Protein AF-A0AAV4FPV5-F1 (afdb_monomer_lite)

Sequence (755 aa):
MESVYEGMRQGSVKGRANIGTVCDRTGTSVSVVQDLGGFQSVHAIAHELAHSLGALHDGAAGADTCRESDRYLMSAVAQQVLDGETHVIRRNPWYMSACSADAISRKISEVENSRDNCLNSTSPALSEFSSTTAEGAGRTYDAQEQCRMLYGPQASLCLGASFSSLDNICTTMYCSTTDYSCTQHYAAEGTSCGDKKWCRMGQCIFSEDAPATGVCPYGDTALLRGDGTSCAEYIAEYPSACYNAEIREICCSSCAARYTGSDVCPYGDRRVGCTPAVCEQVYPNGTLLAQLCCGTCDYLADRECRDMSNVDGLTCSERVRANGNQECYNSTVAFHCCRSCSRDRLNITVILHADTRHNHASDESKIQTHLLRQACKRKSEEEISERPRKIIIREAGKLKTDKVSLSGVQSSRRAIWTQRRKAHPKLPSNREEALIAASQMTTRDNALIEENYERQIAGIFYTMAIQLTKDVEDFFGDGTFKSCPKEFHQIYTVITHANGSYVPLAFFFVARHERKKTYEAMFQHFRRVFERLNGGNLENKTIHLDFEKAAHEAVKHVLPTFALRGCLFHLKQSWWRKIQELGLSAEYKDSESAVGRFLKSTFGLPFLDFLEVCDCFAFDVICEAPEDDAVSRYIEYLTRMYITSTSSFPPHLWASSDVNQKRTTNGRESFHKHLNSLFYTANPSVFELNDRLQEIMSESKFKLQSTANLRSSKAKDVKKREWLLSIQGSFNAGTMTRLQYIQSICHTLLPSTFL

Radius of gyration: 37.22 Å; chains: 1; bounding box: 72×64×129 Å

Structure (mmCIF, N/CA/C/O backbone):
data_AF-A0AAV4FPV5-F1
#
_entry.id   AF-A0AAV4FPV5-F1
#
loop_
_atom_site.group_PDB
_atom_site.id
_atom_site.type_symbol
_atom_site.label_atom_id
_atom_site.label_alt_id
_atom_site.label_comp_id
_atom_site.label_asym_id
_atom_site.label_entity_id
_atom_site.label_seq_id
_atom_site.pdbx_PDB_ins_code
_atom_site.Cartn_x
_atom_site.Cartn_y
_atom_site.Cartn_z
_atom_site.occupancy
_atom_site.B_iso_or_equiv
_atom_site.auth_seq_id
_atom_site.auth_comp_id
_atom_site.auth_asym_id
_atom_site.auth_atom_id
_atom_site.pdbx_PDB_model_num
ATOM 1 N N . MET A 1 1 ? -35.980 9.645 -3.157 1.00 49.47 1 MET A N 1
ATOM 2 C CA . MET A 1 1 ? -36.164 8.916 -4.429 1.00 49.47 1 MET A CA 1
ATOM 3 C C . MET A 1 1 ? -34.880 8.126 -4.635 1.00 49.47 1 MET A C 1
ATOM 5 O O . MET A 1 1 ? -33.813 8.719 -4.512 1.00 49.47 1 MET A O 1
ATOM 9 N N . GLU A 1 2 ? -34.976 6.809 -4.785 1.00 41.94 2 GLU A N 1
ATOM 10 C CA . GLU A 1 2 ? -33.824 5.898 -4.890 1.00 41.94 2 GLU A CA 1
ATOM 11 C C . GLU A 1 2 ? -33.534 5.609 -6.369 1.00 41.94 2 GLU A C 1
ATOM 13 O O . GLU A 1 2 ? -34.482 5.449 -7.137 1.00 41.94 2 GLU A O 1
ATOM 18 N N . SER A 1 3 ? -32.256 5.551 -6.759 1.00 55.50 3 SER A N 1
ATOM 19 C CA . SER A 1 3 ? -31.822 5.213 -8.125 1.00 55.50 3 SER A CA 1
ATOM 20 C C . SER A 1 3 ? -30.984 3.937 -8.138 1.00 55.50 3 SER A C 1
ATOM 22 O O . SER A 1 3 ? -30.326 3.618 -7.146 1.00 55.50 3 SER A O 1
ATOM 24 N N . VAL A 1 4 ? -31.036 3.200 -9.248 1.00 51.19 4 VAL A N 1
ATOM 25 C CA . VAL A 1 4 ? -30.432 1.874 -9.421 1.00 51.19 4 VAL A CA 1
ATOM 26 C C . VAL A 1 4 ? -29.657 1.842 -10.736 1.00 51.19 4 VAL A C 1
ATOM 28 O O . VAL A 1 4 ? -30.247 2.075 -11.787 1.00 51.19 4 VAL A O 1
ATOM 31 N N . TYR A 1 5 ? -28.369 1.502 -10.682 1.00 50.91 5 TYR A N 1
ATOM 32 C CA . TYR A 1 5 ? -27.510 1.367 -11.861 1.00 50.91 5 TYR A CA 1
ATOM 33 C C . TYR A 1 5 ? -27.410 -0.096 -12.316 1.00 50.91 5 TYR A C 1
ATOM 35 O O . TYR A 1 5 ? -27.026 -0.964 -11.523 1.00 50.91 5 TYR A O 1
ATOM 43 N N . GLU A 1 6 ? -27.724 -0.399 -13.581 1.00 51.59 6 GLU A N 1
ATOM 44 C CA . GLU A 1 6 ? -27.828 -1.774 -14.099 1.00 51.59 6 GLU A CA 1
ATOM 45 C C . GLU A 1 6 ? -26.647 -2.190 -15.001 1.00 51.59 6 GLU A C 1
ATOM 47 O O . GLU A 1 6 ? -26.220 -1.471 -15.905 1.00 51.59 6 GLU A O 1
ATOM 52 N N . GLY A 1 7 ? -26.115 -3.402 -14.772 1.00 48.78 7 GLY A N 1
ATOM 53 C CA . GLY A 1 7 ? -24.986 -3.979 -15.511 1.00 48.78 7 GLY A CA 1
ATOM 54 C C . GLY A 1 7 ? -25.341 -5.169 -16.411 1.00 48.78 7 GLY A C 1
ATOM 55 O O . GLY A 1 7 ? -26.183 -6.010 -16.089 1.00 48.78 7 GLY A O 1
ATOM 56 N N . MET A 1 8 ? -24.624 -5.285 -17.533 1.00 47.94 8 MET A N 1
ATOM 57 C CA . MET A 1 8 ? -25.088 -6.038 -18.707 1.00 47.94 8 MET A CA 1
ATOM 58 C C . MET A 1 8 ? -24.869 -7.559 -18.705 1.00 47.94 8 MET A C 1
ATOM 60 O O . MET A 1 8 ? -25.439 -8.235 -19.554 1.00 47.94 8 MET A O 1
ATOM 64 N N . ARG A 1 9 ? -24.114 -8.157 -17.768 1.00 39.31 9 ARG A N 1
ATOM 65 C CA . ARG A 1 9 ? -23.966 -9.630 -17.777 1.00 39.31 9 ARG A CA 1
ATOM 66 C C . ARG A 1 9 ? -25.176 -10.395 -17.226 1.00 39.31 9 ARG A C 1
ATOM 68 O O . ARG A 1 9 ? -25.172 -11.614 -17.355 1.00 39.31 9 ARG A O 1
ATOM 75 N N . GLN A 1 10 ? -26.193 -9.723 -16.660 1.00 38.91 10 GLN A N 1
ATOM 76 C CA . GLN A 1 10 ? -27.419 -10.393 -16.180 1.00 38.91 10 GLN A CA 1
ATOM 77 C C . GLN A 1 10 ? -28.601 -9.477 -15.773 1.00 38.91 10 GLN A C 1
ATOM 79 O O . GLN A 1 10 ? -29.431 -9.906 -14.978 1.00 38.91 10 GLN A O 1
ATOM 84 N N . GLY A 1 11 ? -28.691 -8.218 -16.232 1.00 47.12 11 GLY A N 1
ATOM 85 C CA . GLY A 1 11 ? -29.684 -7.277 -15.666 1.00 47.12 11 GLY A CA 1
ATOM 86 C C . GLY A 1 11 ? -29.464 -7.059 -14.161 1.00 47.12 11 GLY A C 1
ATOM 87 O O . GLY A 1 11 ? -30.400 -6.897 -13.385 1.00 47.12 11 GLY A O 1
ATOM 88 N N . SER A 1 12 ? -28.204 -7.164 -13.728 1.00 54.72 12 SER A N 1
ATOM 89 C CA . SER A 1 12 ? -27.823 -7.143 -12.319 1.00 54.72 12 SER A CA 1
ATOM 90 C C . SER A 1 12 ? -27.424 -5.729 -11.923 1.00 54.72 12 SER A C 1
ATOM 92 O O . SER A 1 12 ? -26.517 -5.163 -12.540 1.00 54.72 12 SER A O 1
ATOM 94 N N . VAL A 1 13 ? -28.036 -5.204 -10.867 1.00 63.66 13 VAL A N 1
ATOM 95 C CA . VAL A 1 13 ? -27.683 -3.920 -10.253 1.00 63.66 13 VAL A CA 1
ATOM 96 C C . VAL A 1 13 ? -26.207 -3.904 -9.836 1.00 63.66 13 VAL A C 1
ATOM 98 O O . VAL A 1 13 ? -25.759 -4.796 -9.116 1.00 63.66 13 VAL A O 1
ATOM 101 N N . LYS A 1 14 ? -25.446 -2.905 -10.294 1.00 75.75 14 LYS A N 1
ATOM 102 C CA . LYS A 1 14 ? -24.014 -2.714 -9.993 1.00 75.75 14 LYS A CA 1
ATOM 103 C C . LYS A 1 14 ? -23.756 -1.620 -8.969 1.00 75.75 14 LYS A C 1
ATOM 105 O O . LYS A 1 14 ? -22.697 -1.629 -8.342 1.00 75.75 14 LYS A O 1
ATOM 110 N N . GLY A 1 15 ? -24.719 -0.732 -8.766 1.00 84.75 15 GLY A N 1
ATOM 111 C CA . GLY A 1 15 ? -24.663 0.298 -7.746 1.00 84.75 15 GLY A CA 1
ATOM 112 C C . GLY A 1 15 ? -26.050 0.818 -7.383 1.00 84.75 15 GLY A C 1
ATOM 113 O O . GLY A 1 15 ? -27.028 0.589 -8.101 1.00 84.75 15 GLY A O 1
ATOM 114 N N . ARG A 1 16 ? -26.143 1.439 -6.208 1.00 88.06 16 ARG A N 1
ATOM 115 C CA . ARG A 1 16 ? -27.355 2.093 -5.721 1.00 88.06 16 ARG A CA 1
ATOM 116 C C . ARG A 1 16 ? -27.001 3.301 -4.868 1.00 88.06 16 ARG A C 1
ATOM 118 O O . ARG A 1 16 ? -26.175 3.192 -3.955 1.00 88.06 16 ARG A O 1
ATOM 125 N N . ALA A 1 17 ? -27.715 4.396 -5.090 1.00 90.75 17 ALA A N 1
ATOM 126 C CA . ALA A 1 17 ? -27.595 5.619 -4.316 1.00 90.75 17 ALA A CA 1
ATOM 127 C C . ALA A 1 17 ? -28.944 6.320 -4.152 1.00 90.75 17 ALA A C 1
ATOM 129 O O . ALA A 1 17 ? -29.862 6.207 -4.972 1.00 90.75 17 ALA A O 1
ATOM 130 N N . ASN A 1 18 ? -29.046 7.097 -3.078 1.00 89.75 18 ASN A N 1
ATOM 131 C CA . ASN A 1 18 ? -30.111 8.077 -2.935 1.00 89.75 18 ASN A CA 1
ATOM 132 C C . ASN A 1 18 ? -29.768 9.342 -3.721 1.00 89.75 18 ASN A C 1
ATOM 134 O O . ASN A 1 18 ? -28.626 9.804 -3.711 1.00 89.75 18 ASN A O 1
ATOM 138 N N . ILE A 1 19 ? -30.768 9.922 -4.387 1.00 93.12 19 ILE A N 1
ATOM 139 C CA . ILE A 1 19 ? -30.549 11.109 -5.214 1.00 93.12 19 ILE A CA 1
ATOM 140 C C . ILE A 1 19 ? -30.556 12.375 -4.350 1.00 93.12 19 ILE A C 1
ATOM 142 O O . ILE A 1 19 ? -31.530 12.653 -3.650 1.00 93.12 19 ILE A O 1
ATOM 146 N N . GLY A 1 20 ? -29.497 13.181 -4.455 1.00 92.44 20 GLY A N 1
ATOM 147 C CA . GLY A 1 20 ? -29.428 14.529 -3.883 1.00 92.44 20 GLY A CA 1
ATOM 148 C C . GLY A 1 20 ? -29.279 14.577 -2.360 1.00 92.44 20 GLY A C 1
ATOM 149 O O . GLY A 1 20 ? -29.649 15.582 -1.747 1.00 92.44 20 GLY A O 1
ATOM 150 N N . THR A 1 21 ? -28.749 13.518 -1.748 1.00 92.69 21 THR A N 1
ATOM 151 C CA . THR A 1 21 ? -28.639 13.354 -0.291 1.00 92.69 21 THR A CA 1
ATOM 152 C C . THR A 1 21 ? -27.223 13.550 0.257 1.00 92.69 21 THR A C 1
ATOM 154 O O . THR A 1 21 ? -27.002 13.271 1.427 1.00 92.69 21 THR A O 1
ATOM 157 N N . VAL A 1 22 ? -26.263 14.083 -0.517 1.00 91.69 22 VAL A N 1
ATOM 158 C CA . VAL A 1 22 ? -24.832 14.188 -0.130 1.00 91.69 22 VAL A CA 1
ATOM 159 C C . VAL A 1 22 ? -24.553 14.747 1.283 1.00 91.69 22 VAL A C 1
ATOM 161 O O . VAL A 1 22 ? -23.637 14.272 1.950 1.00 91.69 22 VAL A O 1
ATOM 164 N N . CYS A 1 23 ? -25.344 15.707 1.778 1.00 91.00 23 CYS A N 1
ATOM 165 C CA . CYS A 1 23 ? -25.221 16.255 3.143 1.00 91.00 23 CYS A CA 1
ATOM 166 C C . CYS A 1 23 ? -26.407 15.928 4.058 1.00 91.00 23 CYS A C 1
ATOM 168 O O . CYS A 1 23 ? -26.543 16.518 5.131 1.00 91.00 23 CYS A O 1
ATOM 170 N N . ASP A 1 24 ? -27.275 15.010 3.644 1.00 87.12 24 ASP A N 1
ATOM 171 C CA . ASP A 1 24 ? -28.384 14.555 4.465 1.00 87.12 24 ASP A CA 1
ATOM 172 C C . ASP A 1 24 ? -27.856 13.748 5.664 1.00 87.12 24 ASP A C 1
ATOM 174 O O . ASP A 1 24 ? -27.082 12.798 5.523 1.00 87.12 24 ASP A O 1
ATOM 178 N N . ARG A 1 25 ? -28.274 14.149 6.867 1.00 83.88 25 ARG A N 1
ATOM 179 C CA . ARG A 1 25 ? -27.858 13.547 8.142 1.00 83.88 25 ARG A CA 1
ATOM 180 C C . ARG A 1 25 ? -28.808 12.456 8.635 1.00 83.88 25 ARG A C 1
ATOM 182 O O . ARG A 1 25 ? -28.538 11.852 9.666 1.00 83.88 25 ARG A O 1
ATOM 189 N N . THR A 1 26 ? -29.893 12.181 7.912 1.00 84.81 26 THR A N 1
ATOM 190 C CA . THR A 1 26 ? -30.889 11.149 8.257 1.00 84.81 26 THR A CA 1
ATOM 191 C C . THR A 1 26 ? -30.447 9.724 7.900 1.00 84.81 26 THR A C 1
ATOM 193 O O . THR A 1 26 ? -31.200 8.777 8.103 1.00 84.81 26 THR A O 1
ATOM 196 N N . GLY A 1 27 ? -29.216 9.555 7.400 1.00 81.69 27 GLY A N 1
ATOM 197 C CA . GLY A 1 27 ? -28.647 8.257 7.021 1.00 81.69 27 GLY A CA 1
ATOM 198 C C . GLY A 1 27 ? -28.801 7.908 5.538 1.00 81.69 27 GLY A C 1
ATOM 199 O O . GLY A 1 27 ? -28.445 6.808 5.132 1.00 81.69 27 GLY A O 1
ATOM 200 N N . THR A 1 28 ? -29.297 8.834 4.716 1.00 86.75 28 THR A N 1
ATOM 201 C CA . THR A 1 28 ? -29.509 8.636 3.272 1.00 86.75 28 THR A CA 1
ATOM 202 C C . THR A 1 28 ? -28.316 9.068 2.410 1.00 86.75 28 THR A C 1
ATOM 204 O O . THR A 1 28 ? -28.309 8.771 1.215 1.00 86.75 28 THR A O 1
ATOM 207 N N . SER A 1 29 ? -27.297 9.730 2.979 1.00 91.50 29 SER A N 1
ATOM 208 C CA . SER A 1 29 ? -26.017 10.035 2.309 1.00 91.50 29 SER A CA 1
ATOM 209 C C . SER A 1 29 ? -25.134 8.782 2.214 1.00 91.50 29 SER A C 1
ATOM 211 O O . SER A 1 29 ? -24.108 8.651 2.885 1.00 91.50 29 SER A O 1
ATOM 213 N N . VAL A 1 30 ? -25.602 7.795 1.451 1.00 90.31 30 VAL A N 1
ATOM 214 C CA . VAL A 1 30 ? -24.972 6.481 1.294 1.00 90.31 30 VAL A CA 1
ATOM 215 C C . VAL A 1 30 ? -25.116 6.022 -0.153 1.00 90.31 30 VAL A C 1
ATOM 217 O O . VAL A 1 30 ? -26.204 6.091 -0.730 1.00 90.31 30 VAL A O 1
ATOM 220 N N . SER A 1 31 ? -24.020 5.485 -0.682 1.00 90.31 31 SER A N 1
ATOM 221 C CA . SER A 1 31 ? -23.959 4.796 -1.968 1.00 90.31 31 SER A CA 1
ATOM 222 C C . SER A 1 31 ? -23.328 3.420 -1.778 1.00 90.31 31 SER A C 1
ATOM 224 O O . SER A 1 31 ? -22.371 3.272 -1.015 1.00 90.31 31 SER A O 1
ATOM 226 N N . VAL A 1 32 ? -23.849 2.411 -2.472 1.00 90.25 32 VAL A N 1
ATOM 227 C CA . VAL A 1 32 ? -23.344 1.032 -2.448 1.00 90.25 32 VAL A CA 1
ATOM 228 C C . VAL A 1 32 ? -22.976 0.630 -3.866 1.00 90.25 32 VAL A C 1
ATOM 230 O O . VAL A 1 32 ? -23.776 0.816 -4.774 1.00 90.25 32 VAL A O 1
ATOM 233 N N . VAL A 1 33 ? -21.784 0.066 -4.058 1.00 88.50 33 VAL A N 1
ATOM 234 C CA . VAL A 1 33 ? -21.286 -0.380 -5.367 1.00 88.50 33 VAL A CA 1
ATOM 235 C C . VAL A 1 33 ? -20.754 -1.802 -5.251 1.00 88.50 33 VAL A C 1
ATOM 237 O O . VAL A 1 33 ? -20.055 -2.131 -4.294 1.00 88.50 33 VAL A O 1
ATOM 240 N N . GLN A 1 34 ? -21.076 -2.647 -6.230 1.00 86.38 34 GLN A N 1
ATOM 241 C CA . GLN A 1 34 ? -20.497 -3.980 -6.356 1.00 86.38 34 GLN A CA 1
ATOM 242 C C . GLN A 1 34 ? -19.030 -3.871 -6.796 1.00 86.38 34 GLN A C 1
ATOM 244 O O . GLN A 1 34 ? -18.723 -3.260 -7.823 1.00 86.38 34 GLN A O 1
ATOM 249 N N . ASP A 1 35 ? -18.124 -4.506 -6.054 1.00 85.31 35 ASP A N 1
ATOM 250 C CA . ASP A 1 35 ? -16.745 -4.684 -6.506 1.00 85.31 35 ASP A CA 1
ATOM 251 C C . ASP A 1 35 ? -16.695 -5.723 -7.638 1.00 85.31 35 ASP A C 1
ATOM 253 O O . ASP A 1 35 ? -17.131 -6.865 -7.479 1.00 85.31 35 ASP A O 1
ATOM 257 N N . LEU A 1 36 ? -16.214 -5.296 -8.802 1.00 79.25 36 LEU A N 1
ATOM 258 C CA . LEU A 1 36 ? -16.071 -6.104 -10.011 1.00 79.25 36 LEU A CA 1
ATOM 259 C C . LEU A 1 36 ? -14.627 -6.587 -10.216 1.00 79.25 36 LEU A C 1
ATOM 261 O O . LEU A 1 36 ? -14.350 -7.251 -11.214 1.00 79.25 36 LEU A O 1
ATOM 265 N N . GLY A 1 37 ? -13.726 -6.280 -9.277 1.00 81.12 37 GLY A N 1
ATOM 266 C CA . GLY A 1 37 ? -12.311 -6.614 -9.357 1.00 81.12 37 GLY A CA 1
ATOM 267 C C . GLY A 1 37 ? -11.518 -5.664 -10.259 1.00 81.12 37 GLY A C 1
ATOM 268 O O . GLY A 1 37 ? -12.055 -4.932 -11.100 1.00 81.12 37 GLY A O 1
ATOM 269 N N . GLY A 1 38 ? -10.196 -5.660 -10.071 1.00 84.56 38 GLY A N 1
ATOM 270 C CA . GLY A 1 38 ? -9.304 -4.742 -10.779 1.00 84.56 38 GLY A CA 1
ATOM 271 C C . GLY A 1 38 ? -9.687 -3.278 -10.531 1.00 84.56 38 GLY A C 1
ATOM 272 O O . GLY A 1 38 ? -9.730 -2.818 -9.394 1.00 84.56 38 GLY A O 1
ATOM 273 N N . PHE A 1 39 ? -9.985 -2.557 -11.614 1.00 88.06 39 PHE A N 1
ATOM 274 C CA . PHE A 1 39 ? -10.411 -1.150 -11.592 1.00 88.06 39 PHE A CA 1
ATOM 275 C C . PHE A 1 39 ? -11.793 -0.930 -12.222 1.00 88.06 39 PHE A C 1
ATOM 277 O O . PHE A 1 39 ? -12.159 0.200 -12.545 1.00 88.06 39 PHE A O 1
ATOM 284 N N . GLN A 1 40 ? -12.579 -1.995 -12.406 1.00 86.00 40 GLN A N 1
ATOM 285 C CA . GLN A 1 40 ? -13.815 -1.922 -13.194 1.00 86.00 40 GLN A CA 1
ATOM 286 C C . GLN A 1 40 ? -14.964 -1.212 -12.457 1.00 86.00 40 GLN A C 1
ATOM 288 O O . GLN A 1 40 ? -15.843 -0.645 -13.100 1.00 86.00 40 GLN A O 1
ATOM 293 N N . SER A 1 41 ? -14.938 -1.150 -11.121 1.00 86.44 41 SER A N 1
ATOM 294 C CA . SER A 1 41 ? -15.979 -0.470 -10.329 1.00 86.44 41 SER A CA 1
ATOM 295 C C . SER A 1 41 ? -15.837 1.056 -10.266 1.00 86.44 41 SER A C 1
ATOM 297 O O . SER A 1 41 ? -16.731 1.718 -9.747 1.00 86.44 41 SER A O 1
ATOM 299 N N . VAL A 1 42 ? -14.757 1.647 -10.797 1.00 86.19 42 VAL A N 1
ATOM 300 C CA . VAL A 1 42 ? -14.494 3.100 -10.693 1.00 86.19 42 VAL A CA 1
ATOM 301 C C . VAL A 1 42 ? -15.603 3.939 -11.336 1.00 86.19 42 VAL A C 1
ATOM 303 O O . VAL A 1 42 ? -16.035 4.930 -10.748 1.00 86.19 42 VAL A O 1
ATOM 306 N N . HIS A 1 43 ? -16.105 3.526 -12.502 1.00 85.19 43 HIS A N 1
ATOM 307 C CA . HIS A 1 43 ? -17.200 4.228 -13.177 1.00 85.19 43 HIS A CA 1
ATOM 308 C C . HIS A 1 43 ? -18.507 4.131 -12.381 1.00 85.19 43 HIS A C 1
ATOM 310 O O . HIS A 1 43 ? -19.182 5.140 -12.209 1.00 85.19 43 HIS A O 1
ATOM 316 N N . ALA A 1 44 ? -18.815 2.961 -11.810 1.00 87.25 44 ALA A N 1
ATOM 317 C CA . ALA A 1 44 ? -19.986 2.788 -10.951 1.00 87.25 44 ALA A CA 1
ATOM 318 C C . ALA A 1 44 ? -19.889 3.651 -9.679 1.00 87.25 44 ALA A C 1
ATOM 320 O O . ALA A 1 44 ? -20.854 4.303 -9.305 1.00 87.25 44 ALA A O 1
ATOM 321 N N . ILE A 1 45 ? -18.710 3.754 -9.053 1.00 90.12 45 ILE A N 1
ATOM 322 C CA . ILE A 1 45 ? -18.490 4.654 -7.905 1.00 90.12 45 ILE A CA 1
ATOM 323 C C . ILE A 1 45 ? -18.761 6.113 -8.283 1.00 90.12 45 ILE A C 1
ATOM 325 O O . ILE A 1 45 ? -19.448 6.820 -7.546 1.00 90.12 45 ILE A O 1
ATOM 329 N N . ALA A 1 46 ? -18.236 6.571 -9.422 1.00 92.06 46 ALA A N 1
ATOM 330 C CA . ALA A 1 46 ? -18.452 7.938 -9.883 1.00 92.06 46 ALA A CA 1
ATOM 331 C C . ALA A 1 46 ? -19.931 8.208 -10.221 1.00 92.06 46 ALA A C 1
ATOM 333 O O . ALA A 1 46 ? -20.448 9.272 -9.879 1.00 92.06 46 ALA A O 1
ATOM 334 N N . HIS A 1 47 ? -20.610 7.231 -10.826 1.00 92.00 47 HIS A N 1
ATOM 335 C CA . HIS A 1 47 ? -22.037 7.268 -11.139 1.00 92.00 47 HIS A CA 1
ATOM 336 C C . HIS A 1 47 ? -22.898 7.400 -9.870 1.00 92.00 47 HIS A C 1
ATOM 338 O O . HIS A 1 47 ? -23.678 8.343 -9.729 1.00 92.00 47 HIS A O 1
ATOM 344 N N . GLU A 1 48 ? -22.695 6.527 -8.879 1.00 93.88 48 GLU A N 1
ATOM 345 C CA . GLU A 1 48 ? -23.465 6.571 -7.630 1.00 93.88 48 GLU A CA 1
ATOM 346 C C . GLU A 1 48 ? -23.184 7.828 -6.793 1.00 93.88 48 GLU A C 1
ATOM 348 O O . GLU A 1 48 ? -24.058 8.337 -6.084 1.00 93.88 48 GLU A O 1
ATOM 353 N N . LEU A 1 49 ? -21.961 8.360 -6.865 1.00 94.81 49 LEU A N 1
ATOM 354 C CA . LEU A 1 49 ? -21.625 9.627 -6.219 1.00 94.81 49 LEU A CA 1
ATOM 355 C C . LEU A 1 49 ? -22.340 10.807 -6.891 1.00 94.81 49 LEU A C 1
ATOM 357 O O . LEU A 1 49 ? -22.819 11.712 -6.207 1.00 94.81 49 LEU A O 1
ATOM 361 N N . ALA A 1 50 ? -22.449 10.799 -8.219 1.00 95.44 50 ALA A N 1
ATOM 362 C CA . ALA A 1 50 ? -23.185 11.817 -8.957 1.00 95.44 50 ALA A CA 1
ATOM 363 C C . ALA A 1 50 ? -24.685 11.795 -8.626 1.00 95.44 50 ALA A C 1
ATOM 365 O O . ALA A 1 50 ? -25.279 12.863 -8.462 1.00 95.44 50 ALA A O 1
ATOM 366 N N . HIS A 1 51 ? -25.277 10.617 -8.403 1.00 94.62 51 HIS A N 1
ATOM 367 C CA . HIS A 1 51 ? -26.621 10.515 -7.828 1.00 94.62 51 HIS A CA 1
ATOM 368 C C . HIS A 1 51 ? -26.716 11.177 -6.451 1.00 94.62 51 HIS A C 1
ATOM 370 O O . HIS A 1 51 ? -27.592 12.019 -6.251 1.00 94.62 51 HIS A O 1
ATOM 376 N N . SER A 1 52 ? -25.791 10.905 -5.521 1.00 94.62 52 SER A N 1
ATOM 377 C CA . SER A 1 52 ? -25.771 11.596 -4.214 1.00 94.62 52 SER A CA 1
ATOM 378 C C . SER A 1 52 ? -25.684 13.121 -4.350 1.00 94.62 52 SER A C 1
ATOM 380 O O . SER A 1 52 ? -26.269 13.856 -3.550 1.00 94.62 52 SER A O 1
ATOM 382 N N . LEU A 1 53 ? -25.007 13.599 -5.396 1.00 95.38 53 LEU A N 1
ATOM 383 C CA . LEU A 1 53 ? -24.895 15.009 -5.770 1.00 95.38 53 LEU A CA 1
ATOM 384 C C . LEU A 1 53 ? -26.086 15.540 -6.590 1.00 95.38 53 LEU A C 1
ATOM 386 O O . LEU A 1 53 ? -26.078 16.700 -6.978 1.00 95.38 53 LEU A O 1
ATOM 390 N N . GLY A 1 54 ? -27.132 14.744 -6.811 1.00 94.62 54 GLY A N 1
ATOM 391 C CA . GLY A 1 54 ? -28.402 15.185 -7.394 1.00 94.62 54 GLY A CA 1
ATOM 392 C C . GLY A 1 54 ? -28.570 14.930 -8.892 1.00 94.62 54 GLY A C 1
ATOM 393 O O . GLY A 1 54 ? -29.602 15.318 -9.437 1.00 94.62 54 GLY A O 1
ATOM 394 N N . ALA A 1 55 ? -27.612 14.283 -9.561 1.00 96.25 55 ALA A N 1
ATOM 395 C CA . ALA A 1 55 ? -27.771 13.898 -10.961 1.00 96.25 55 ALA A CA 1
ATOM 396 C C . ALA A 1 55 ? -28.830 12.793 -11.125 1.00 96.25 55 ALA A C 1
ATOM 398 O O . ALA A 1 55 ? -28.967 11.904 -10.280 1.00 96.25 55 ALA A O 1
ATOM 399 N N . LEU A 1 56 ? -29.562 12.847 -12.236 1.00 93.06 56 LEU A N 1
ATOM 400 C CA . LEU A 1 56 ? -30.468 11.793 -12.697 1.00 93.06 56 LEU A CA 1
ATOM 401 C C . LEU A 1 56 ? -29.797 11.011 -13.825 1.00 93.06 56 LEU A C 1
ATOM 403 O O . LEU A 1 56 ? -28.790 11.465 -14.367 1.00 93.06 56 LEU A O 1
ATOM 407 N N . HIS A 1 57 ? -30.368 9.864 -14.195 1.00 93.62 57 HIS A N 1
ATOM 408 C CA . HIS A 1 57 ? -29.936 9.212 -15.423 1.00 93.62 57 HIS A CA 1
ATOM 409 C C . HIS A 1 57 ? -30.207 10.106 -16.637 1.00 93.62 57 HIS A C 1
ATOM 411 O O . HIS A 1 57 ? -31.266 10.735 -16.727 1.00 93.62 57 HIS A O 1
ATOM 417 N N . ASP A 1 58 ? -29.275 10.125 -17.586 1.00 92.62 58 ASP A N 1
ATOM 418 C CA . ASP A 1 58 ? -29.497 10.770 -18.879 1.00 92.62 58 ASP A CA 1
ATOM 419 C C . ASP A 1 58 ? -30.677 10.088 -19.589 1.00 92.62 58 ASP A C 1
ATOM 421 O O . ASP A 1 58 ? -30.746 8.863 -19.660 1.00 92.62 58 ASP A O 1
ATOM 425 N N . GLY A 1 59 ? -31.636 10.872 -20.084 1.00 89.75 59 GLY A N 1
ATOM 426 C CA . GLY A 1 59 ? -32.868 10.362 -20.693 1.00 89.75 59 GLY A CA 1
ATOM 427 C C . GLY A 1 59 ? -34.020 10.120 -19.710 1.00 89.75 59 GLY A C 1
ATOM 428 O O . GLY A 1 59 ? -35.144 9.876 -20.152 1.00 89.75 59 GLY A O 1
ATOM 429 N N . ALA A 1 60 ? -33.793 10.223 -18.395 1.00 90.56 60 ALA A N 1
ATOM 430 C CA . ALA A 1 60 ? -34.863 10.164 -17.400 1.00 90.56 60 ALA A CA 1
ATOM 431 C C . ALA A 1 60 ? -35.677 11.470 -17.348 1.00 90.56 60 ALA A C 1
ATOM 433 O O . ALA A 1 60 ? -35.225 12.533 -17.773 1.00 90.56 60 ALA A O 1
ATOM 434 N N . ALA A 1 61 ? -36.881 11.414 -16.770 1.00 88.69 61 ALA A N 1
ATOM 435 C CA . ALA A 1 61 ? -37.716 12.599 -16.578 1.00 88.69 61 ALA A CA 1
ATOM 436 C C . ALA A 1 61 ? -36.986 13.659 -15.726 1.00 88.69 61 ALA A C 1
ATOM 438 O O . ALA A 1 61 ? -36.648 13.402 -14.571 1.00 88.69 61 ALA A O 1
ATOM 439 N N . GLY A 1 62 ? -36.752 14.848 -16.295 1.00 85.75 62 GLY A N 1
ATOM 440 C CA . GLY A 1 62 ? -35.948 15.915 -15.678 1.00 85.75 62 GLY A CA 1
ATOM 441 C C . GLY A 1 62 ? -34.495 15.992 -16.171 1.00 85.75 62 GLY A C 1
ATOM 442 O O . GLY A 1 62 ? -33.778 16.908 -15.770 1.00 85.75 62 GLY A O 1
ATOM 443 N N . ALA A 1 63 ? -34.077 15.068 -17.041 1.00 92.62 63 ALA A N 1
ATOM 444 C CA . ALA A 1 63 ? -32.797 15.048 -17.756 1.00 92.62 63 ALA A CA 1
ATOM 445 C C . ALA A 1 63 ? -32.951 14.523 -19.207 1.00 92.62 63 ALA A C 1
ATOM 447 O O . ALA A 1 63 ? -31.995 14.051 -19.819 1.00 92.62 63 ALA A O 1
ATOM 448 N N . ASP A 1 64 ? -34.157 14.610 -19.773 1.00 90.88 64 ASP A N 1
ATOM 449 C CA . ASP A 1 64 ? -34.552 14.054 -21.074 1.00 90.88 64 ASP A CA 1
ATOM 450 C C . ASP A 1 64 ? -33.937 14.785 -22.280 1.00 90.88 64 ASP A C 1
ATOM 452 O O . ASP A 1 64 ? -33.891 14.250 -23.389 1.00 90.88 64 ASP A O 1
ATOM 456 N N . THR A 1 65 ? -33.400 15.989 -22.067 1.00 95.06 65 THR A N 1
ATOM 457 C CA . THR A 1 65 ? -32.644 16.735 -23.082 1.00 95.06 65 THR A CA 1
ATOM 458 C C . THR A 1 65 ? -31.265 16.133 -23.362 1.00 95.06 65 THR A C 1
ATOM 460 O O . THR A 1 65 ? -30.715 16.368 -24.441 1.00 95.06 65 THR A O 1
ATOM 463 N N . CYS A 1 66 ? -30.719 15.336 -22.438 1.00 94.56 66 CYS A N 1
ATOM 464 C CA . CYS A 1 66 ? -29.499 14.559 -22.633 1.00 94.56 66 CYS A CA 1
ATOM 465 C C . CYS A 1 66 ? -29.875 13.118 -22.968 1.00 94.56 66 CYS A C 1
ATOM 467 O O . CYS A 1 66 ? -30.572 12.462 -22.201 1.00 94.56 66 CYS A O 1
ATOM 469 N N . ARG A 1 67 ? -29.444 12.614 -24.128 1.00 90.88 67 ARG A N 1
ATOM 470 C CA . ARG A 1 67 ? -29.850 11.281 -24.589 1.00 90.88 67 ARG A CA 1
ATOM 471 C C . ARG A 1 67 ? -29.029 10.205 -23.891 1.00 90.88 67 ARG A C 1
ATOM 473 O O . ARG A 1 67 ? -27.803 10.257 -23.918 1.00 90.88 67 ARG A O 1
ATOM 480 N N . GLU A 1 68 ? -29.692 9.162 -23.400 1.00 86.88 68 GLU A N 1
ATOM 481 C CA . GLU A 1 68 ? -29.019 7.967 -22.869 1.00 86.88 68 GLU A CA 1
ATOM 482 C C . GLU A 1 68 ? -28.048 7.348 -23.898 1.00 86.88 68 GLU A C 1
ATOM 484 O O . GLU A 1 68 ? -26.943 6.920 -23.563 1.00 86.88 68 GLU A O 1
ATOM 489 N N . SER A 1 69 ? -28.410 7.390 -25.188 1.00 85.88 69 SER A N 1
ATOM 490 C CA . SER A 1 69 ? -27.588 6.880 -26.294 1.00 85.88 69 SER A CA 1
ATOM 491 C C . SER A 1 69 ? -26.254 7.604 -26.482 1.00 85.88 69 SER A C 1
ATOM 493 O O . SER A 1 69 ? -25.382 7.072 -27.165 1.00 85.88 69 SER A O 1
ATOM 495 N N . ASP A 1 70 ? -26.090 8.800 -25.911 1.00 87.81 70 ASP A N 1
ATOM 496 C CA . ASP A 1 70 ? -24.828 9.537 -25.974 1.00 87.81 70 ASP A CA 1
ATOM 497 C C . ASP A 1 70 ? -23.797 8.971 -24.991 1.00 87.81 70 ASP A C 1
ATOM 499 O O . ASP A 1 70 ? -22.617 9.295 -25.104 1.00 87.81 70 ASP A O 1
ATOM 503 N N . ARG A 1 71 ? -24.202 8.074 -24.078 1.00 86.69 71 ARG A N 1
ATOM 504 C CA . ARG A 1 71 ? -23.287 7.281 -23.246 1.00 86.69 71 ARG A CA 1
ATOM 505 C C . ARG A 1 71 ? -22.350 8.156 -22.402 1.00 86.69 71 ARG A C 1
ATOM 507 O O . ARG A 1 71 ? -21.154 7.887 -22.295 1.00 86.69 71 ARG A O 1
ATOM 514 N N . TYR A 1 72 ? -22.883 9.198 -21.774 1.00 91.12 72 TYR A N 1
ATOM 515 C CA . TYR A 1 72 ? -22.177 9.882 -20.688 1.00 91.12 72 TYR A CA 1
ATOM 516 C C . TYR A 1 72 ? -22.218 9.048 -19.402 1.00 91.12 72 TYR A C 1
ATOM 518 O O . TYR A 1 72 ? -22.935 8.048 -19.326 1.00 91.12 72 TYR A O 1
ATOM 526 N N . LEU A 1 73 ? -21.430 9.438 -18.397 1.00 91.56 73 LEU A N 1
ATOM 527 C CA . LEU A 1 73 ? -21.274 8.686 -17.146 1.00 91.56 73 LEU A CA 1
ATOM 528 C C . LEU A 1 73 ? -22.611 8.343 -16.458 1.00 91.56 73 LEU A C 1
ATOM 530 O O . LEU A 1 73 ? -22.704 7.290 -15.835 1.00 91.56 73 LEU A O 1
ATOM 534 N N . MET A 1 74 ? -23.640 9.189 -16.597 1.00 92.12 74 MET A N 1
ATOM 535 C CA . MET A 1 74 ? -24.970 8.995 -15.998 1.00 92.12 74 MET A CA 1
ATOM 536 C C . MET A 1 74 ? -25.971 8.242 -16.890 1.00 92.12 74 MET A C 1
ATOM 538 O O . MET A 1 74 ? -27.166 8.250 -16.617 1.00 92.12 74 MET A O 1
ATOM 542 N N . SER A 1 75 ? -25.519 7.544 -17.930 1.00 89.56 75 SER A N 1
ATOM 543 C CA . SER A 1 75 ? -26.340 6.550 -18.638 1.00 89.56 75 SER A CA 1
ATOM 544 C C . SER A 1 75 ? -26.783 5.428 -17.684 1.00 89.56 75 SER A C 1
ATOM 546 O O . SER A 1 75 ? -25.958 4.930 -16.916 1.00 89.56 75 SER A O 1
ATOM 548 N N . ALA A 1 76 ? -28.048 4.989 -17.746 1.00 81.06 76 ALA A N 1
ATOM 549 C CA . ALA A 1 76 ? -28.576 3.965 -16.830 1.00 81.06 76 ALA A CA 1
ATOM 550 C C . ALA A 1 76 ? -27.984 2.565 -17.086 1.00 81.06 76 ALA A C 1
ATOM 552 O O . ALA A 1 76 ? -27.945 1.720 -16.189 1.00 81.06 76 ALA A O 1
ATOM 553 N N . VAL A 1 77 ? -27.497 2.328 -18.308 1.00 73.94 77 VAL A N 1
ATOM 554 C CA . VAL A 1 77 ? -26.842 1.079 -18.711 1.00 73.94 77 VAL A CA 1
ATOM 555 C C . VAL A 1 77 ? -25.326 1.183 -18.563 1.00 73.94 77 VAL A C 1
ATOM 557 O O . VAL A 1 77 ? -24.693 2.081 -19.131 1.00 73.94 77 VAL A O 1
ATOM 560 N N . ALA A 1 78 ? -24.731 0.218 -17.852 1.00 63.81 78 ALA A N 1
ATOM 561 C CA . ALA A 1 78 ? -23.285 0.119 -17.708 1.00 63.81 78 ALA A CA 1
ATOM 562 C C . ALA A 1 78 ? -22.568 -0.142 -19.037 1.00 63.81 78 ALA A C 1
ATOM 564 O O . ALA A 1 78 ? -22.924 -1.040 -19.801 1.00 63.81 78 ALA A O 1
ATOM 565 N N . GLN A 1 79 ? -21.524 0.640 -19.296 1.00 61.38 79 GLN A N 1
ATOM 566 C CA . GLN A 1 79 ? -20.889 0.702 -20.605 1.00 61.38 79 GLN A CA 1
ATOM 567 C C . GLN A 1 79 ? -19.864 -0.420 -20.788 1.00 61.38 79 GLN A C 1
ATOM 569 O O . GLN A 1 79 ? -18.945 -0.569 -19.986 1.00 61.38 79 GLN A O 1
ATOM 574 N N . GLN A 1 80 ? -19.962 -1.141 -21.901 1.00 59.69 80 GLN A N 1
ATOM 575 C CA . GLN A 1 80 ? -18.806 -1.592 -22.673 1.00 59.69 80 GLN A CA 1
ATOM 576 C C . GLN A 1 80 ? -18.897 -0.869 -24.018 1.00 59.69 80 GLN A C 1
ATOM 578 O O . GLN A 1 80 ? -19.945 -0.870 -24.667 1.00 59.69 80 GLN A O 1
ATOM 583 N N . VAL A 1 81 ? -17.826 -0.178 -24.398 1.00 65.19 81 VAL A N 1
ATOM 584 C CA . VAL A 1 81 ? -17.742 0.548 -25.667 1.00 65.19 81 VAL A CA 1
ATOM 585 C C . VAL A 1 81 ? -17.831 -0.458 -26.815 1.00 65.19 81 VAL A C 1
ATOM 587 O O . VAL A 1 81 ? -16.939 -1.287 -26.955 1.00 65.19 81 VAL A O 1
ATOM 590 N N . LEU A 1 82 ? -18.896 -0.412 -27.614 1.00 60.97 82 LEU A N 1
ATOM 591 C CA . LEU A 1 82 ? -19.088 -1.377 -28.700 1.00 60.97 82 LEU A CA 1
ATOM 592 C C . LEU A 1 82 ? -18.168 -1.051 -29.883 1.00 60.97 82 LEU A C 1
ATOM 594 O O . LEU A 1 82 ? -17.909 0.118 -30.197 1.00 60.97 82 LEU A O 1
ATOM 598 N N . ASP A 1 83 ? -17.729 -2.092 -30.585 1.00 56.81 83 ASP A N 1
ATOM 599 C CA . ASP A 1 83 ? -17.038 -1.936 -31.859 1.00 56.81 83 ASP A CA 1
ATOM 600 C C . ASP A 1 83 ? -17.964 -1.249 -32.877 1.00 56.81 83 ASP A C 1
ATOM 602 O O . ASP A 1 83 ? -19.076 -1.701 -33.147 1.00 56.81 83 ASP A O 1
ATOM 606 N N . GLY A 1 84 ? -17.506 -0.117 -33.421 1.00 63.75 84 GLY A N 1
ATOM 607 C CA . GLY A 1 84 ? -18.247 0.697 -34.395 1.00 63.75 84 GLY A CA 1
ATOM 608 C C . GLY A 1 84 ? -18.644 2.099 -33.918 1.00 63.75 84 GLY A C 1
ATOM 609 O O . GLY A 1 84 ? -19.069 2.913 -34.736 1.00 63.75 84 GLY A O 1
ATOM 610 N N . GLU A 1 85 ? -18.465 2.432 -32.636 1.00 72.50 85 GLU A N 1
ATOM 611 C CA . GLU A 1 85 ? -18.753 3.782 -32.132 1.00 72.50 85 GLU A CA 1
ATOM 612 C C . GLU A 1 85 ? -17.676 4.811 -32.504 1.00 72.50 85 GLU A C 1
ATOM 614 O O . GLU A 1 85 ? -16.487 4.504 -32.624 1.00 72.50 85 GLU A O 1
ATOM 619 N N . THR A 1 86 ? -18.077 6.076 -32.665 1.00 78.69 86 THR A N 1
ATOM 620 C CA . THR A 1 86 ? -17.127 7.159 -32.959 1.00 78.69 86 THR A CA 1
ATOM 621 C C . THR A 1 86 ? -16.197 7.409 -31.769 1.00 78.69 86 THR A C 1
ATOM 623 O O . THR A 1 86 ? -16.612 7.300 -30.618 1.00 78.69 86 THR A O 1
ATOM 626 N N . HIS A 1 87 ? -14.945 7.819 -32.019 1.00 72.69 87 HIS A N 1
ATOM 627 C CA . HIS A 1 87 ? -13.970 8.114 -30.951 1.00 72.69 87 HIS A CA 1
ATOM 628 C C . HIS A 1 87 ? -14.466 9.106 -29.889 1.00 72.69 87 HIS A C 1
ATOM 630 O O . HIS A 1 87 ? -13.968 9.072 -28.767 1.00 72.69 87 HIS A O 1
ATOM 636 N N . VAL A 1 88 ? -15.412 9.981 -30.236 1.00 76.69 88 VAL A N 1
ATOM 637 C CA . VAL A 1 88 ? -16.023 10.928 -29.299 1.00 76.69 88 VAL A CA 1
ATOM 638 C C . VAL A 1 88 ? -16.952 10.191 -28.334 1.00 76.69 88 VAL A C 1
ATOM 640 O O . VAL A 1 88 ? -16.745 10.275 -27.129 1.00 76.69 88 VAL A O 1
ATOM 643 N N . ILE A 1 89 ? -17.886 9.386 -28.853 1.00 81.56 89 ILE A N 1
ATOM 644 C CA . ILE A 1 89 ? -18.836 8.606 -28.039 1.00 81.56 89 ILE A CA 1
ATOM 645 C C . ILE A 1 89 ? -18.092 7.639 -27.112 1.00 81.56 89 ILE A C 1
ATOM 647 O O . ILE A 1 89 ? -18.405 7.556 -25.929 1.00 81.56 89 ILE A O 1
ATOM 651 N N . ARG A 1 90 ? -17.021 6.999 -27.603 1.00 80.94 90 ARG A N 1
ATOM 652 C CA . ARG A 1 90 ? -16.184 6.090 -26.798 1.00 80.94 90 ARG A CA 1
ATOM 653 C C . ARG A 1 90 ? -15.575 6.734 -25.552 1.00 80.94 90 ARG A C 1
ATOM 655 O O . ARG A 1 90 ? -15.167 6.010 -24.657 1.00 80.94 90 ARG A O 1
ATOM 662 N N . ARG A 1 91 ? -15.460 8.066 -25.507 1.00 86.25 91 ARG A N 1
ATOM 663 C CA . ARG A 1 91 ? -14.854 8.823 -24.399 1.00 86.25 91 ARG A CA 1
ATOM 664 C C . ARG A 1 91 ? -15.880 9.448 -23.460 1.00 86.25 91 ARG A C 1
ATOM 666 O O . ARG A 1 91 ? -15.511 9.815 -22.350 1.00 86.25 91 ARG A O 1
ATOM 673 N N . ASN A 1 92 ? -17.149 9.518 -23.858 1.00 88.94 92 ASN A N 1
ATOM 674 C CA . ASN A 1 92 ? -18.238 10.015 -23.019 1.00 88.94 92 ASN A CA 1
ATOM 675 C C . ASN A 1 92 ? -18.375 9.316 -21.644 1.00 88.94 92 ASN A C 1
ATOM 677 O O . ASN A 1 92 ? -18.713 10.032 -20.701 1.00 88.94 92 ASN A O 1
ATOM 681 N N . PRO A 1 93 ? -18.001 8.027 -21.451 1.00 88.06 93 PRO A N 1
ATOM 682 C CA . PRO A 1 93 ? -17.936 7.403 -20.121 1.00 88.06 93 PRO A CA 1
ATOM 683 C C . PRO A 1 93 ? -17.140 8.186 -19.059 1.00 88.06 93 PRO A C 1
ATOM 685 O O . PRO A 1 93 ? -17.418 8.080 -17.867 1.00 88.06 93 PRO A O 1
ATOM 688 N N . TRP A 1 94 ? -16.155 8.993 -19.475 1.00 89.00 94 TRP A N 1
ATOM 689 C CA . TRP A 1 94 ? -15.306 9.796 -18.585 1.00 89.00 94 TRP A CA 1
ATOM 690 C C . TRP A 1 94 ? -15.835 11.216 -18.330 1.00 89.00 94 TRP A C 1
ATOM 692 O O . TRP A 1 94 ? -15.176 11.996 -17.637 1.00 89.00 94 TRP A O 1
ATOM 702 N N . TYR A 1 95 ? -16.990 11.579 -18.891 1.00 91.56 95 TYR A N 1
ATOM 703 C CA . TYR A 1 95 ? -17.556 12.924 -18.803 1.00 91.56 95 TYR A CA 1
ATOM 704 C C . TYR A 1 95 ? -18.998 12.901 -18.289 1.00 91.56 95 TYR A C 1
ATOM 706 O O . TYR A 1 95 ? -19.760 11.963 -18.520 1.00 91.56 95 TYR A O 1
ATOM 714 N N . MET A 1 96 ? -19.381 13.987 -17.619 1.00 93.25 96 MET A N 1
ATOM 715 C CA . MET A 1 96 ? -20.779 14.272 -17.298 1.00 93.25 96 MET A CA 1
ATOM 716 C C . MET A 1 96 ? -21.467 14.902 -18.508 1.00 93.25 96 MET A C 1
ATOM 718 O O . MET A 1 96 ? -20.868 15.728 -19.202 1.00 93.25 96 MET A O 1
ATOM 722 N N . SER A 1 97 ? -22.735 14.557 -18.725 1.00 95.50 97 SER A N 1
ATOM 723 C CA . SER A 1 97 ? -23.598 15.302 -19.639 1.00 95.50 97 SER A CA 1
ATOM 724 C C . SER A 1 97 ? -23.860 16.717 -19.101 1.00 95.50 97 SER A C 1
ATOM 726 O O . SER A 1 97 ? -23.662 16.994 -17.912 1.00 95.50 97 SER A O 1
ATOM 728 N N . ALA A 1 98 ? -24.356 17.614 -19.958 1.00 96.94 98 ALA A N 1
ATOM 729 C CA . ALA A 1 98 ? -24.779 18.948 -19.523 1.00 96.94 98 ALA A CA 1
ATOM 730 C C . ALA A 1 98 ? -25.867 18.871 -18.433 1.00 96.94 98 ALA A C 1
ATOM 732 O O . ALA A 1 98 ? -25.776 19.562 -17.425 1.00 96.94 98 ALA A O 1
ATOM 733 N N . CYS A 1 99 ? -26.828 17.953 -18.573 1.00 96.69 99 CYS A N 1
ATOM 734 C CA . CYS A 1 99 ? -27.912 17.753 -17.611 1.00 96.69 99 CYS A CA 1
ATOM 735 C C . CYS A 1 99 ? -27.391 17.312 -16.239 1.00 96.69 99 CYS A C 1
ATOM 737 O O . CYS A 1 99 ? -27.819 17.835 -15.208 1.00 96.69 99 CYS A O 1
ATOM 739 N N . SER A 1 100 ? -26.436 16.379 -16.226 1.00 96.50 100 SER A N 1
ATOM 740 C CA . SER A 1 100 ? -25.796 15.903 -14.998 1.00 96.50 100 SER A CA 1
ATOM 741 C C . SER A 1 100 ? -24.994 17.012 -14.317 1.00 96.50 100 SER A C 1
ATOM 743 O O . SER A 1 100 ? -25.124 17.215 -13.110 1.00 96.50 100 SER A O 1
ATOM 745 N N . ALA A 1 101 ? -24.202 17.764 -15.088 1.00 97.06 101 ALA A N 1
ATOM 746 C CA . ALA A 1 101 ? -23.426 18.888 -14.574 1.00 97.06 101 ALA A CA 1
ATOM 747 C C . ALA A 1 101 ? -24.332 19.973 -13.968 1.00 97.06 101 ALA A C 1
ATOM 749 O O . ALA A 1 101 ? -24.105 20.390 -12.834 1.00 97.06 101 ALA A O 1
ATOM 750 N N . ASP A 1 102 ? -25.403 20.356 -14.667 1.00 96.75 102 ASP A N 1
ATOM 751 C CA . ASP A 1 102 ? -26.358 21.364 -14.200 1.00 96.75 102 ASP A CA 1
ATOM 752 C C . ASP A 1 102 ? -27.100 20.917 -12.931 1.00 96.75 102 ASP A C 1
ATOM 754 O O . ASP A 1 102 ? -27.323 21.714 -12.015 1.00 96.75 102 ASP A O 1
ATOM 758 N N . ALA A 1 103 ? -27.484 19.639 -12.842 1.00 96.19 103 ALA A N 1
ATOM 759 C CA . ALA A 1 103 ? -28.117 19.080 -11.650 1.00 96.19 103 ALA A CA 1
ATOM 760 C C . ALA A 1 103 ? -27.177 19.110 -10.434 1.00 96.19 103 ALA A C 1
ATOM 762 O O . ALA A 1 103 ? -27.577 19.580 -9.364 1.00 96.19 103 ALA A O 1
ATOM 763 N N . ILE A 1 104 ? -25.919 18.695 -10.616 1.00 96.44 104 ILE A N 1
ATOM 764 C CA . ILE A 1 104 ? -24.893 18.740 -9.569 1.00 96.44 104 ILE A CA 1
ATOM 765 C C . ILE A 1 104 ? -24.626 20.185 -9.141 1.00 96.44 104 ILE A C 1
ATOM 767 O O . ILE A 1 104 ? -24.617 20.477 -7.947 1.00 96.44 104 ILE A O 1
ATOM 771 N N . SER A 1 105 ? -24.461 21.113 -10.087 1.00 95.81 105 SER A N 1
ATOM 772 C CA . SER A 1 105 ? -24.233 22.527 -9.780 1.00 95.81 105 SER A CA 1
ATOM 773 C C . SER A 1 105 ? -25.372 23.128 -8.962 1.00 95.81 105 SER A C 1
ATOM 775 O O . SER A 1 105 ? -25.107 23.774 -7.948 1.00 95.81 105 SER A O 1
ATOM 777 N N . ARG A 1 106 ? -26.635 22.859 -9.325 1.00 94.94 106 ARG A N 1
ATOM 778 C CA . ARG A 1 106 ? -27.791 23.293 -8.524 1.00 94.94 106 ARG A CA 1
ATOM 779 C C . ARG A 1 106 ? -27.742 22.724 -7.111 1.00 94.94 106 ARG A C 1
ATOM 781 O O . ARG A 1 106 ? -27.927 23.474 -6.155 1.00 94.94 106 ARG A O 1
ATOM 788 N N . LYS A 1 107 ? -27.441 21.429 -6.965 1.00 94.06 107 LYS A N 1
ATOM 789 C CA . LYS A 1 107 ? -27.359 20.795 -5.646 1.00 94.06 107 LYS A CA 1
ATOM 790 C C . LYS A 1 107 ? -26.245 21.385 -4.786 1.00 94.06 107 LYS A C 1
ATOM 792 O O . LYS A 1 107 ? -26.458 21.613 -3.598 1.00 94.06 107 LYS A O 1
ATOM 797 N N . ILE A 1 108 ? -25.078 21.661 -5.365 1.00 93.00 108 ILE A N 1
ATOM 798 C CA . ILE A 1 108 ? -23.982 22.322 -4.651 1.00 93.00 108 ILE A CA 1
ATOM 799 C C . ILE A 1 108 ? -24.406 23.722 -4.202 1.00 93.00 108 ILE A C 1
ATOM 801 O O . ILE A 1 108 ? -24.225 24.042 -3.032 1.00 93.00 108 ILE A O 1
ATOM 805 N N . SER A 1 109 ? -25.058 24.514 -5.059 1.00 93.19 109 SER A N 1
ATOM 806 C CA . SER A 1 109 ? -25.576 25.832 -4.666 1.00 93.19 109 SER A CA 1
ATOM 807 C C . SER A 1 109 ? -26.627 25.755 -3.548 1.00 93.19 109 SER A C 1
ATOM 809 O O . SER A 1 109 ? -26.639 26.604 -2.658 1.00 93.19 109 SER A O 1
ATOM 811 N N . GLU A 1 110 ? -27.497 24.740 -3.540 1.00 91.81 110 GLU A N 1
ATOM 812 C CA . GLU A 1 110 ? -28.416 24.493 -2.416 1.00 91.81 110 GLU A CA 1
ATOM 813 C C . GLU A 1 110 ? -27.655 24.191 -1.117 1.00 91.81 110 GLU A C 1
ATOM 815 O O . GLU A 1 110 ? -27.981 24.733 -0.059 1.00 91.81 110 GLU A O 1
ATOM 820 N N . VAL A 1 111 ? -26.630 23.335 -1.191 1.00 90.25 111 VAL A N 1
ATOM 821 C CA . VAL A 1 111 ? -25.805 22.943 -0.040 1.00 90.25 111 VAL A CA 1
ATOM 822 C C . VAL A 1 111 ? -24.988 24.124 0.485 1.00 90.25 111 VAL A C 1
ATOM 824 O O . VAL A 1 111 ? -24.913 24.304 1.697 1.00 90.25 111 VAL A O 1
ATOM 827 N N . GLU A 1 112 ? -24.425 24.960 -0.388 1.00 89.06 112 GLU A N 1
ATOM 828 C CA . GLU A 1 112 ? -23.659 26.156 -0.016 1.00 89.06 112 GLU A CA 1
ATOM 829 C C . GLU A 1 112 ? -24.482 27.156 0.796 1.00 89.06 112 GLU A C 1
ATOM 831 O O . GLU A 1 112 ? -23.977 27.731 1.760 1.00 89.06 112 GLU A O 1
ATOM 836 N N . ASN A 1 113 ? -25.759 27.312 0.444 1.00 85.44 113 ASN A N 1
ATOM 837 C CA . ASN A 1 113 ? -26.688 28.203 1.133 1.00 85.44 113 ASN A CA 1
ATOM 838 C C . ASN A 1 113 ? -27.338 27.566 2.377 1.00 85.44 113 ASN A C 1
ATOM 840 O O . ASN A 1 113 ? -28.076 28.236 3.103 1.00 85.44 113 ASN A O 1
ATOM 844 N N . SER A 1 114 ? -27.072 26.284 2.647 1.00 83.56 114 SER A N 1
ATOM 845 C CA . SER A 1 114 ? -27.607 25.566 3.801 1.00 83.56 114 SER A CA 1
ATOM 846 C C . SER A 1 114 ? -26.705 25.695 5.031 1.00 83.56 114 SER A C 1
ATOM 848 O O . SER A 1 114 ? -25.478 25.615 4.955 1.00 83.56 114 SER A O 1
ATOM 850 N N . ARG A 1 115 ? -27.322 25.805 6.216 1.00 75.62 115 ARG A N 1
ATOM 851 C CA . ARG A 1 115 ? -26.607 25.744 7.506 1.00 75.62 115 ARG A CA 1
ATOM 852 C C . ARG A 1 115 ? -25.985 24.370 7.781 1.00 75.62 115 ARG A C 1
ATOM 854 O O . ARG A 1 115 ? -25.109 24.270 8.634 1.00 75.62 115 ARG A O 1
ATOM 861 N N . ASP A 1 116 ? -26.410 23.340 7.049 1.00 75.44 116 ASP A N 1
ATOM 862 C CA . ASP A 1 116 ? -25.923 21.964 7.171 1.00 75.44 116 ASP A CA 1
ATOM 863 C C . ASP A 1 116 ? -24.857 21.595 6.128 1.00 75.44 116 ASP A C 1
ATOM 865 O O . ASP A 1 116 ? -24.589 20.411 5.921 1.00 75.44 116 ASP A O 1
ATOM 869 N N . ASN A 1 117 ? -24.221 22.586 5.490 1.00 86.44 117 ASN A N 1
ATOM 870 C CA . ASN A 1 117 ? -23.151 22.358 4.522 1.00 86.44 117 ASN A CA 1
ATOM 871 C C . ASN A 1 117 ? -22.030 21.478 5.106 1.00 86.44 117 ASN A C 1
ATOM 873 O O . ASN A 1 117 ? -21.220 21.918 5.925 1.00 86.44 117 ASN A O 1
ATOM 877 N N . CYS A 1 118 ? -21.977 20.231 4.641 1.00 87.38 118 CYS A N 1
ATOM 878 C CA . CYS A 1 118 ? -20.994 19.236 5.045 1.00 87.38 118 CYS A CA 1
ATOM 879 C C . CYS A 1 118 ? -19.734 19.224 4.159 1.00 87.38 118 CYS A C 1
ATOM 881 O O . CYS A 1 118 ? -18.777 18.521 4.470 1.00 87.38 118 CYS A O 1
ATOM 883 N N . LEU A 1 119 ? -19.720 20.001 3.069 1.00 86.94 119 LEU A N 1
ATOM 884 C CA . LEU A 1 119 ? -18.653 20.028 2.062 1.00 86.94 119 LEU A CA 1
ATOM 885 C C . LEU A 1 119 ? -17.649 21.176 2.276 1.00 86.94 119 LEU A C 1
ATOM 887 O O . LEU A 1 119 ? -16.579 21.174 1.675 1.00 86.94 119 LEU A O 1
ATOM 891 N N . ASN A 1 120 ? -17.961 22.140 3.149 1.00 78.38 120 ASN A N 1
ATOM 892 C CA . ASN A 1 120 ? -17.143 23.342 3.367 1.00 78.38 120 ASN A CA 1
ATOM 893 C C . ASN A 1 120 ? -15.884 23.120 4.227 1.00 78.38 120 ASN A C 1
ATOM 895 O O . ASN A 1 120 ? -15.008 23.984 4.279 1.00 78.38 120 ASN A O 1
ATOM 899 N N . SER A 1 121 ? -15.777 21.990 4.931 1.00 72.69 121 SER A N 1
ATOM 900 C CA . SER A 1 121 ? -14.597 21.665 5.737 1.00 72.69 121 SER A CA 1
ATOM 901 C C . SER A 1 121 ? -13.674 20.711 4.989 1.00 72.69 121 SER A C 1
ATOM 903 O O . SER A 1 121 ? -14.019 19.552 4.759 1.00 72.69 121 SER A O 1
ATOM 905 N N . THR A 1 122 ? -12.463 21.156 4.670 1.00 65.44 122 THR A N 1
ATOM 906 C CA . THR A 1 122 ? -11.410 20.265 4.183 1.00 65.44 122 THR A CA 1
ATOM 907 C C . THR A 1 122 ? -10.841 19.457 5.346 1.00 65.44 122 THR A C 1
ATOM 909 O O . THR A 1 122 ? -10.273 19.997 6.296 1.00 65.44 122 THR A O 1
ATOM 912 N N . SER A 1 123 ? -10.992 18.132 5.287 1.00 61.88 123 SER A N 1
ATOM 913 C CA . SER A 1 123 ? -10.317 17.247 6.235 1.00 61.88 123 SER A CA 1
ATOM 914 C C . SER A 1 123 ? -8.804 17.265 5.973 1.00 61.88 123 SER A C 1
ATOM 916 O O . SER A 1 123 ? -8.392 17.046 4.831 1.00 61.88 123 SER A O 1
ATOM 918 N N . PRO A 1 124 ? -7.949 17.438 6.997 1.00 57.41 124 PRO A N 1
ATOM 919 C CA . PRO A 1 124 ? -6.498 17.325 6.840 1.00 57.41 124 PRO A CA 1
ATOM 920 C C . PRO A 1 124 ? -6.033 15.924 6.392 1.00 57.41 124 PRO A C 1
ATOM 922 O O . PRO A 1 124 ? -4.884 15.774 5.990 1.00 57.41 124 PRO A O 1
ATOM 925 N N . ALA A 1 125 ? -6.910 14.910 6.397 1.00 56.53 125 ALA A N 1
ATOM 926 C CA . ALA A 1 125 ? -6.624 13.584 5.844 1.00 56.53 125 ALA A CA 1
ATOM 927 C C . ALA A 1 125 ? -6.566 13.558 4.298 1.00 56.53 125 ALA A C 1
ATOM 929 O O . ALA A 1 125 ? -5.924 12.682 3.724 1.00 56.53 125 ALA A O 1
ATOM 930 N N . LEU A 1 126 ? -7.173 14.530 3.599 1.00 50.44 126 LEU A N 1
ATOM 931 C CA . LEU A 1 126 ? -7.219 14.564 2.126 1.00 50.44 126 LEU A CA 1
ATOM 932 C C . LEU A 1 126 ? -5.838 14.737 1.473 1.00 50.44 126 LEU A C 1
ATOM 934 O O . LEU A 1 126 ? -5.619 14.231 0.372 1.00 50.44 126 LEU A O 1
ATOM 938 N N . SER A 1 127 ? -4.875 15.385 2.142 1.00 53.66 127 SER A N 1
ATOM 939 C CA . SER A 1 127 ? -3.513 15.521 1.601 1.00 53.66 127 SER A CA 1
ATOM 940 C C . SER A 1 127 ? -2.747 14.195 1.560 1.00 53.66 127 SER A C 1
ATOM 942 O O . SER A 1 127 ? -1.828 14.054 0.758 1.00 53.66 127 SER A O 1
ATOM 944 N N . GLU A 1 128 ? -3.120 13.230 2.409 1.00 50.69 128 GLU A N 1
ATOM 945 C CA . GLU A 1 128 ? -2.491 11.903 2.479 1.00 50.69 128 GLU A CA 1
ATOM 946 C C . GLU A 1 128 ? -3.016 10.973 1.362 1.00 50.69 128 GLU A C 1
ATOM 948 O O . GLU A 1 128 ? -2.263 10.149 0.849 1.00 50.69 128 GLU A O 1
ATOM 953 N N . PHE A 1 129 ? -4.262 11.179 0.906 1.00 49.22 129 PHE A N 1
ATOM 954 C CA . PHE A 1 129 ? -4.884 10.451 -0.215 1.00 49.22 129 PHE A CA 1
ATOM 955 C C . PHE A 1 129 ? -4.638 11.092 -1.594 1.00 49.22 129 PHE A C 1
ATOM 957 O O . PHE A 1 129 ? -4.624 10.398 -2.613 1.00 49.22 129 PHE A O 1
ATOM 964 N N . SER A 1 130 ? -4.428 12.413 -1.657 1.00 47.59 130 SER A N 1
ATOM 965 C CA . SER A 1 130 ? -4.245 13.149 -2.921 1.00 47.59 130 SER A CA 1
ATOM 966 C C . SER A 1 130 ? -2.934 12.805 -3.642 1.00 47.59 130 SER A C 1
ATOM 968 O O . SER A 1 130 ? -2.888 12.833 -4.871 1.00 47.59 130 SER A O 1
ATOM 970 N N . SER A 1 131 ? -1.877 12.430 -2.912 1.00 48.41 131 SER A N 1
ATOM 971 C CA . SER A 1 131 ? -0.593 12.037 -3.513 1.00 48.41 131 SER A CA 1
ATOM 972 C C . SER A 1 131 ? -0.621 10.642 -4.146 1.00 48.41 131 SER A C 1
ATOM 974 O O . SER A 1 131 ? 0.120 10.399 -5.092 1.00 48.41 131 SER A O 1
ATOM 976 N N . THR A 1 132 ? -1.488 9.743 -3.667 1.00 47.25 132 THR A N 1
ATOM 977 C CA . THR A 1 132 ? -1.632 8.362 -4.168 1.00 47.25 132 THR A CA 1
ATOM 978 C C . THR A 1 132 ? -2.629 8.247 -5.324 1.00 47.25 132 THR A C 1
ATOM 980 O O . THR A 1 132 ? -2.489 7.366 -6.164 1.00 47.25 132 THR A O 1
ATOM 983 N N . THR A 1 133 ? -3.618 9.142 -5.404 1.00 51.91 133 THR A N 1
ATOM 984 C CA . THR A 1 133 ? -4.663 9.134 -6.448 1.00 51.91 133 THR A CA 1
ATOM 985 C C . THR A 1 133 ? -4.297 9.931 -7.705 1.00 51.91 133 THR A C 1
ATOM 987 O O . THR A 1 133 ? -4.824 9.643 -8.778 1.00 51.91 133 THR A O 1
ATOM 990 N N . ALA A 1 134 ? -3.371 10.896 -7.619 1.00 54.12 134 ALA A N 1
ATOM 991 C CA . ALA A 1 134 ? -3.033 11.797 -8.731 1.00 54.12 134 ALA A CA 1
ATOM 992 C C . ALA A 1 134 ? -2.298 11.130 -9.911 1.00 54.12 134 ALA A C 1
ATOM 994 O O . ALA A 1 134 ? -2.233 11.700 -11.003 1.00 54.12 134 ALA A O 1
ATOM 995 N N . GLU A 1 135 ? -1.723 9.946 -9.704 1.00 64.75 135 GLU A N 1
ATOM 996 C CA . GLU A 1 135 ? -0.917 9.269 -10.720 1.00 64.75 135 GLU A CA 1
ATOM 997 C C . GLU A 1 135 ? -1.734 8.305 -11.598 1.00 64.75 135 GLU A C 1
ATOM 999 O O . GLU A 1 135 ? -1.335 8.043 -12.726 1.00 64.75 135 GLU A O 1
ATOM 1004 N N . GLY A 1 136 ? -2.929 7.880 -11.177 1.00 76.06 136 GLY A N 1
ATOM 1005 C CA . GLY A 1 136 ? -3.742 6.904 -11.912 1.00 76.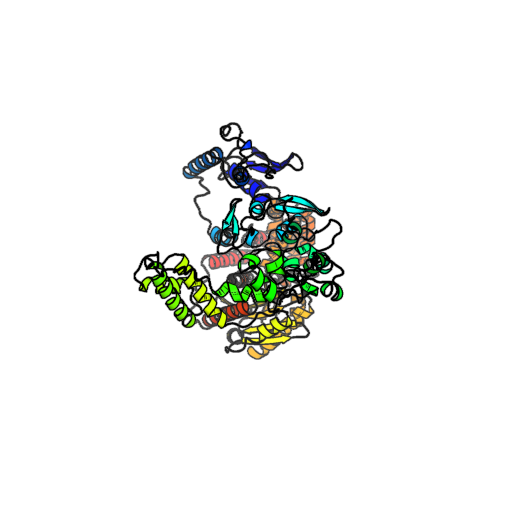06 136 GLY A CA 1
ATOM 1006 C C . GLY A 1 136 ? -3.214 5.470 -11.758 1.00 76.06 136 GLY A C 1
ATOM 1007 O O . GLY A 1 136 ? -2.019 5.203 -11.899 1.00 76.06 136 GLY A O 1
ATOM 1008 N N . ALA A 1 137 ? -4.108 4.526 -11.452 1.00 86.62 137 ALA A N 1
ATOM 1009 C CA . ALA A 1 137 ? -3.730 3.166 -11.062 1.00 86.62 137 ALA A CA 1
ATOM 1010 C C . ALA A 1 137 ? -2.993 2.374 -12.159 1.00 86.62 137 ALA A C 1
ATOM 1012 O O . ALA A 1 137 ? -2.159 1.524 -11.854 1.00 86.62 137 ALA A O 1
ATOM 1013 N N . GLY A 1 138 ? -3.218 2.702 -13.430 1.00 87.94 138 GLY A N 1
ATOM 1014 C CA . GLY A 1 138 ? -2.545 2.079 -14.566 1.00 87.94 138 GLY A CA 1
ATOM 1015 C C . GLY A 1 138 ? -1.043 2.378 -14.662 1.00 87.94 138 GLY A C 1
ATOM 1016 O O . GLY A 1 138 ? -0.338 1.720 -15.422 1.00 87.94 138 GLY A O 1
ATOM 1017 N N . ARG A 1 139 ? -0.521 3.338 -13.877 1.00 86.75 139 ARG A N 1
ATOM 1018 C CA . ARG A 1 139 ? 0.934 3.544 -13.728 1.00 86.75 139 ARG A CA 1
ATOM 1019 C C . ARG A 1 139 ? 1.584 2.553 -12.770 1.00 86.75 139 ARG A C 1
ATOM 1021 O O . ARG A 1 139 ? 2.795 2.363 -12.821 1.00 86.75 139 ARG A O 1
ATOM 1028 N N . THR A 1 140 ? 0.794 1.973 -11.870 1.00 85.75 140 THR A N 1
ATOM 1029 C CA . THR A 1 140 ? 1.238 0.960 -10.907 1.00 85.75 140 THR A CA 1
ATOM 1030 C C . THR A 1 140 ? 0.982 -0.445 -11.436 1.00 85.75 140 THR A C 1
ATOM 1032 O O . THR A 1 140 ? 1.837 -1.314 -11.288 1.00 85.75 140 THR A O 1
ATOM 1035 N N . TYR A 1 141 ? -0.171 -0.650 -12.069 1.00 87.94 141 TYR A N 1
ATOM 1036 C CA . TYR A 1 141 ? -0.608 -1.933 -12.604 1.00 87.94 141 TYR A CA 1
ATOM 1037 C C . TYR A 1 141 ? -0.714 -1.809 -14.118 1.00 87.94 141 TYR A C 1
ATOM 1039 O O . TYR A 1 141 ? -1.611 -1.135 -14.622 1.00 87.94 141 TYR A O 1
ATOM 1047 N N . ASP A 1 142 ? 0.213 -2.421 -14.852 1.00 88.38 142 ASP A N 1
ATOM 1048 C CA . ASP A 1 142 ? 0.158 -2.411 -16.312 1.00 88.38 142 ASP A CA 1
ATOM 1049 C C . ASP A 1 142 ? -1.063 -3.187 -16.843 1.00 88.38 142 ASP A C 1
ATOM 1051 O O . ASP A 1 142 ? -1.808 -3.822 -16.094 1.00 88.38 142 ASP A O 1
ATOM 1055 N N . ALA A 1 143 ? -1.296 -3.118 -18.152 1.00 88.81 143 ALA A N 1
ATOM 1056 C CA . ALA A 1 143 ? -2.450 -3.759 -18.771 1.00 88.81 143 ALA A CA 1
ATOM 1057 C C . ALA A 1 143 ? -2.467 -5.293 -18.588 1.00 88.81 143 ALA A C 1
ATOM 1059 O O . ALA A 1 143 ? -3.544 -5.878 -18.486 1.00 88.81 143 ALA A O 1
ATOM 1060 N N . GLN A 1 144 ? -1.303 -5.952 -18.493 1.00 87.38 144 GLN A N 1
ATOM 1061 C CA . GLN A 1 144 ? -1.263 -7.389 -18.214 1.00 87.38 144 GLN A CA 1
ATOM 1062 C C . GLN A 1 144 ? -1.675 -7.681 -16.771 1.00 87.38 144 GLN A C 1
ATOM 1064 O O . GLN A 1 144 ? -2.479 -8.579 -16.525 1.00 87.38 144 GLN A O 1
ATOM 1069 N N . GLU A 1 145 ? -1.152 -6.915 -15.816 1.00 89.81 145 GLU A N 1
ATOM 1070 C CA . GLU A 1 145 ? -1.470 -7.070 -14.402 1.00 89.81 145 GLU A CA 1
ATOM 1071 C C . GLU A 1 145 ? -2.945 -6.774 -14.125 1.00 89.81 145 GLU A C 1
ATOM 1073 O O . GLU A 1 145 ? -3.588 -7.499 -13.372 1.00 89.81 145 GLU A O 1
ATOM 1078 N N . GLN A 1 146 ? -3.528 -5.788 -14.809 1.00 92.50 146 GLN A N 1
ATOM 1079 C CA . GLN A 1 146 ? -4.965 -5.521 -14.735 1.00 92.50 146 GLN A CA 1
ATOM 1080 C C . GLN A 1 146 ? -5.803 -6.731 -15.176 1.00 92.50 146 GLN A C 1
ATOM 1082 O O . GLN A 1 146 ? -6.803 -7.043 -14.529 1.00 92.50 146 GLN A O 1
ATOM 1087 N N . CYS A 1 147 ? -5.382 -7.465 -16.211 1.00 89.94 147 CYS A N 1
ATOM 1088 C CA . CYS A 1 147 ? -6.034 -8.720 -16.592 1.00 89.94 147 CYS A CA 1
ATOM 1089 C C . CYS A 1 147 ? -5.856 -9.818 -15.532 1.00 89.94 147 CYS A C 1
ATOM 1091 O O . CYS A 1 147 ? -6.812 -10.538 -15.231 1.00 89.94 147 CYS A O 1
ATOM 1093 N N . ARG A 1 148 ? -4.677 -9.913 -14.899 1.00 89.94 148 ARG A N 1
ATOM 1094 C CA . ARG A 1 148 ? -4.431 -10.864 -13.799 1.00 89.94 148 ARG A CA 1
ATOM 1095 C C . ARG A 1 148 ? -5.255 -10.563 -12.552 1.00 89.94 148 ARG A C 1
ATOM 1097 O O . ARG A 1 148 ? -5.710 -11.491 -11.889 1.00 89.94 148 ARG A O 1
ATOM 1104 N N . MET A 1 149 ? -5.500 -9.289 -12.255 1.00 90.12 149 MET A N 1
ATOM 1105 C CA . MET A 1 149 ? -6.384 -8.877 -11.161 1.00 90.12 149 MET A CA 1
ATOM 1106 C C . MET A 1 149 ? -7.842 -9.295 -11.402 1.00 90.12 149 MET A C 1
ATOM 1108 O O . MET A 1 149 ? -8.565 -9.536 -10.439 1.00 90.12 149 MET A O 1
ATOM 1112 N N . LEU A 1 150 ? -8.274 -9.381 -12.665 1.00 88.81 150 LEU A N 1
ATOM 1113 C CA . LEU A 1 150 ? -9.647 -9.741 -13.036 1.00 88.81 150 LEU A CA 1
ATOM 1114 C C . LEU A 1 150 ? -9.882 -11.253 -13.080 1.00 88.81 150 LEU A C 1
ATOM 1116 O O . LEU A 1 150 ? -10.924 -11.725 -12.632 1.00 88.81 150 LEU A O 1
ATOM 1120 N N . TYR A 1 151 ? -8.928 -12.011 -13.627 1.00 88.31 151 TYR A N 1
ATOM 1121 C CA . TYR A 1 151 ? -9.127 -13.429 -13.955 1.00 88.31 151 TYR A CA 1
ATOM 1122 C C . TYR A 1 151 ? -8.065 -14.371 -13.370 1.00 88.31 151 TYR A C 1
ATOM 1124 O O . TYR A 1 151 ? -8.118 -15.581 -13.592 1.00 88.31 151 TYR A O 1
ATOM 1132 N N . GLY A 1 152 ? -7.128 -13.847 -12.580 1.00 85.06 152 GLY A N 1
ATOM 1133 C CA . GLY A 1 152 ? -6.074 -14.615 -11.925 1.00 85.06 152 GLY A CA 1
ATOM 1134 C C . GLY A 1 152 ? -4.761 -14.677 -12.719 1.00 85.06 152 GLY A C 1
ATOM 1135 O O . GLY A 1 152 ? -4.654 -14.154 -13.824 1.00 85.06 152 GLY A O 1
ATOM 1136 N N . PRO A 1 153 ? -3.725 -15.337 -12.176 1.00 85.00 153 PRO A N 1
ATOM 1137 C CA . PRO A 1 153 ? -2.342 -15.219 -12.653 1.00 85.00 153 PRO A CA 1
ATOM 1138 C C . PRO A 1 153 ? -2.088 -15.740 -14.077 1.00 85.00 153 PRO A C 1
ATOM 1140 O O . PRO A 1 153 ? -1.076 -15.383 -14.671 1.00 85.00 153 PRO A O 1
ATOM 1143 N N . GLN A 1 154 ? -2.978 -16.580 -14.614 1.00 79.94 154 GLN A N 1
ATOM 1144 C CA . GLN A 1 154 ? -2.884 -17.116 -15.980 1.00 79.94 154 GLN A CA 1
ATOM 1145 C C . GLN A 1 154 ? -3.474 -16.170 -17.037 1.00 79.94 154 GLN A C 1
ATOM 1147 O O . GLN A 1 154 ? -3.278 -16.379 -18.232 1.00 79.94 154 GLN A O 1
ATOM 1152 N N . ALA A 1 155 ? -4.199 -15.135 -16.609 1.00 86.19 155 ALA A N 1
ATOM 1153 C CA . ALA A 1 155 ? -4.782 -14.156 -17.507 1.00 86.19 155 ALA A CA 1
ATOM 1154 C C . ALA A 1 155 ? -3.735 -13.169 -18.029 1.00 86.19 155 ALA A C 1
ATOM 1156 O O . ALA A 1 155 ? -2.728 -12.866 -17.385 1.00 86.19 155 ALA A O 1
ATOM 1157 N N . SER A 1 156 ? -3.990 -12.655 -19.221 1.00 85.19 156 SER A N 1
ATOM 1158 C CA . SER A 1 156 ? -3.082 -11.791 -19.969 1.00 85.19 156 SER A CA 1
ATOM 1159 C C . SER A 1 156 ? -3.859 -10.836 -20.870 1.00 85.19 156 SER A C 1
ATOM 1161 O O . SER A 1 156 ? -5.051 -11.018 -21.123 1.00 85.19 156 SER A O 1
ATOM 1163 N N . LEU A 1 157 ? -3.175 -9.800 -21.347 1.00 87.44 157 LEU A N 1
ATOM 1164 C CA . LEU A 1 157 ? -3.717 -8.873 -22.332 1.00 87.44 157 LEU A CA 1
ATOM 1165 C C . LEU A 1 157 ? -3.815 -9.563 -23.701 1.00 87.44 157 LEU A C 1
ATOM 1167 O O . LEU A 1 157 ? -2.825 -10.102 -24.195 1.00 87.44 157 LEU A O 1
ATOM 1171 N N . CYS A 1 158 ? -4.987 -9.507 -24.329 1.00 82.62 158 CYS A N 1
ATOM 1172 C CA . CYS A 1 158 ? -5.168 -9.935 -25.712 1.00 82.62 158 CYS A CA 1
ATOM 1173 C C . CYS A 1 158 ? -4.652 -8.848 -26.669 1.00 82.62 158 CYS A C 1
ATOM 1175 O O . CYS A 1 158 ? -5.089 -7.698 -26.598 1.00 82.62 158 CYS A O 1
ATOM 1177 N N . LEU A 1 159 ? -3.730 -9.218 -27.563 1.00 77.88 159 LEU A N 1
ATOM 1178 C CA . LEU A 1 159 ? -3.059 -8.316 -28.508 1.00 77.88 159 LEU A CA 1
ATOM 1179 C C . LEU A 1 159 ? -3.413 -8.647 -29.965 1.00 77.88 159 LEU A C 1
ATOM 1181 O O . LEU A 1 159 ? -3.674 -9.802 -30.298 1.00 77.88 159 LEU A O 1
ATOM 1185 N N . GLY A 1 160 ? -3.367 -7.633 -30.836 1.00 68.94 160 GLY A N 1
ATOM 1186 C CA . GLY A 1 160 ? -3.504 -7.761 -32.291 1.00 68.94 160 GLY A CA 1
ATOM 1187 C C . GLY A 1 160 ? -4.690 -6.991 -32.881 1.00 68.94 160 GLY A C 1
ATOM 1188 O O . GLY A 1 160 ? -5.585 -6.534 -32.166 1.00 68.94 160 GLY A O 1
ATOM 1189 N N . ALA A 1 161 ? -4.718 -6.893 -34.215 1.00 59.16 161 ALA A N 1
ATOM 1190 C CA . ALA A 1 161 ? -5.697 -6.102 -34.972 1.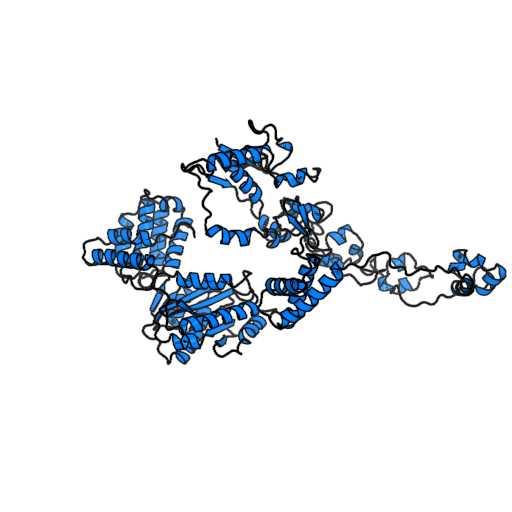00 59.16 161 ALA A CA 1
ATOM 1191 C C . ALA A 1 161 ? -7.171 -6.488 -34.727 1.00 59.16 161 ALA A C 1
ATOM 1193 O O . ALA A 1 161 ? -8.056 -5.662 -34.930 1.00 59.16 161 ALA A O 1
ATOM 1194 N N . SER A 1 162 ? -7.435 -7.721 -34.277 1.00 58.69 162 SER A N 1
ATOM 1195 C CA . SER A 1 162 ? -8.785 -8.207 -33.941 1.00 58.69 162 SER A CA 1
ATOM 1196 C C . SER A 1 162 ? -9.287 -7.765 -32.561 1.00 58.69 162 SER A C 1
ATOM 1198 O O . SER A 1 162 ? -10.466 -7.945 -32.280 1.00 58.69 162 SER A O 1
ATOM 1200 N N . PHE A 1 163 ? -8.423 -7.218 -31.695 1.00 61.72 163 PHE A N 1
ATOM 1201 C CA . PHE A 1 163 ? -8.771 -6.900 -30.305 1.00 61.72 163 PHE A CA 1
ATOM 1202 C C . PHE A 1 163 ? -8.522 -5.432 -29.953 1.00 61.72 163 PHE A C 1
ATOM 1204 O O . PHE A 1 163 ? -9.404 -4.793 -29.399 1.00 61.72 163 PHE A O 1
ATOM 1211 N N . SER A 1 164 ? -7.377 -4.835 -30.289 1.00 57.09 164 SER A N 1
ATOM 1212 C CA . SER A 1 164 ? -7.219 -3.372 -30.220 1.00 57.09 164 SER A CA 1
ATOM 1213 C C . SER A 1 164 ? -5.909 -2.903 -30.847 1.00 57.09 164 SER A C 1
ATOM 1215 O O . SER A 1 164 ? -4.896 -3.597 -30.821 1.00 57.09 164 SER A O 1
ATOM 1217 N N . SER A 1 165 ? -5.918 -1.675 -31.373 1.00 67.56 165 SER A N 1
ATOM 1218 C CA . SER A 1 165 ? -4.691 -0.915 -31.604 1.00 67.56 165 SER A CA 1
ATOM 1219 C C . SER A 1 165 ? -4.221 -0.265 -30.298 1.00 67.56 165 SER A C 1
ATOM 1221 O O . SER A 1 165 ? -5.020 0.023 -29.405 1.00 67.56 165 SER A O 1
ATOM 1223 N N . LEU A 1 166 ? -2.922 0.020 -30.205 1.00 70.75 166 LEU A N 1
ATOM 1224 C CA . LEU A 1 166 ? -2.272 0.596 -29.021 1.00 70.75 166 LEU A CA 1
ATOM 1225 C C . LEU A 1 166 ? -2.985 1.815 -28.416 1.00 70.75 166 LEU A C 1
ATOM 1227 O O . LEU A 1 166 ? -3.161 1.888 -27.201 1.00 70.75 166 LEU A O 1
ATOM 1231 N N . ASP A 1 167 ? -3.458 2.732 -29.262 1.00 69.94 167 ASP A N 1
ATOM 1232 C CA . ASP A 1 167 ? -4.136 3.950 -28.815 1.00 69.94 167 ASP A CA 1
ATOM 1233 C C . ASP A 1 167 ? -5.562 3.680 -28.269 1.00 69.94 167 ASP A C 1
ATOM 1235 O O . ASP A 1 167 ? -6.074 4.476 -27.477 1.00 69.94 167 ASP A O 1
ATOM 1239 N N . ASN A 1 168 ? -6.206 2.568 -28.655 1.00 80.31 168 ASN A N 1
ATOM 1240 C CA . ASN A 1 168 ? -7.581 2.225 -28.261 1.00 80.31 168 ASN A CA 1
ATOM 1241 C C . ASN A 1 168 ? -7.675 1.555 -26.887 1.00 80.31 168 ASN A C 1
ATOM 1243 O O . ASN A 1 168 ? -8.767 1.499 -26.318 1.00 80.31 168 ASN A O 1
ATOM 1247 N N . ILE A 1 169 ? -6.554 1.105 -26.314 1.00 86.50 169 ILE A N 1
ATOM 1248 C CA . ILE A 1 169 ? -6.543 0.431 -25.008 1.00 86.50 169 ILE A CA 1
ATOM 1249 C C . ILE A 1 169 ? -7.198 1.276 -23.903 1.00 86.50 169 ILE A C 1
ATOM 1251 O O . ILE A 1 169 ? -7.798 0.740 -22.977 1.00 86.50 169 ILE A O 1
ATOM 1255 N N . CYS A 1 170 ? -7.142 2.606 -24.032 1.00 87.94 170 CYS A N 1
ATOM 1256 C CA . CYS A 1 170 ? -7.711 3.545 -23.069 1.00 87.94 170 CYS A CA 1
ATOM 1257 C C . CYS A 1 170 ? -9.236 3.518 -23.006 1.00 87.94 170 CYS A C 1
ATOM 1259 O O . CYS A 1 170 ? -9.797 3.938 -22.001 1.00 87.94 170 CYS A O 1
ATOM 1261 N N . THR A 1 171 ? -9.894 3.037 -24.060 1.00 84.38 171 THR A N 1
ATOM 1262 C CA . THR A 1 171 ? -11.351 2.859 -24.109 1.00 84.38 171 THR A CA 1
ATOM 1263 C C . THR A 1 171 ? -11.766 1.395 -24.114 1.00 84.38 171 THR A C 1
ATOM 1265 O O . THR A 1 171 ? -12.868 1.073 -23.681 1.00 84.38 171 THR A O 1
ATOM 1268 N N . THR A 1 172 ? -10.899 0.513 -24.615 1.00 83.50 172 THR A N 1
ATOM 1269 C CA . THR A 1 172 ? -11.196 -0.901 -24.863 1.00 83.50 172 THR A CA 1
ATOM 1270 C C . THR A 1 172 ? -9.939 -1.748 -24.656 1.00 83.50 172 THR A C 1
ATOM 1272 O O . THR A 1 172 ? -9.087 -1.838 -25.540 1.00 83.50 172 THR A O 1
ATOM 1275 N N . MET A 1 173 ? -9.825 -2.378 -23.489 1.00 87.69 173 MET A N 1
ATOM 1276 C CA . MET A 1 173 ? -8.783 -3.351 -23.154 1.00 87.69 173 MET A CA 1
ATOM 1277 C C . MET A 1 173 ? -9.391 -4.756 -23.166 1.00 87.69 173 MET A C 1
ATOM 1279 O O . MET A 1 173 ? -10.477 -4.948 -22.635 1.00 87.69 173 MET A O 1
ATOM 1283 N N . TYR A 1 174 ? -8.713 -5.747 -23.743 1.00 87.88 174 TYR A N 1
ATOM 1284 C CA . TYR A 1 174 ? -9.219 -7.122 -23.799 1.00 87.88 174 TYR A CA 1
ATOM 1285 C C . TYR A 1 174 ? -8.352 -8.046 -22.956 1.00 87.88 174 TYR A C 1
ATOM 1287 O O . TYR A 1 174 ? -7.143 -8.107 -23.152 1.00 87.88 174 TYR A O 1
ATOM 1295 N N . CYS A 1 175 ? -8.969 -8.780 -22.039 1.00 88.44 175 CYS A N 1
ATOM 1296 C CA . CYS A 1 175 ? -8.280 -9.707 -21.150 1.00 88.44 175 CYS A CA 1
ATOM 1297 C C . CYS A 1 175 ? -8.679 -11.143 -21.454 1.00 88.44 175 CYS A C 1
ATOM 1299 O O . CYS A 1 175 ? -9.868 -11.427 -21.629 1.00 88.44 175 CYS A O 1
ATOM 1301 N N . SER A 1 176 ? -7.698 -12.043 -21.472 1.00 86.38 176 SER A N 1
ATOM 1302 C CA . SER A 1 176 ? -7.956 -13.471 -21.592 1.00 86.38 176 SER A CA 1
ATOM 1303 C C . SER A 1 176 ? -8.610 -14.014 -20.323 1.00 86.38 176 SER A C 1
ATOM 1305 O O . SER A 1 176 ? -8.231 -13.675 -19.198 1.00 86.38 176 SER A O 1
ATOM 1307 N N . THR A 1 177 ? -9.626 -14.843 -20.512 1.00 82.00 177 THR A N 1
ATOM 1308 C CA . THR A 1 177 ? -10.310 -15.588 -19.457 1.00 82.00 177 THR A CA 1
ATOM 1309 C C . THR A 1 177 ? -9.727 -16.995 -19.337 1.00 82.00 177 THR A C 1
ATOM 1311 O O . THR A 1 177 ? -8.872 -17.412 -20.116 1.00 82.00 177 THR A O 1
ATOM 1314 N N . THR A 1 178 ? -10.172 -17.752 -18.336 1.00 74.06 178 THR A N 1
ATOM 1315 C CA . THR A 1 178 ? -9.665 -19.104 -18.042 1.00 74.06 178 THR A CA 1
ATOM 1316 C C . THR A 1 178 ? -9.936 -20.137 -19.141 1.00 74.06 178 THR A C 1
ATOM 1318 O O . THR A 1 178 ? -9.283 -21.174 -19.168 1.00 74.06 178 THR A O 1
ATOM 1321 N N . ASP A 1 179 ? -10.876 -19.862 -20.044 1.00 74.62 179 ASP A N 1
ATOM 1322 C CA . ASP A 1 179 ? -11.187 -20.634 -21.255 1.00 74.62 179 ASP A CA 1
ATOM 1323 C C . ASP A 1 179 ? -10.464 -20.102 -22.509 1.00 74.62 179 ASP A C 1
ATOM 1325 O O . ASP A 1 179 ? -10.790 -20.499 -23.626 1.00 74.62 179 ASP A O 1
ATOM 1329 N N . TYR A 1 180 ? -9.496 -19.196 -22.329 1.00 70.00 180 TYR A N 1
ATOM 1330 C CA . TYR A 1 180 ? -8.730 -18.540 -23.390 1.00 70.00 180 TYR A CA 1
ATOM 1331 C C . TYR A 1 180 ? -9.555 -17.634 -24.321 1.00 70.00 180 TYR A C 1
ATOM 1333 O O . TYR A 1 180 ? -9.047 -17.199 -25.356 1.00 70.00 180 TYR A O 1
ATOM 1341 N N . SER A 1 181 ? -10.799 -17.294 -23.958 1.00 79.62 181 SER A N 1
ATOM 1342 C CA . SER A 1 181 ? -11.571 -16.259 -24.656 1.00 79.62 181 SER A CA 1
ATOM 1343 C C . SER A 1 181 ? -11.104 -14.853 -24.250 1.00 79.62 181 SER A C 1
ATOM 1345 O O . SER A 1 181 ? -10.552 -14.666 -23.170 1.00 79.62 181 SER A O 1
ATOM 1347 N N . CYS A 1 182 ? -11.317 -13.841 -25.094 1.00 82.81 182 CYS A N 1
ATOM 1348 C CA . CYS A 1 182 ? -10.976 -12.452 -24.773 1.00 82.81 182 CYS A CA 1
ATOM 1349 C C . CYS A 1 182 ? -12.237 -11.671 -24.389 1.00 82.81 182 CYS A C 1
ATOM 1351 O O . CYS A 1 182 ? -13.160 -11.541 -25.191 1.00 82.81 182 CYS A O 1
ATOM 1353 N N . THR A 1 183 ? -12.273 -11.123 -23.172 1.00 84.75 183 THR A N 1
ATOM 1354 C CA . THR A 1 183 ? -13.378 -10.285 -22.677 1.00 84.75 183 THR A CA 1
ATOM 1355 C C . THR A 1 183 ? -12.942 -8.824 -22.552 1.00 84.75 183 THR A C 1
ATOM 1357 O O . THR A 1 183 ? -11.840 -8.540 -22.085 1.00 84.75 183 THR A O 1
ATOM 1360 N N . GLN A 1 184 ? -13.817 -7.898 -22.950 1.00 85.06 184 GLN A N 1
ATOM 1361 C CA . GLN A 1 184 ? -13.573 -6.455 -22.927 1.00 85.06 184 GLN A CA 1
ATOM 1362 C C . GLN A 1 184 ? -13.686 -5.843 -21.517 1.00 85.06 184 GLN A C 1
ATOM 1364 O O . GLN A 1 184 ? -14.605 -6.161 -20.764 1.00 85.06 184 GLN A O 1
ATOM 1369 N N . HIS A 1 185 ? -12.795 -4.903 -21.204 1.00 87.00 185 HIS A N 1
ATOM 1370 C CA . HIS A 1 185 ? -12.676 -4.160 -19.946 1.00 87.00 185 HIS A CA 1
ATOM 1371 C C . HIS A 1 185 ? -12.154 -2.739 -20.181 1.00 87.00 185 HIS A C 1
ATOM 1373 O O . HIS A 1 185 ? -11.633 -2.418 -21.252 1.00 87.00 185 HIS A O 1
ATOM 1379 N N . TYR A 1 186 ? -12.245 -1.889 -19.158 1.00 85.94 186 TYR A N 1
ATOM 1380 C CA . TYR A 1 186 ? -11.573 -0.590 -19.147 1.00 85.94 186 TYR A CA 1
ATOM 1381 C C . TYR A 1 186 ? -10.141 -0.716 -18.649 1.00 85.94 186 TYR A C 1
ATOM 1383 O O . TYR A 1 186 ? -9.900 -1.315 -17.600 1.00 85.94 186 TYR A O 1
ATOM 1391 N N . ALA A 1 187 ? -9.202 -0.095 -19.359 1.00 88.69 187 ALA A N 1
ATOM 1392 C CA . ALA A 1 187 ? -7.886 0.165 -18.800 1.00 88.69 187 ALA A CA 1
ATOM 1393 C C . ALA A 1 187 ? -7.990 1.244 -17.715 1.00 88.69 187 ALA A C 1
ATOM 1395 O O . ALA A 1 187 ? -8.705 2.238 -17.863 1.00 88.69 187 ALA A O 1
ATOM 1396 N N . ALA A 1 188 ? -7.247 1.076 -16.628 1.00 90.88 188 ALA A N 1
ATOM 1397 C CA . ALA A 1 188 ? -7.171 2.077 -15.578 1.00 90.88 188 ALA A CA 1
ATOM 1398 C C . ALA A 1 188 ? -6.536 3.389 -16.077 1.00 90.88 188 ALA A C 1
ATOM 1400 O O . ALA A 1 188 ? -5.656 3.391 -16.946 1.00 90.88 188 ALA A O 1
ATOM 1401 N N . GLU A 1 189 ? -6.918 4.516 -15.472 1.00 89.56 189 GLU A N 1
ATOM 1402 C CA . GLU A 1 189 ? -6.226 5.799 -15.657 1.00 89.56 189 GLU A CA 1
ATOM 1403 C C . GLU A 1 189 ? -4.721 5.634 -15.440 1.00 89.56 189 GLU A C 1
ATOM 1405 O O . GLU A 1 189 ? -4.299 5.032 -14.457 1.00 89.56 189 GLU A O 1
ATOM 1410 N N . GLY A 1 190 ? -3.901 6.169 -16.339 1.00 89.75 190 GLY A N 1
ATOM 1411 C CA . GLY A 1 190 ? -2.450 6.034 -16.277 1.00 89.75 190 GLY A CA 1
ATOM 1412 C C . GLY A 1 190 ? -1.886 4.767 -16.925 1.00 89.75 190 GLY A C 1
ATOM 1413 O O . GLY A 1 190 ? -0.668 4.617 -16.941 1.00 89.75 190 GLY A O 1
ATOM 1414 N N . THR A 1 191 ? -2.719 3.881 -17.486 1.00 90.81 191 THR A N 1
ATOM 1415 C CA . THR A 1 191 ? -2.232 2.708 -18.236 1.00 90.81 191 THR A CA 1
ATOM 1416 C C . THR A 1 191 ? -1.420 3.181 -19.433 1.00 90.81 191 THR A C 1
ATOM 1418 O O . THR A 1 191 ? -1.842 4.083 -20.158 1.00 90.81 191 THR A O 1
ATOM 1421 N N . SER A 1 192 ? -0.230 2.622 -19.638 1.00 89.25 192 SER A N 1
ATOM 1422 C CA . SER A 1 192 ? 0.558 2.912 -20.837 1.00 89.25 192 SER A CA 1
ATOM 1423 C C . SER A 1 192 ? -0.220 2.521 -22.082 1.00 89.25 192 SER A C 1
ATOM 1425 O O . SER A 1 192 ? -0.771 1.436 -22.115 1.00 89.25 192 SER A O 1
ATOM 1427 N N . CYS A 1 193 ? -0.265 3.410 -23.073 1.00 87.81 193 CYS A N 1
ATOM 1428 C CA . CYS A 1 193 ? -0.978 3.201 -24.342 1.00 87.81 193 CYS A CA 1
ATOM 1429 C C . CYS A 1 193 ? -0.089 3.431 -25.573 1.00 87.81 193 CYS A C 1
ATOM 1431 O O . CYS A 1 193 ? -0.530 3.351 -26.713 1.00 87.81 193 CYS A O 1
ATOM 1433 N N . GLY A 1 194 ? 1.189 3.735 -25.350 1.00 83.00 194 GLY A N 1
ATOM 1434 C CA . GLY A 1 194 ? 2.176 3.974 -26.393 1.00 83.00 194 GLY A CA 1
ATOM 1435 C C . GLY A 1 194 ? 3.451 4.583 -25.822 1.00 83.00 194 GLY A C 1
ATOM 1436 O O . GLY A 1 194 ? 3.536 4.850 -24.619 1.00 83.00 194 GLY A O 1
ATOM 1437 N N . ASP A 1 195 ? 4.446 4.804 -26.682 1.00 84.00 195 ASP A N 1
ATOM 1438 C CA . ASP A 1 195 ? 5.733 5.371 -26.271 1.00 84.00 195 ASP A CA 1
ATOM 1439 C C . ASP A 1 195 ? 5.548 6.770 -25.689 1.00 84.00 195 ASP A C 1
ATOM 1441 O O . ASP A 1 195 ? 5.040 7.672 -26.360 1.00 84.00 195 ASP A O 1
ATOM 1445 N N . LYS A 1 196 ? 5.923 6.939 -24.415 1.00 87.50 196 LYS A N 1
ATOM 1446 C CA . LYS A 1 196 ? 5.670 8.175 -23.672 1.00 87.50 196 LYS A CA 1
ATOM 1447 C C . LYS A 1 196 ? 4.195 8.594 -23.692 1.00 87.50 196 LYS A C 1
ATOM 1449 O O . LYS A 1 196 ? 3.907 9.787 -23.685 1.00 87.50 196 LYS A O 1
ATOM 1454 N N . LYS A 1 197 ? 3.245 7.651 -23.686 1.00 89.19 197 LYS A N 1
ATOM 1455 C CA . LYS A 1 197 ? 1.809 7.954 -23.589 1.00 89.19 197 LYS A CA 1
ATOM 1456 C C . LYS A 1 197 ? 1.112 7.168 -22.476 1.00 89.19 197 LYS A C 1
ATOM 1458 O O . LYS A 1 197 ? 1.416 5.999 -22.239 1.00 89.19 197 LYS A O 1
ATOM 1463 N N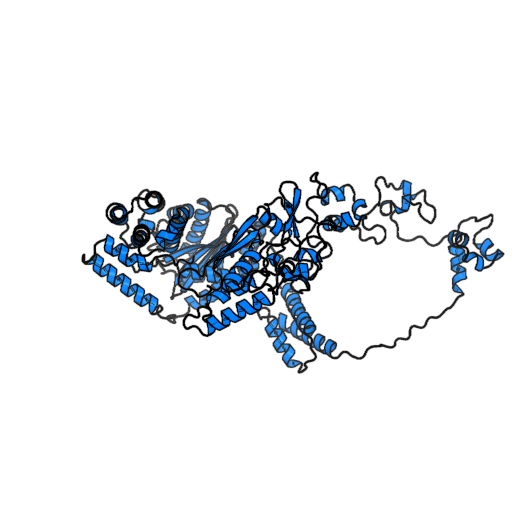 . TRP A 1 198 ? 0.135 7.808 -21.841 1.00 90.06 198 TRP A N 1
ATOM 1464 C CA . TRP A 1 198 ? -0.765 7.203 -20.857 1.00 90.06 198 TRP A CA 1
ATOM 1465 C C . TRP A 1 198 ? -2.226 7.425 -21.227 1.00 90.06 198 TRP A C 1
ATOM 1467 O O . TRP A 1 198 ? -2.574 8.438 -21.836 1.00 90.06 198 TRP A O 1
ATOM 1477 N N . CYS A 1 199 ? -3.079 6.510 -20.780 1.00 90.06 199 CYS A N 1
ATOM 1478 C CA . CYS A 1 199 ? -4.518 6.681 -20.792 1.00 90.06 199 CYS A CA 1
ATOM 1479 C C . CYS A 1 199 ? -4.938 7.747 -19.790 1.00 90.06 199 CYS A C 1
ATOM 1481 O O . CYS A 1 199 ? -4.627 7.641 -18.603 1.00 90.06 199 CYS A O 1
ATOM 1483 N N . ARG A 1 200 ? -5.632 8.773 -20.277 1.00 89.31 200 ARG A N 1
ATOM 1484 C CA . ARG A 1 200 ? -6.245 9.807 -19.456 1.00 89.31 200 ARG A CA 1
ATOM 1485 C C . ARG A 1 200 ? -7.579 10.245 -20.041 1.00 89.31 200 ARG A C 1
ATOM 1487 O O . ARG A 1 200 ? -7.633 10.707 -21.177 1.00 89.31 200 ARG A O 1
ATOM 1494 N N . MET A 1 201 ? -8.642 10.092 -19.265 1.00 86.62 201 MET A N 1
ATOM 1495 C CA . MET A 1 201 ? -10.041 10.290 -19.648 1.00 86.62 201 MET A CA 1
ATOM 1496 C C . MET A 1 201 ? -10.413 9.550 -20.943 1.00 86.62 201 MET A C 1
ATOM 1498 O O . MET A 1 201 ? -10.942 10.138 -21.888 1.00 86.62 201 MET A O 1
ATOM 1502 N N . GLY A 1 202 ? -10.023 8.275 -21.036 1.00 85.44 202 GLY A N 1
ATOM 1503 C CA . GLY A 1 202 ? -10.231 7.454 -22.235 1.00 85.44 202 GLY A CA 1
ATOM 1504 C C . GLY A 1 202 ? -9.383 7.873 -23.447 1.00 85.44 202 GLY A C 1
ATOM 1505 O O . GLY A 1 202 ? -9.618 7.423 -24.567 1.00 85.44 202 GLY A O 1
ATOM 1506 N N . GLN A 1 203 ? -8.396 8.757 -23.275 1.00 88.50 203 GLN A N 1
ATOM 1507 C CA . GLN A 1 203 ? -7.532 9.231 -24.358 1.00 88.50 203 GLN A CA 1
ATOM 1508 C C . GLN A 1 203 ? -6.093 8.762 -24.171 1.00 88.50 203 GLN A C 1
ATOM 1510 O O . GLN A 1 203 ? -5.551 8.862 -23.075 1.00 88.50 203 GLN A O 1
ATOM 1515 N N . CYS A 1 204 ? -5.436 8.343 -25.252 1.00 89.12 204 CYS A N 1
ATOM 1516 C CA . CYS A 1 204 ? -4.005 8.069 -25.226 1.00 89.12 204 CYS A CA 1
ATOM 1517 C C . CYS A 1 204 ? -3.198 9.364 -25.422 1.00 89.12 204 CYS A C 1
ATOM 1519 O O . CYS A 1 204 ? -3.059 9.859 -26.543 1.00 89.12 204 CYS A O 1
ATOM 1521 N N . ILE A 1 205 ? -2.697 9.947 -24.328 1.00 89.62 205 ILE A N 1
ATOM 1522 C CA . ILE A 1 205 ? -2.079 11.282 -24.313 1.00 89.62 205 ILE A CA 1
ATOM 1523 C C . ILE A 1 205 ? -0.584 11.177 -24.012 1.00 89.62 205 ILE A C 1
ATOM 1525 O O . ILE A 1 205 ? -0.165 10.446 -23.114 1.00 89.62 205 ILE A O 1
ATOM 1529 N N . PHE A 1 206 ? 0.224 11.951 -24.745 1.00 88.38 206 PHE A N 1
ATOM 1530 C CA . PHE A 1 206 ? 1.657 12.064 -24.489 1.00 88.38 206 PHE A CA 1
ATOM 1531 C C . PHE A 1 206 ? 1.941 12.631 -23.092 1.00 88.38 206 PHE A C 1
ATOM 1533 O O . PHE A 1 206 ? 1.398 13.657 -22.685 1.00 88.38 206 PHE A O 1
ATOM 1540 N N . SER A 1 207 ? 2.850 11.977 -22.382 1.00 81.94 207 SER A N 1
ATOM 1541 C CA . SER A 1 207 ? 3.347 12.353 -21.069 1.00 81.94 207 SER A CA 1
ATOM 1542 C C . SER A 1 207 ? 4.838 12.036 -20.999 1.00 81.94 207 SER A C 1
ATOM 1544 O O . SER A 1 207 ? 5.248 10.891 -21.178 1.00 81.94 207 SER A O 1
ATOM 1546 N N . GLU A 1 208 ? 5.676 13.029 -20.692 1.00 74.94 208 GLU A N 1
ATOM 1547 C CA . GLU A 1 208 ? 7.119 12.787 -20.520 1.00 74.94 208 GLU A CA 1
ATOM 1548 C C . GLU A 1 208 ? 7.415 11.777 -19.398 1.00 74.94 208 GLU A C 1
ATOM 1550 O O . GLU A 1 208 ? 8.428 11.067 -19.458 1.00 74.94 208 GLU A O 1
ATOM 1555 N N . ASP A 1 209 ? 6.530 11.713 -18.401 1.00 76.50 209 ASP A N 1
ATOM 1556 C CA . ASP A 1 209 ? 6.634 10.831 -17.241 1.00 76.50 209 ASP A CA 1
ATOM 1557 C C . ASP A 1 209 ? 6.164 9.396 -17.554 1.00 76.50 209 ASP A C 1
ATOM 1559 O O . ASP A 1 209 ? 6.463 8.482 -16.787 1.00 76.50 209 ASP A O 1
ATOM 1563 N N . ALA A 1 210 ? 5.494 9.168 -18.694 1.00 79.12 210 ALA A N 1
ATOM 1564 C CA . ALA A 1 210 ? 5.161 7.823 -19.154 1.00 79.12 210 ALA A CA 1
ATOM 1565 C C . ALA A 1 210 ? 6.421 7.022 -19.508 1.00 79.12 210 ALA A C 1
ATOM 1567 O O . ALA A 1 210 ? 7.440 7.604 -19.906 1.00 79.12 210 ALA A O 1
ATOM 1568 N N . PRO A 1 211 ? 6.410 5.688 -19.346 1.00 78.81 211 PRO A N 1
ATOM 1569 C CA . PRO A 1 211 ? 7.540 4.862 -19.742 1.00 78.81 211 PRO A CA 1
ATOM 1570 C C . PRO A 1 211 ? 7.801 4.997 -21.248 1.00 78.81 211 PRO A C 1
ATOM 1572 O O . PRO A 1 211 ? 6.882 5.190 -22.046 1.00 78.81 211 PRO A O 1
ATOM 1575 N N . ALA A 1 212 ? 9.080 4.946 -21.626 1.00 78.94 212 ALA A N 1
ATOM 1576 C CA . ALA A 1 212 ? 9.442 4.726 -23.020 1.00 78.94 212 ALA A CA 1
ATOM 1577 C C . ALA A 1 212 ? 9.260 3.234 -23.274 1.00 78.94 212 ALA A C 1
ATOM 1579 O O . ALA A 1 212 ? 9.959 2.419 -22.674 1.00 78.94 212 ALA A O 1
ATOM 1580 N N . THR A 1 213 ? 8.263 2.890 -24.067 1.00 67.62 213 THR A N 1
ATOM 1581 C CA . THR A 1 213 ? 7.809 1.509 -24.228 1.00 67.62 213 THR A CA 1
ATOM 1582 C C . THR A 1 213 ? 8.259 0.908 -25.560 1.00 67.62 213 THR A C 1
ATOM 1584 O O . THR A 1 213 ? 8.183 -0.304 -25.752 1.00 67.62 213 THR A O 1
ATOM 1587 N N . GLY A 1 214 ? 8.819 1.733 -26.454 1.00 71.06 214 GLY A N 1
ATOM 1588 C CA . GLY A 1 214 ? 9.343 1.288 -27.741 1.00 71.06 214 GLY A CA 1
ATOM 1589 C C . GLY A 1 214 ? 8.262 0.658 -28.623 1.00 71.06 214 GLY A C 1
ATOM 1590 O O . GLY A 1 214 ? 7.094 1.032 -28.562 1.00 71.06 214 GLY A O 1
ATOM 1591 N N . VAL A 1 215 ? 8.660 -0.303 -29.459 1.00 67.81 215 VAL A N 1
ATOM 1592 C CA . VAL A 1 215 ? 7.755 -0.991 -30.403 1.00 67.81 215 VAL A CA 1
ATOM 1593 C C . VAL A 1 215 ? 6.966 -2.123 -29.723 1.00 67.81 215 VAL A C 1
ATOM 1595 O O . VAL A 1 215 ? 6.014 -2.628 -30.304 1.00 67.81 215 VAL A O 1
ATOM 1598 N N . CYS A 1 216 ? 7.331 -2.512 -28.492 1.00 76.44 216 CYS A N 1
ATOM 1599 C CA . CYS A 1 216 ? 6.745 -3.658 -27.789 1.00 76.44 216 CYS A CA 1
ATOM 1600 C C . CYS A 1 216 ? 6.248 -3.317 -26.372 1.00 76.44 216 CYS A C 1
ATOM 1602 O O . CYS A 1 216 ? 6.767 -3.825 -25.377 1.00 76.44 216 CYS A O 1
ATOM 1604 N N . PRO A 1 217 ? 5.249 -2.430 -26.260 1.00 75.00 217 PRO A N 1
ATOM 1605 C CA . PRO A 1 217 ? 4.854 -1.814 -24.996 1.00 75.00 217 PRO A CA 1
ATOM 1606 C C . PRO A 1 217 ? 4.241 -2.749 -23.961 1.00 75.00 217 PRO A C 1
ATOM 1608 O O . PRO A 1 217 ? 4.294 -2.438 -22.774 1.00 75.00 217 PRO A O 1
ATOM 1611 N N . TYR A 1 218 ? 3.688 -3.879 -24.395 1.00 81.06 218 TYR A N 1
ATOM 1612 C CA . TYR A 1 218 ? 3.095 -4.876 -23.506 1.00 81.06 218 TYR A CA 1
ATOM 1613 C C . TYR A 1 218 ? 3.811 -6.219 -23.570 1.00 81.06 218 TYR A C 1
ATOM 1615 O O . TYR A 1 218 ? 3.285 -7.191 -23.046 1.00 81.06 218 TYR A O 1
ATOM 1623 N N . GLY A 1 219 ? 4.989 -6.292 -24.197 1.00 80.31 219 GLY A N 1
ATOM 1624 C CA . GLY A 1 219 ? 5.661 -7.564 -24.438 1.00 80.31 219 GLY A CA 1
ATOM 1625 C C . GLY A 1 219 ? 4.922 -8.454 -25.443 1.00 80.31 219 GLY A C 1
ATOM 1626 O O . GLY A 1 219 ? 4.024 -8.009 -26.156 1.00 80.31 219 GLY A O 1
ATOM 1627 N N . ASP A 1 220 ? 5.345 -9.713 -25.504 1.00 83.56 220 ASP A N 1
ATOM 1628 C CA . ASP A 1 220 ? 4.741 -10.724 -26.368 1.00 83.56 220 ASP A CA 1
ATOM 1629 C C . ASP A 1 220 ? 3.365 -11.170 -25.853 1.00 83.56 220 ASP A C 1
ATOM 1631 O O . ASP A 1 220 ? 3.119 -11.206 -24.643 1.00 83.56 220 ASP A O 1
ATOM 1635 N N . THR A 1 221 ? 2.484 -11.574 -26.770 1.00 78.25 221 THR A N 1
ATOM 1636 C CA . THR A 1 221 ? 1.241 -12.261 -26.419 1.00 78.25 221 THR A CA 1
ATOM 1637 C C . THR A 1 221 ? 1.554 -13.579 -25.718 1.00 78.25 221 THR A C 1
ATOM 1639 O O . THR A 1 221 ? 2.457 -14.323 -26.109 1.00 78.25 221 THR A O 1
ATOM 1642 N N . ALA A 1 222 ? 0.773 -13.894 -24.687 1.00 68.12 222 ALA A N 1
ATOM 1643 C CA . ALA A 1 222 ? 0.882 -15.164 -23.980 1.00 68.12 222 ALA A CA 1
ATOM 1644 C C . ALA A 1 222 ? 0.276 -16.339 -24.774 1.00 68.12 222 ALA A C 1
ATOM 1646 O O . ALA A 1 222 ? 0.536 -17.490 -24.440 1.00 68.12 222 ALA A O 1
ATOM 1647 N N . LEU A 1 223 ? -0.536 -16.064 -25.805 1.00 63.53 223 LEU A N 1
ATOM 1648 C CA . LEU A 1 223 ? -1.311 -17.063 -26.549 1.00 63.53 223 LEU A CA 1
ATOM 1649 C C . LEU A 1 223 ? -1.172 -16.808 -28.055 1.00 63.53 223 LEU A C 1
ATOM 1651 O O . LEU A 1 223 ? -1.975 -16.090 -28.648 1.00 63.53 223 LEU A O 1
ATOM 1655 N N . LEU A 1 224 ? -0.130 -17.359 -28.682 1.00 64.12 224 LEU A N 1
ATOM 1656 C CA . LEU A 1 224 ? 0.074 -17.200 -30.127 1.00 64.12 224 LEU A CA 1
ATOM 1657 C C . LEU A 1 224 ? -0.939 -18.009 -30.944 1.00 64.12 224 LEU A C 1
ATOM 1659 O O . LEU A 1 224 ? -1.434 -17.585 -31.987 1.00 64.12 224 LEU A O 1
ATOM 1663 N N . ARG A 1 225 ? -1.205 -19.217 -30.461 1.00 59.38 225 ARG A N 1
ATOM 1664 C CA . ARG A 1 225 ? -2.168 -20.178 -30.978 1.00 59.38 225 ARG A CA 1
ATOM 1665 C C . ARG A 1 225 ? -2.841 -20.762 -29.744 1.00 59.38 225 ARG A C 1
ATOM 1667 O O . ARG A 1 225 ? -2.181 -20.944 -28.724 1.00 59.38 225 ARG A O 1
ATOM 1674 N N . GLY A 1 226 ? -4.137 -21.051 -29.797 1.00 54.72 226 GLY A N 1
ATOM 1675 C CA . GLY A 1 226 ? -4.886 -21.653 -28.679 1.00 54.72 226 GLY A CA 1
ATOM 1676 C C . GLY A 1 226 ? -4.408 -23.055 -28.249 1.00 54.72 226 GLY A C 1
ATOM 1677 O O . GLY A 1 226 ? -5.173 -23.788 -27.637 1.00 54.72 226 GLY A O 1
ATOM 1678 N N . ASP A 1 227 ? -3.178 -23.439 -28.605 1.00 59.59 227 ASP A N 1
ATOM 1679 C CA . ASP A 1 227 ? -2.449 -24.649 -28.234 1.00 59.59 227 ASP A CA 1
ATOM 1680 C C . ASP A 1 227 ? -1.414 -24.417 -27.110 1.00 59.59 227 ASP A C 1
ATOM 1682 O O . ASP A 1 227 ? -0.821 -25.379 -26.629 1.00 59.59 227 ASP A O 1
ATOM 1686 N N . GLY A 1 228 ? -1.215 -23.166 -26.667 1.00 63.19 228 GLY A N 1
ATOM 1687 C CA . GLY A 1 228 ? -0.324 -22.818 -25.553 1.00 63.19 228 GLY A CA 1
ATOM 1688 C C . GLY A 1 228 ? 1.139 -22.561 -25.930 1.00 63.19 228 GLY A C 1
ATOM 1689 O O . GLY A 1 228 ? 1.954 -22.347 -25.034 1.00 63.19 228 GLY A O 1
ATOM 1690 N N . THR A 1 229 ? 1.486 -22.543 -27.221 1.00 75.00 229 THR A N 1
ATOM 1691 C CA . THR A 1 229 ? 2.851 -22.235 -27.684 1.00 75.00 229 THR A CA 1
ATOM 1692 C C . THR A 1 229 ? 3.194 -20.757 -27.461 1.00 75.00 229 THR A C 1
ATOM 1694 O O . THR A 1 229 ? 2.457 -19.866 -27.901 1.00 75.00 229 THR A O 1
ATOM 1697 N N . SER A 1 230 ? 4.335 -20.473 -26.823 1.00 83.44 230 SER A N 1
ATOM 1698 C CA . SER A 1 230 ? 4.792 -19.097 -26.585 1.00 83.44 230 SER A CA 1
ATOM 1699 C C . SER A 1 230 ? 5.429 -18.458 -27.829 1.00 83.44 230 SER A C 1
ATOM 1701 O O . SER A 1 230 ? 5.970 -19.140 -28.703 1.00 83.44 230 SER A O 1
ATOM 1703 N N . CYS A 1 231 ? 5.439 -17.120 -27.895 1.00 86.50 231 CYS A N 1
ATOM 1704 C CA . CYS A 1 231 ? 6.167 -16.383 -28.937 1.00 86.50 231 CYS A CA 1
ATOM 1705 C C . CYS A 1 231 ? 7.653 -16.766 -28.999 1.00 86.50 231 CYS A C 1
ATOM 1707 O O . CYS A 1 231 ? 8.200 -16.916 -30.091 1.00 86.50 231 CYS A O 1
ATOM 1709 N N . ALA A 1 232 ? 8.301 -16.964 -27.848 1.00 88.06 232 ALA A N 1
ATOM 1710 C CA . ALA A 1 232 ? 9.720 -17.299 -27.792 1.00 88.06 232 ALA A CA 1
ATOM 1711 C C . ALA A 1 232 ? 10.009 -18.670 -28.419 1.00 88.06 232 ALA A C 1
ATOM 1713 O O . ALA A 1 232 ? 10.953 -18.796 -29.198 1.00 88.06 232 ALA A O 1
ATOM 1714 N N . GLU A 1 233 ? 9.182 -19.677 -28.125 1.00 87.06 233 GLU A N 1
ATOM 1715 C CA . GLU A 1 233 ? 9.299 -21.024 -28.699 1.00 87.06 233 GLU A CA 1
ATOM 1716 C C . GLU A 1 233 ? 9.032 -21.006 -30.206 1.00 87.06 233 GLU A C 1
ATOM 1718 O O . GLU A 1 233 ? 9.846 -21.493 -30.992 1.00 87.06 233 GLU A O 1
ATOM 1723 N N . TYR A 1 234 ? 7.943 -20.360 -30.626 1.00 86.56 234 TYR A N 1
ATOM 1724 C CA . TYR A 1 234 ? 7.552 -20.319 -32.031 1.00 86.56 234 TYR A CA 1
ATOM 1725 C C . TYR A 1 234 ? 8.561 -19.567 -32.908 1.00 86.56 234 TYR A C 1
ATOM 1727 O O . TYR A 1 234 ? 8.936 -20.041 -33.979 1.00 86.56 234 TYR A O 1
ATOM 1735 N N . ILE A 1 235 ? 9.046 -18.408 -32.454 1.00 89.62 235 ILE A N 1
ATOM 1736 C CA . ILE A 1 235 ? 10.061 -17.631 -33.179 1.00 89.62 235 ILE A CA 1
ATOM 1737 C C . ILE A 1 235 ? 11.432 -18.316 -33.123 1.00 89.62 235 ILE A C 1
ATOM 1739 O O . ILE A 1 235 ? 12.255 -18.125 -34.025 1.00 89.62 235 ILE A O 1
ATOM 1743 N N . ALA A 1 236 ? 11.691 -19.143 -32.104 1.00 86.62 236 ALA A N 1
ATOM 1744 C CA . ALA A 1 236 ? 12.914 -19.925 -32.062 1.00 86.62 236 ALA A CA 1
ATOM 1745 C C . ALA A 1 236 ? 12.979 -20.972 -33.171 1.00 86.62 236 ALA A C 1
ATOM 1747 O O . ALA A 1 236 ? 14.036 -21.102 -33.795 1.00 86.62 236 ALA A O 1
ATOM 1748 N N . GLU A 1 237 ? 11.859 -21.645 -33.424 1.00 84.31 237 GLU A N 1
ATOM 1749 C CA . GLU A 1 237 ? 11.701 -22.659 -34.466 1.00 84.31 237 GLU A CA 1
ATOM 1750 C C . GLU A 1 237 ? 11.508 -22.039 -35.864 1.00 84.31 237 GLU A C 1
ATOM 1752 O O . GLU A 1 237 ? 12.094 -22.508 -36.841 1.00 84.31 237 GLU A O 1
ATOM 1757 N N . TYR A 1 238 ? 10.770 -20.925 -35.960 1.00 84.69 238 TYR A N 1
ATOM 1758 C CA . TYR A 1 238 ? 10.424 -20.253 -37.217 1.00 84.69 238 TYR A CA 1
ATOM 1759 C C . TYR A 1 238 ? 10.804 -18.757 -37.218 1.00 84.69 238 TYR A C 1
ATOM 1761 O O . TYR A 1 238 ? 9.918 -17.898 -37.249 1.00 84.69 238 TYR A O 1
ATOM 1769 N N . PRO A 1 239 ? 12.104 -18.394 -37.291 1.00 84.69 239 PRO A N 1
ATOM 1770 C CA . PRO A 1 239 ? 12.530 -16.984 -37.322 1.00 84.69 239 PRO A CA 1
ATOM 1771 C C . PRO A 1 239 ? 11.907 -16.167 -38.468 1.00 84.69 239 PRO A C 1
ATOM 1773 O O . PRO A 1 239 ? 11.599 -14.984 -38.319 1.00 84.69 239 PRO A O 1
ATOM 1776 N N . SER A 1 240 ? 11.661 -16.822 -39.609 1.00 83.25 240 SER A N 1
ATOM 1777 C CA . SER A 1 240 ? 11.014 -16.226 -40.785 1.00 83.25 240 SER A CA 1
ATOM 1778 C C . SER A 1 240 ? 9.605 -15.681 -40.502 1.00 83.25 240 SER A C 1
ATOM 1780 O O . SER A 1 240 ? 9.141 -14.782 -41.206 1.00 83.25 240 SER A O 1
ATOM 1782 N N . ALA A 1 241 ? 8.938 -16.149 -39.441 1.00 84.62 241 ALA A N 1
ATOM 1783 C CA . ALA A 1 241 ? 7.629 -15.644 -39.044 1.00 84.62 241 ALA A CA 1
ATOM 1784 C C . ALA A 1 241 ? 7.669 -14.150 -38.671 1.00 84.62 241 ALA A C 1
ATOM 1786 O O . ALA A 1 241 ? 6.685 -13.447 -38.891 1.00 84.62 241 ALA A O 1
ATOM 1787 N N . CYS A 1 242 ? 8.820 -13.631 -38.226 1.00 87.69 242 CYS A N 1
ATOM 1788 C CA . CYS A 1 242 ? 9.007 -12.209 -37.928 1.00 87.69 242 CYS A CA 1
ATOM 1789 C C . CYS A 1 242 ? 8.917 -11.290 -39.156 1.00 87.69 242 CYS A C 1
ATOM 1791 O O . CYS A 1 242 ? 8.793 -10.073 -38.997 1.00 87.69 242 CYS A O 1
ATOM 1793 N N . TYR A 1 243 ? 8.934 -11.831 -40.381 1.00 82.19 243 TYR A N 1
ATOM 1794 C CA . TYR A 1 243 ? 8.641 -11.053 -41.587 1.00 82.19 243 TYR A CA 1
ATOM 1795 C C . TYR A 1 243 ? 7.142 -10.738 -41.740 1.00 82.19 243 TYR A C 1
ATOM 1797 O O . TYR A 1 243 ? 6.808 -9.717 -42.345 1.00 82.19 243 TYR A O 1
ATOM 1805 N N . ASN A 1 244 ? 6.242 -11.531 -41.143 1.00 82.69 244 ASN A N 1
ATOM 1806 C CA . ASN A 1 244 ? 4.809 -11.237 -41.102 1.00 82.69 244 ASN A CA 1
ATOM 1807 C C . ASN A 1 244 ? 4.528 -10.115 -40.081 1.00 82.69 244 ASN A C 1
ATOM 1809 O O . ASN A 1 244 ? 4.982 -10.172 -38.940 1.00 82.69 244 ASN A O 1
ATOM 1813 N N . ALA A 1 245 ? 3.805 -9.075 -40.505 1.00 80.19 245 ALA A N 1
ATOM 1814 C CA . ALA A 1 245 ? 3.533 -7.905 -39.673 1.00 80.19 245 ALA A CA 1
ATOM 1815 C C . ALA A 1 245 ? 2.639 -8.211 -38.461 1.00 80.19 245 ALA A C 1
ATOM 1817 O O . ALA A 1 245 ? 2.927 -7.702 -37.384 1.00 80.19 245 ALA A O 1
ATOM 1818 N N . GLU A 1 246 ? 1.631 -9.073 -38.612 1.00 76.56 246 GLU A N 1
ATOM 1819 C CA . GLU A 1 246 ? 0.712 -9.460 -37.533 1.00 76.56 246 GLU A CA 1
ATOM 1820 C C . GLU A 1 246 ? 1.446 -10.269 -36.458 1.00 76.56 246 GLU A C 1
ATOM 1822 O O . GLU A 1 246 ? 1.339 -9.970 -35.272 1.00 76.56 246 GLU A O 1
ATOM 1827 N N . ILE A 1 247 ? 2.280 -11.236 -36.868 1.00 79.69 247 ILE A N 1
ATOM 1828 C CA . ILE A 1 247 ? 3.119 -12.007 -35.934 1.00 79.69 247 ILE A CA 1
ATOM 1829 C C . ILE A 1 247 ? 4.131 -11.101 -35.233 1.00 79.69 247 ILE A C 1
ATOM 1831 O O . ILE A 1 247 ? 4.356 -11.234 -34.035 1.00 79.69 247 ILE A O 1
ATOM 1835 N N . ARG A 1 248 ? 4.738 -10.158 -35.957 1.00 84.25 248 ARG A N 1
ATOM 1836 C CA . ARG A 1 248 ? 5.695 -9.210 -35.377 1.00 84.25 248 ARG A CA 1
ATOM 1837 C C . ARG A 1 248 ? 5.039 -8.231 -34.400 1.00 84.25 248 ARG A C 1
ATOM 1839 O O . ARG A 1 248 ? 5.724 -7.762 -33.500 1.00 84.25 248 ARG A O 1
ATOM 1846 N N . GLU A 1 249 ? 3.754 -7.928 -34.560 1.00 79.12 249 GLU A N 1
ATOM 1847 C CA . GLU A 1 249 ? 2.992 -7.093 -33.627 1.00 79.12 249 GLU A CA 1
ATOM 1848 C C . GLU A 1 249 ? 2.701 -7.837 -32.317 1.00 79.12 249 GLU A C 1
ATOM 1850 O O . GLU A 1 249 ? 2.922 -7.285 -31.243 1.00 79.12 249 GLU A O 1
ATOM 1855 N N . ILE A 1 250 ? 2.285 -9.105 -32.394 1.00 81.31 250 ILE A N 1
ATOM 1856 C CA . ILE A 1 250 ? 1.964 -9.906 -31.202 1.00 81.31 250 ILE A CA 1
ATOM 1857 C C . ILE A 1 250 ? 3.193 -10.577 -30.557 1.00 81.31 250 ILE A C 1
ATOM 1859 O O . ILE A 1 250 ? 3.129 -10.913 -29.382 1.00 81.31 250 ILE A O 1
ATOM 1863 N N . CYS A 1 251 ? 4.312 -10.744 -31.274 1.00 85.81 251 CYS A N 1
ATOM 1864 C CA . CYS A 1 251 ? 5.593 -11.286 -30.776 1.00 85.81 251 CYS A CA 1
ATOM 1865 C C . CYS A 1 251 ? 6.750 -10.290 -30.893 1.00 85.81 251 CYS A C 1
ATOM 1867 O O . CYS A 1 251 ? 7.871 -10.635 -31.294 1.00 85.81 251 CYS A O 1
ATOM 1869 N N . CYS A 1 252 ? 6.476 -9.024 -30.609 1.00 85.19 252 CYS A N 1
ATOM 1870 C CA . CYS A 1 252 ? 7.412 -7.938 -30.839 1.00 85.19 252 CYS A CA 1
ATOM 1871 C C . CYS A 1 252 ? 8.739 -8.069 -30.064 1.00 85.19 252 CYS A C 1
ATOM 1873 O O . CYS A 1 252 ? 9.781 -7.689 -30.602 1.00 85.19 252 CYS A O 1
ATOM 1875 N N . SER A 1 253 ? 8.753 -8.649 -28.857 1.00 88.62 253 SER A N 1
ATOM 1876 C CA . SER A 1 253 ? 9.974 -8.874 -28.068 1.00 88.62 253 SER A CA 1
ATOM 1877 C C . SER A 1 253 ? 10.772 -10.055 -28.612 1.00 88.62 253 SER A C 1
ATOM 1879 O O . SER A 1 253 ? 11.980 -9.926 -28.829 1.00 88.62 253 SER A O 1
ATOM 1881 N N . SER A 1 254 ? 10.109 -11.178 -28.906 1.00 90.69 254 SER A N 1
ATOM 1882 C CA . SER A 1 254 ? 10.761 -12.353 -29.504 1.00 90.69 254 SER A CA 1
ATOM 1883 C C . SER A 1 254 ? 11.364 -12.049 -30.876 1.00 90.69 254 SER A C 1
ATOM 1885 O O . SER A 1 254 ? 12.493 -12.451 -31.163 1.00 90.69 254 SER A O 1
ATOM 1887 N N . CYS A 1 255 ? 10.665 -11.280 -31.714 1.00 89.44 255 CYS A N 1
ATOM 1888 C CA . CYS A 1 255 ? 11.192 -10.864 -33.010 1.00 89.44 255 CYS A CA 1
ATOM 1889 C C . CYS A 1 255 ? 12.335 -9.852 -32.891 1.00 89.44 255 CYS A C 1
ATOM 1891 O O . CYS A 1 255 ? 13.318 -9.965 -33.624 1.00 89.44 255 CYS A O 1
ATOM 1893 N N . ALA A 1 256 ? 12.265 -8.902 -31.953 1.00 89.12 256 ALA A N 1
ATOM 1894 C CA . ALA A 1 256 ? 13.371 -7.979 -31.699 1.00 89.12 256 ALA A CA 1
ATOM 1895 C C . ALA A 1 256 ? 14.641 -8.711 -31.230 1.00 89.12 256 ALA A C 1
ATOM 1897 O O . ALA A 1 256 ? 15.736 -8.372 -31.672 1.00 89.12 256 ALA A O 1
ATOM 1898 N N . ALA A 1 257 ? 14.507 -9.756 -30.406 1.00 88.75 257 ALA A N 1
ATOM 1899 C CA . ALA A 1 257 ? 15.633 -10.578 -29.953 1.00 88.75 257 ALA A CA 1
ATOM 1900 C C . ALA A 1 257 ? 16.314 -11.372 -31.085 1.00 88.75 257 ALA A C 1
ATOM 1902 O O . ALA A 1 257 ? 17.471 -11.766 -30.950 1.00 88.75 257 ALA A O 1
ATOM 1903 N N . ARG A 1 258 ? 15.615 -11.603 -32.205 1.00 85.81 258 ARG A N 1
ATOM 1904 C CA . ARG A 1 258 ? 16.156 -12.243 -33.417 1.00 85.81 258 ARG A CA 1
ATOM 1905 C C . ARG A 1 258 ? 16.637 -11.249 -34.472 1.00 85.81 258 ARG A C 1
ATOM 1907 O O . ARG A 1 258 ? 17.052 -11.679 -35.547 1.00 85.81 258 ARG A O 1
ATOM 1914 N N . TYR A 1 259 ? 16.592 -9.948 -34.185 1.00 86.12 259 TYR A N 1
ATOM 1915 C CA . TYR A 1 259 ? 17.045 -8.936 -35.126 1.00 86.12 259 TYR A CA 1
ATOM 1916 C C . TYR A 1 259 ? 18.565 -9.007 -35.318 1.00 86.12 259 TYR A C 1
ATOM 1918 O O . TYR A 1 259 ? 19.330 -8.865 -34.367 1.00 86.12 259 TYR A O 1
ATOM 1926 N N . THR A 1 260 ? 19.010 -9.210 -36.554 1.00 81.50 260 THR A N 1
ATOM 1927 C CA . THR A 1 260 ? 20.425 -9.418 -36.903 1.00 81.50 260 THR A CA 1
ATOM 1928 C C . THR A 1 260 ? 21.197 -8.113 -37.105 1.00 81.50 260 THR A C 1
ATOM 1930 O O . THR A 1 260 ? 22.415 -8.142 -37.253 1.00 81.50 260 THR A O 1
ATOM 1933 N N . GLY A 1 261 ? 20.514 -6.963 -37.146 1.00 77.12 261 GLY A N 1
ATOM 1934 C CA . GLY A 1 261 ? 21.129 -5.683 -37.514 1.00 77.12 261 GLY A CA 1
ATOM 1935 C C . GLY A 1 261 ? 21.270 -5.461 -39.023 1.00 77.12 261 GLY A C 1
ATOM 1936 O O . GLY A 1 261 ? 21.706 -4.388 -39.427 1.00 77.12 261 GLY A O 1
ATOM 1937 N N . SER A 1 262 ? 20.900 -6.442 -39.853 1.00 76.12 262 SER A N 1
ATOM 1938 C CA . SER A 1 262 ? 20.971 -6.341 -41.313 1.00 76.12 262 SER A CA 1
ATOM 1939 C C . SER A 1 262 ? 19.724 -5.672 -41.892 1.00 76.12 262 SER A C 1
ATOM 1941 O O . SER A 1 262 ? 18.612 -6.159 -41.693 1.00 76.12 262 SER A O 1
ATOM 1943 N N . ASP A 1 263 ? 19.910 -4.625 -42.699 1.00 69.81 263 ASP A N 1
ATOM 1944 C CA . ASP A 1 263 ? 18.815 -3.977 -43.440 1.00 69.81 263 ASP A CA 1
ATOM 1945 C C . ASP A 1 263 ? 18.201 -4.900 -44.511 1.00 69.81 263 ASP A C 1
ATOM 1947 O O . ASP A 1 263 ? 17.045 -4.737 -44.902 1.00 69.81 263 ASP A O 1
ATOM 1951 N N . VAL A 1 264 ? 18.958 -5.898 -44.982 1.00 68.12 264 VAL A N 1
ATOM 1952 C CA . VAL A 1 264 ? 18.519 -6.823 -46.041 1.00 68.12 264 VAL A CA 1
ATOM 1953 C C . VAL A 1 264 ? 17.996 -8.143 -45.475 1.00 68.12 264 VAL A C 1
ATOM 1955 O O . VAL A 1 264 ? 17.024 -8.707 -45.994 1.00 68.12 264 VAL A O 1
ATOM 1958 N N . CYS A 1 265 ? 18.593 -8.618 -44.382 1.00 78.62 265 CYS A N 1
ATOM 1959 C CA . CYS A 1 265 ? 18.274 -9.898 -43.759 1.00 78.62 265 CYS A CA 1
ATOM 1960 C C . CYS A 1 265 ? 17.987 -9.769 -42.248 1.00 78.62 265 CYS A C 1
ATOM 1962 O O . CYS A 1 265 ? 18.655 -10.416 -41.435 1.00 78.62 265 CYS A O 1
ATOM 1964 N N . PRO A 1 266 ? 17.000 -8.941 -41.847 1.00 82.06 266 PRO A N 1
ATOM 1965 C CA . PRO A 1 266 ? 16.827 -8.512 -40.459 1.00 82.06 266 PRO A CA 1
ATOM 1966 C C . PRO A 1 266 ? 16.520 -9.635 -39.470 1.00 82.06 266 PRO A C 1
ATOM 1968 O O . PRO A 1 266 ? 16.797 -9.463 -38.294 1.00 82.06 266 PRO A O 1
ATOM 1971 N N . TYR A 1 267 ? 15.982 -10.776 -39.911 1.00 87.75 267 TYR A N 1
ATOM 1972 C CA . TYR A 1 267 ? 15.642 -11.906 -39.032 1.00 87.75 267 TYR A CA 1
ATOM 1973 C C . TYR A 1 267 ? 16.282 -13.226 -39.491 1.00 87.75 267 TYR A C 1
ATOM 1975 O O . TYR A 1 267 ? 15.834 -14.305 -39.105 1.00 87.75 267 TYR A O 1
ATOM 1983 N N . GLY A 1 268 ? 17.324 -13.144 -40.326 1.00 84.06 268 GLY A N 1
ATOM 1984 C CA . GLY A 1 268 ? 17.942 -14.304 -40.965 1.00 84.06 268 GLY A CA 1
ATOM 1985 C C . GLY A 1 268 ? 17.143 -14.817 -42.166 1.00 84.06 268 GLY A C 1
ATOM 1986 O O . GLY A 1 268 ? 16.362 -14.086 -42.776 1.00 84.06 268 GLY A O 1
ATOM 1987 N N . ASP A 1 269 ? 17.366 -16.077 -42.533 1.00 85.25 269 ASP A N 1
ATOM 1988 C CA . ASP A 1 269 ? 16.760 -16.664 -43.728 1.00 85.25 269 ASP A CA 1
ATOM 1989 C C . ASP A 1 269 ? 15.223 -16.643 -43.679 1.00 85.25 269 ASP A C 1
ATOM 1991 O O . ASP A 1 269 ? 14.581 -16.963 -42.677 1.00 85.25 269 ASP A O 1
ATOM 1995 N N . ARG A 1 270 ? 14.607 -16.300 -44.812 1.00 82.12 270 ARG A N 1
ATOM 1996 C CA . ARG A 1 270 ? 13.147 -16.195 -44.984 1.00 82.12 270 ARG A CA 1
ATOM 1997 C C . ARG A 1 270 ? 12.473 -17.553 -45.177 1.00 82.12 270 ARG A C 1
ATOM 1999 O O . ARG A 1 270 ? 11.258 -17.614 -45.348 1.00 82.12 270 ARG A O 1
ATOM 2006 N N . ARG A 1 271 ? 13.248 -18.637 -45.189 1.00 77.06 271 ARG A N 1
ATOM 2007 C CA . ARG A 1 271 ? 12.774 -20.014 -45.343 1.00 77.06 271 ARG A CA 1
ATOM 2008 C C . ARG A 1 271 ? 13.684 -20.987 -44.604 1.00 77.06 271 ARG A C 1
ATOM 2010 O O . ARG A 1 271 ? 14.858 -20.714 -44.389 1.00 77.06 271 ARG A O 1
ATOM 2017 N N . VAL A 1 272 ? 13.149 -22.163 -44.303 1.00 74.50 272 VAL A N 1
ATOM 2018 C CA . VAL A 1 272 ? 13.928 -23.298 -43.793 1.00 74.50 272 VAL A CA 1
ATOM 2019 C C . VAL A 1 272 ? 14.658 -24.031 -44.928 1.00 74.50 272 VAL A C 1
ATOM 2021 O O . VAL A 1 272 ? 14.210 -24.018 -46.081 1.00 74.50 272 VAL A O 1
ATOM 2024 N N . GLY A 1 273 ? 15.776 -24.689 -44.601 1.00 73.38 273 GLY A N 1
ATOM 2025 C CA . GLY A 1 273 ? 16.546 -25.515 -45.542 1.00 73.38 273 GLY A CA 1
ATOM 2026 C C . GLY A 1 273 ? 17.548 -24.756 -46.420 1.00 73.38 273 GLY A C 1
ATOM 2027 O O . GLY A 1 273 ? 17.916 -25.250 -47.484 1.00 73.38 273 GLY A O 1
ATOM 2028 N N . CYS A 1 274 ? 17.976 -23.562 -46.008 1.00 76.12 274 CYS A N 1
ATOM 2029 C CA . CYS A 1 274 ? 19.066 -22.839 -46.658 1.00 76.12 274 CYS A CA 1
ATOM 2030 C C . CYS A 1 274 ? 20.414 -23.510 -46.363 1.00 76.12 274 CYS A C 1
ATOM 2032 O O . CYS A 1 274 ? 20.723 -23.831 -45.218 1.00 76.12 274 CYS A O 1
ATOM 2034 N N . THR A 1 275 ? 21.208 -23.751 -47.407 1.00 79.50 275 THR A N 1
ATOM 2035 C CA . THR A 1 275 ? 22.560 -24.318 -47.307 1.00 79.50 275 THR A CA 1
ATOM 2036 C C . THR A 1 275 ? 23.515 -23.540 -48.214 1.00 79.50 275 THR A C 1
ATOM 2038 O O . THR A 1 275 ? 23.056 -22.949 -49.194 1.00 79.50 275 THR A O 1
ATOM 2041 N N . PRO A 1 276 ? 24.837 -23.557 -47.962 1.00 72.75 276 PRO A N 1
ATOM 2042 C CA . PRO A 1 276 ? 25.808 -22.857 -48.811 1.00 72.75 276 PRO A CA 1
ATOM 2043 C C . PRO A 1 276 ? 25.734 -23.240 -50.299 1.00 72.75 276 PRO A C 1
ATOM 2045 O O . PRO A 1 276 ? 25.947 -22.399 -51.167 1.00 72.75 276 PRO A O 1
ATOM 2048 N N . ALA A 1 277 ? 25.331 -24.476 -50.614 1.00 66.94 277 ALA A N 1
ATOM 2049 C CA . ALA A 1 277 ? 25.139 -24.942 -51.990 1.00 66.94 277 ALA A CA 1
ATOM 2050 C C . ALA A 1 277 ? 24.037 -24.170 -52.749 1.00 66.94 277 ALA A C 1
ATOM 2052 O O . ALA A 1 277 ? 24.101 -24.036 -53.970 1.00 66.94 277 ALA A O 1
ATOM 2053 N N . VAL A 1 278 ? 23.044 -23.620 -52.038 1.00 66.50 278 VAL A N 1
ATOM 2054 C CA . VAL A 1 278 ? 22.002 -22.749 -52.617 1.00 66.50 278 VAL A CA 1
ATOM 2055 C C . VAL A 1 278 ? 22.603 -21.430 -53.122 1.00 66.50 278 VAL A C 1
ATOM 2057 O O . VAL A 1 278 ? 22.069 -20.827 -54.052 1.00 66.50 278 VAL A O 1
ATOM 2060 N N . CYS A 1 279 ? 23.736 -21.009 -52.555 1.00 65.62 279 CYS A N 1
ATOM 2061 C CA . CYS A 1 279 ? 24.427 -19.766 -52.891 1.00 65.62 279 CYS A CA 1
ATOM 2062 C C . CYS A 1 279 ? 25.369 -19.910 -54.101 1.00 65.62 279 CYS A C 1
ATOM 2064 O O . CYS A 1 279 ? 25.698 -18.915 -54.741 1.00 65.62 279 CYS A O 1
ATOM 2066 N N . GLU A 1 280 ? 25.784 -21.132 -54.450 1.00 53.09 280 GLU A N 1
ATOM 2067 C CA . GLU A 1 280 ? 26.705 -21.405 -55.568 1.00 53.09 280 GLU A CA 1
ATOM 2068 C C . GLU A 1 280 ? 25.998 -21.537 -56.930 1.00 53.09 280 GLU A C 1
ATOM 2070 O O . GLU A 1 280 ? 26.639 -21.469 -57.975 1.00 53.09 280 GLU A O 1
ATOM 2075 N N . GLN A 1 281 ? 24.665 -21.643 -56.951 1.00 52.62 281 GLN A N 1
ATOM 2076 C CA . GLN A 1 281 ? 23.856 -21.699 -58.181 1.00 52.62 281 GLN A CA 1
ATOM 2077 C C . GLN A 1 281 ? 23.495 -20.305 -58.745 1.00 52.62 281 GLN A C 1
ATOM 2079 O O . GLN A 1 281 ? 22.480 -20.142 -59.425 1.00 52.62 281 GLN A O 1
ATOM 2084 N N . VAL A 1 282 ? 24.282 -19.268 -58.433 1.00 43.91 282 VAL A N 1
ATOM 2085 C CA . VAL A 1 282 ? 23.822 -17.871 -58.477 1.00 43.91 282 VAL A CA 1
ATOM 2086 C C . VAL A 1 282 ? 24.509 -17.019 -59.560 1.00 43.91 282 VAL A C 1
ATOM 2088 O O . VAL A 1 282 ? 25.704 -16.737 -59.506 1.00 43.91 282 VAL A O 1
ATOM 2091 N N . TYR A 1 283 ? 23.699 -16.556 -60.522 1.00 48.75 283 TYR A N 1
ATOM 2092 C CA . TYR A 1 283 ? 23.970 -15.462 -61.473 1.00 48.75 283 TYR A CA 1
ATOM 2093 C C . TYR A 1 283 ? 23.877 -14.071 -60.788 1.00 48.75 283 TYR A C 1
ATOM 2095 O O . TYR A 1 283 ? 23.351 -13.985 -59.681 1.00 48.75 283 TYR A O 1
ATOM 2103 N N . PRO A 1 284 ? 24.319 -12.956 -61.418 1.00 42.91 284 PRO A N 1
ATOM 2104 C CA . PRO A 1 284 ? 24.577 -11.674 -60.735 1.00 42.91 284 PRO A CA 1
ATOM 2105 C C . PRO A 1 284 ? 23.369 -10.979 -60.080 1.00 42.91 284 PRO A C 1
ATOM 2107 O O . PRO A 1 284 ? 23.562 -10.051 -59.305 1.00 42.91 284 PRO A O 1
ATOM 2110 N N . ASN A 1 285 ? 22.144 -11.438 -60.346 1.00 44.72 285 ASN A N 1
ATOM 2111 C CA . ASN A 1 285 ? 20.949 -11.099 -59.575 1.00 44.72 285 ASN A CA 1
ATOM 2112 C C . ASN A 1 285 ? 20.408 -12.395 -58.976 1.00 44.72 285 ASN A C 1
ATOM 2114 O O . ASN A 1 285 ? 19.683 -13.110 -59.664 1.00 44.72 285 ASN A O 1
ATOM 2118 N N . GLY A 1 286 ? 20.797 -12.696 -57.733 1.00 51.12 286 GLY A N 1
ATOM 2119 C CA . GLY A 1 286 ? 20.411 -13.896 -56.982 1.00 51.12 286 GLY A CA 1
ATOM 2120 C C . GLY A 1 286 ? 19.051 -14.470 -57.369 1.00 51.12 286 GLY A C 1
ATOM 2121 O O . GLY A 1 286 ? 18.063 -13.737 -57.397 1.00 51.12 286 GLY A O 1
ATOM 2122 N N . THR A 1 287 ? 18.982 -15.775 -57.654 1.00 56.44 287 THR A N 1
ATOM 2123 C CA . THR A 1 287 ? 17.693 -16.466 -57.810 1.00 56.44 287 THR A CA 1
ATOM 2124 C C . THR A 1 287 ? 16.801 -16.150 -56.602 1.00 56.44 287 THR A C 1
ATOM 2126 O O . THR A 1 287 ? 17.308 -15.913 -55.502 1.00 56.44 287 THR A O 1
ATOM 2129 N N . LEU A 1 288 ? 15.470 -16.172 -56.768 1.00 56.50 288 LEU A N 1
ATOM 2130 C CA . LEU A 1 288 ? 14.509 -15.991 -55.663 1.00 56.50 288 LEU A CA 1
ATOM 2131 C C . LEU A 1 288 ? 14.889 -16.846 -54.435 1.00 56.50 288 LEU A C 1
ATOM 2133 O O . LEU A 1 288 ? 14.708 -16.433 -53.296 1.00 56.50 288 LEU A O 1
ATOM 2137 N N . LEU A 1 289 ? 15.497 -18.011 -54.672 1.00 60.69 289 LEU A N 1
ATOM 2138 C CA . LEU A 1 289 ? 16.007 -18.915 -53.647 1.00 60.69 289 LEU A CA 1
ATOM 2139 C C . LEU A 1 289 ? 17.161 -18.334 -52.816 1.00 60.69 289 LEU A C 1
ATOM 2141 O O . LEU A 1 289 ? 17.135 -18.455 -51.596 1.00 60.69 289 LEU A O 1
ATOM 2145 N N . ALA A 1 290 ? 18.133 -17.682 -53.457 1.00 62.50 290 ALA A N 1
ATOM 2146 C CA . ALA A 1 290 ? 19.244 -17.015 -52.781 1.00 62.50 290 ALA A CA 1
ATOM 2147 C C . ALA A 1 290 ? 18.772 -15.771 -52.009 1.00 62.50 290 ALA A C 1
ATOM 2149 O O . ALA A 1 290 ? 19.248 -15.514 -50.908 1.00 62.50 290 ALA A O 1
ATOM 2150 N N . GLN A 1 291 ? 17.773 -15.046 -52.528 1.00 65.38 291 GLN A N 1
ATOM 2151 C CA . GLN A 1 291 ? 17.151 -13.919 -51.816 1.00 65.38 291 GLN A CA 1
ATOM 2152 C C . GLN A 1 291 ? 16.382 -14.366 -50.562 1.00 65.38 291 GLN A C 1
ATOM 2154 O O . GLN A 1 291 ? 16.360 -13.659 -49.555 1.00 65.38 291 GLN A O 1
ATOM 2159 N N . LEU A 1 292 ? 15.763 -15.550 -50.604 1.00 72.00 292 LEU A N 1
ATOM 2160 C CA . LEU A 1 292 ? 15.111 -16.157 -49.443 1.00 72.00 292 LEU A CA 1
ATOM 2161 C C . LEU A 1 292 ? 16.118 -16.742 -48.433 1.00 72.00 292 LEU A C 1
ATOM 2163 O O . LEU A 1 292 ? 15.755 -16.907 -47.273 1.00 72.00 292 LEU A O 1
ATOM 2167 N N . CYS A 1 293 ? 17.362 -17.009 -48.846 1.00 78.38 293 CYS A N 1
ATOM 2168 C CA . CYS A 1 293 ? 18.468 -17.507 -48.015 1.00 78.38 293 CYS A CA 1
ATOM 2169 C C . CYS A 1 293 ? 19.523 -16.422 -47.726 1.00 78.38 293 CYS A C 1
ATOM 2171 O O . CYS A 1 293 ? 20.728 -16.670 -47.786 1.00 78.38 293 CYS A O 1
ATOM 2173 N N . CYS A 1 294 ? 19.065 -15.195 -47.462 1.00 76.00 294 CYS A N 1
ATOM 2174 C CA . CYS A 1 294 ? 19.920 -14.016 -47.336 1.00 76.00 294 CYS A CA 1
ATOM 2175 C C . CYS A 1 294 ? 20.961 -14.082 -46.205 1.00 76.00 294 CYS A C 1
ATOM 2177 O O . CYS A 1 294 ? 21.997 -13.432 -46.315 1.00 76.00 294 CYS A O 1
ATOM 2179 N N . GLY A 1 295 ? 20.701 -14.844 -45.140 1.00 79.19 295 GLY A N 1
ATOM 2180 C CA . GLY A 1 295 ? 21.598 -15.009 -44.000 1.00 79.19 295 GLY A CA 1
ATOM 2181 C C . GLY A 1 295 ? 22.628 -16.099 -44.263 1.00 79.19 295 GLY A C 1
ATOM 2182 O O . GLY A 1 295 ? 23.809 -15.900 -44.006 1.00 79.19 295 GLY A O 1
ATOM 2183 N N . THR A 1 296 ? 22.205 -17.219 -44.856 1.00 79.56 296 THR A N 1
ATOM 2184 C CA . THR A 1 296 ? 23.122 -18.294 -45.271 1.00 79.56 296 THR A CA 1
ATOM 2185 C C . THR A 1 296 ? 24.057 -17.852 -46.401 1.00 79.56 296 THR A C 1
ATOM 2187 O O . THR A 1 296 ? 25.215 -18.261 -46.431 1.00 79.56 296 THR A O 1
ATOM 2190 N N . CYS A 1 297 ? 23.579 -17.018 -47.328 1.00 72.44 297 CYS A N 1
ATOM 2191 C CA . CYS A 1 297 ? 24.376 -16.532 -48.456 1.00 72.44 297 CYS A CA 1
ATOM 2192 C C . CYS A 1 297 ? 25.156 -15.236 -48.171 1.00 72.44 297 CYS A C 1
ATOM 2194 O O . CYS A 1 297 ? 25.730 -14.687 -49.111 1.00 72.44 297 CYS A O 1
ATOM 2196 N N . ASP A 1 298 ? 25.165 -14.762 -46.916 1.00 65.50 298 ASP A N 1
ATOM 2197 C CA . ASP A 1 298 ? 25.884 -13.574 -46.423 1.00 65.50 298 ASP A CA 1
ATOM 2198 C C . ASP A 1 298 ? 25.807 -12.374 -47.379 1.00 65.50 298 ASP A C 1
ATOM 2200 O O . ASP A 1 298 ? 26.796 -11.840 -47.889 1.00 65.50 298 ASP A O 1
ATOM 2204 N N . TYR A 1 299 ? 24.576 -11.995 -47.718 1.00 62.12 299 TYR A N 1
ATOM 2205 C CA . TYR A 1 299 ? 24.334 -10.950 -48.699 1.00 62.12 299 TYR A CA 1
ATOM 2206 C C . TYR A 1 299 ? 24.636 -9.573 -48.080 1.00 62.12 299 TYR A C 1
ATOM 2208 O O . TYR A 1 299 ? 23.733 -8.952 -47.519 1.00 62.12 299 TYR A O 1
ATOM 2216 N N . LEU A 1 300 ? 25.908 -9.134 -48.145 1.00 53.53 300 LEU A N 1
ATOM 2217 C CA . LEU A 1 300 ? 26.405 -7.805 -48.574 1.00 53.53 300 LEU A CA 1
ATOM 2218 C C . LEU A 1 300 ? 27.827 -7.489 -48.031 1.00 53.53 300 LEU A C 1
ATOM 2220 O O . LEU A 1 300 ? 27.946 -6.987 -46.919 1.00 53.53 300 LEU A O 1
ATOM 2224 N N . ALA A 1 301 ? 28.879 -7.650 -48.852 1.00 41.94 301 ALA A N 1
ATOM 2225 C CA . ALA A 1 301 ? 30.105 -6.819 -48.860 1.00 41.94 301 ALA A CA 1
ATOM 2226 C C . ALA A 1 301 ? 31.064 -7.258 -49.996 1.00 41.94 301 ALA A C 1
ATOM 2228 O O . ALA A 1 301 ? 31.363 -8.437 -50.137 1.00 41.94 301 ALA A O 1
ATOM 2229 N N . ASP A 1 302 ? 31.552 -6.312 -50.804 1.00 43.94 302 ASP A N 1
ATOM 2230 C CA . ASP A 1 302 ? 32.669 -6.455 -51.760 1.00 43.94 302 ASP A CA 1
ATOM 2231 C C . ASP A 1 302 ? 32.582 -7.492 -52.897 1.00 43.94 302 ASP A C 1
ATOM 2233 O O . ASP A 1 302 ? 33.300 -8.494 -52.929 1.00 43.94 302 ASP A O 1
ATOM 2237 N N . ARG A 1 303 ? 31.872 -7.152 -53.983 1.00 48.88 303 ARG A N 1
ATOM 2238 C CA . ARG A 1 303 ? 32.352 -7.555 -55.319 1.00 48.88 303 ARG A CA 1
ATOM 2239 C C . ARG A 1 303 ? 32.415 -6.368 -56.269 1.00 48.88 303 ARG A C 1
ATOM 2241 O O . ARG A 1 303 ? 31.395 -5.812 -56.664 1.00 48.88 303 ARG A O 1
ATOM 2248 N N . GLU A 1 304 ? 33.641 -6.016 -56.658 1.00 51.91 304 GLU A N 1
ATOM 2249 C CA . GLU A 1 304 ? 33.919 -5.156 -57.805 1.00 51.91 304 GLU A CA 1
ATOM 2250 C C . GLU A 1 304 ? 33.102 -5.608 -59.023 1.00 51.91 304 GLU A C 1
ATOM 2252 O O . GLU A 1 304 ? 33.071 -6.786 -59.385 1.00 51.91 304 GLU A O 1
ATOM 2257 N N . CYS A 1 305 ? 32.478 -4.636 -59.673 1.00 57.94 305 CYS A N 1
ATOM 2258 C CA . CYS A 1 305 ? 31.806 -4.742 -60.960 1.00 57.94 305 CYS A CA 1
ATOM 2259 C C . CYS A 1 305 ? 32.726 -5.420 -62.008 1.00 57.94 305 CYS A C 1
ATOM 2261 O O . CYS A 1 305 ? 33.815 -4.918 -62.308 1.00 57.94 305 CYS A O 1
ATOM 2263 N N . ARG A 1 306 ? 32.317 -6.583 -62.547 1.00 58.72 306 ARG A N 1
ATOM 2264 C CA . ARG A 1 306 ? 33.064 -7.375 -63.551 1.00 58.72 306 ARG A CA 1
ATOM 2265 C C . ARG A 1 306 ? 32.239 -7.572 -64.821 1.00 58.72 306 ARG A C 1
ATOM 2267 O O . ARG A 1 306 ? 31.025 -7.719 -64.752 1.00 58.72 306 ARG A O 1
ATOM 2274 N N . ASP A 1 307 ? 32.923 -7.592 -65.961 1.00 66.81 307 ASP A N 1
ATOM 2275 C CA . ASP A 1 307 ? 32.324 -7.912 -67.259 1.00 66.81 307 ASP A CA 1
ATOM 2276 C C . ASP A 1 307 ? 32.230 -9.427 -67.458 1.00 66.81 307 ASP A C 1
ATOM 2278 O O . ASP A 1 307 ? 33.123 -10.171 -67.040 1.00 66.81 307 ASP A O 1
ATOM 2282 N N . MET A 1 308 ? 31.187 -9.881 -68.151 1.00 66.69 308 MET A N 1
ATOM 2283 C CA . MET A 1 308 ? 31.155 -11.225 -68.716 1.00 66.69 308 MET A CA 1
ATOM 2284 C C . MET A 1 308 ? 32.198 -11.375 -69.827 1.00 66.69 308 MET A C 1
ATOM 2286 O O . MET A 1 308 ? 32.471 -10.450 -70.592 1.00 66.69 308 MET A O 1
ATOM 2290 N N . SER A 1 309 ? 32.767 -12.575 -69.931 1.00 68.12 309 SER A N 1
ATOM 2291 C CA . SER A 1 309 ? 33.778 -12.901 -70.940 1.00 68.12 309 SER A CA 1
ATOM 2292 C C . SER A 1 309 ? 33.227 -12.896 -72.367 1.00 68.12 309 SER A C 1
ATOM 2294 O O . SER A 1 309 ? 33.996 -12.696 -73.303 1.00 68.12 309 SER A O 1
ATOM 2296 N N . ASN A 1 310 ? 31.920 -13.106 -72.544 1.00 67.88 310 ASN A N 1
ATOM 2297 C CA . ASN A 1 310 ? 31.267 -13.118 -73.848 1.00 67.88 310 ASN A CA 1
ATOM 2298 C C . ASN A 1 310 ? 29.781 -12.756 -73.710 1.00 67.88 310 ASN A C 1
ATOM 2300 O O . ASN A 1 310 ? 29.077 -13.356 -72.897 1.00 67.88 310 ASN A O 1
ATOM 2304 N N . VAL A 1 311 ? 29.311 -11.797 -74.508 1.00 68.00 311 VAL A N 1
ATOM 2305 C CA . VAL A 1 311 ? 27.893 -11.455 -74.652 1.00 68.00 311 VAL A CA 1
ATOM 2306 C C . VAL A 1 311 ? 27.584 -11.346 -76.145 1.00 68.00 311 VAL A C 1
ATOM 2308 O O . VAL A 1 311 ? 28.032 -10.409 -76.804 1.00 68.00 311 VAL A O 1
ATOM 2311 N N . ASP A 1 312 ? 26.818 -12.302 -76.670 1.00 69.94 312 ASP A N 1
ATOM 2312 C CA . ASP A 1 312 ? 26.441 -12.414 -78.091 1.00 69.94 312 ASP A CA 1
ATOM 2313 C C . ASP A 1 312 ? 27.632 -12.519 -79.066 1.00 69.94 312 ASP A C 1
ATOM 2315 O O . ASP A 1 312 ? 27.612 -11.975 -80.167 1.00 69.94 312 ASP A O 1
ATOM 2319 N N . GLY A 1 313 ? 28.688 -13.234 -78.667 1.00 73.44 313 GLY A N 1
ATOM 2320 C CA . GLY A 1 313 ? 29.861 -13.499 -79.505 1.00 73.44 313 GLY A CA 1
ATOM 2321 C C . GLY A 1 313 ? 30.975 -12.453 -79.407 1.00 73.44 313 GLY A C 1
ATOM 2322 O O . GLY A 1 313 ? 32.007 -12.629 -80.047 1.00 73.44 313 GLY A O 1
ATOM 2323 N N . LEU A 1 314 ? 30.799 -11.402 -78.600 1.00 77.81 314 LEU A N 1
ATOM 2324 C CA . LEU A 1 314 ? 31.771 -10.323 -78.398 1.00 77.81 314 LEU A CA 1
ATOM 2325 C C . LEU A 1 314 ? 32.134 -10.172 -76.920 1.00 77.81 314 LEU A C 1
ATOM 2327 O O . LEU A 1 314 ? 31.322 -10.456 -76.035 1.00 77.81 314 LEU A O 1
ATOM 2331 N N . THR A 1 315 ? 33.335 -9.671 -76.632 1.00 83.38 315 THR A N 1
ATOM 2332 C CA . THR A 1 315 ? 33.644 -9.203 -75.277 1.00 83.38 315 THR A CA 1
ATOM 2333 C C . THR A 1 315 ? 32.909 -7.891 -74.991 1.00 83.38 315 THR A C 1
ATOM 2335 O O . THR A 1 315 ? 32.574 -7.112 -75.886 1.00 83.38 315 THR A O 1
ATOM 2338 N N . CYS A 1 316 ? 32.671 -7.606 -73.714 1.00 76.75 316 CYS A N 1
ATOM 2339 C CA . CYS A 1 316 ? 31.963 -6.399 -73.294 1.00 76.75 316 CYS A CA 1
ATOM 2340 C C . CYS A 1 316 ? 32.611 -5.084 -73.754 1.00 76.75 316 CYS A C 1
ATOM 2342 O O . CYS A 1 316 ? 31.905 -4.138 -74.100 1.00 76.75 316 CYS A O 1
ATOM 2344 N N . SER A 1 317 ? 33.942 -5.025 -73.813 1.00 79.06 317 SER A N 1
ATOM 2345 C CA . SER A 1 317 ? 34.666 -3.842 -74.287 1.00 79.06 317 SER A CA 1
ATOM 2346 C C . SER A 1 317 ? 34.567 -3.666 -75.807 1.00 79.06 317 SER A C 1
ATOM 2348 O O . SER A 1 317 ? 34.495 -2.538 -76.292 1.00 79.06 317 SER A O 1
ATOM 2350 N N . GLU A 1 318 ? 34.519 -4.762 -76.566 1.00 81.56 318 GLU A N 1
ATOM 2351 C CA . GLU A 1 318 ? 34.309 -4.742 -78.018 1.00 81.56 318 GLU A CA 1
ATOM 2352 C C . GLU A 1 318 ? 32.888 -4.309 -78.368 1.00 81.56 318 GLU A C 1
ATOM 2354 O O . GLU A 1 318 ? 32.700 -3.509 -79.281 1.00 81.56 318 GLU A O 1
ATOM 2359 N N . ARG A 1 319 ? 31.894 -4.765 -77.600 1.00 80.31 319 ARG A N 1
ATOM 2360 C CA . ARG A 1 319 ? 30.489 -4.420 -77.826 1.00 80.31 319 ARG A CA 1
ATOM 2361 C C . ARG A 1 319 ? 30.200 -2.934 -77.605 1.00 80.31 319 ARG A C 1
ATOM 2363 O O . ARG A 1 319 ? 29.577 -2.303 -78.456 1.00 80.31 319 ARG A O 1
ATOM 2370 N N . VAL A 1 320 ? 30.713 -2.351 -76.517 1.00 76.75 320 VAL A N 1
ATOM 2371 C CA . VAL A 1 320 ? 30.573 -0.905 -76.247 1.00 76.75 320 VAL A CA 1
ATOM 2372 C C . VAL A 1 320 ? 31.309 -0.069 -77.304 1.00 76.75 320 VAL A C 1
ATOM 2374 O O . VAL A 1 320 ? 30.808 0.972 -77.720 1.00 76.75 320 VAL A O 1
ATOM 2377 N N . ARG A 1 321 ? 32.456 -0.539 -77.816 1.00 79.75 321 ARG A N 1
ATOM 2378 C CA . ARG A 1 321 ? 33.174 0.137 -78.913 1.00 79.75 321 ARG A CA 1
ATOM 2379 C C . ARG A 1 321 ? 32.449 0.057 -80.254 1.00 79.75 321 ARG A C 1
ATOM 2381 O O . ARG A 1 321 ? 32.474 1.033 -80.994 1.00 79.75 321 ARG A O 1
ATOM 2388 N N . ALA A 1 322 ? 31.848 -1.086 -80.577 1.00 77.31 322 ALA A N 1
ATOM 2389 C CA . ALA A 1 322 ? 31.187 -1.306 -81.861 1.00 77.31 322 ALA A CA 1
ATOM 2390 C C . ALA A 1 322 ? 29.873 -0.518 -81.989 1.00 77.31 322 ALA A C 1
ATOM 2392 O O . ALA A 1 322 ? 29.588 0.014 -83.059 1.00 77.31 322 ALA A O 1
ATOM 2393 N N . ASN A 1 323 ? 29.111 -0.405 -80.896 1.00 74.94 323 ASN A N 1
ATOM 2394 C CA . ASN A 1 323 ? 27.760 0.166 -80.914 1.00 74.94 323 ASN A CA 1
ATOM 2395 C C . ASN A 1 323 ? 27.632 1.506 -80.158 1.00 74.94 323 ASN A C 1
ATOM 2397 O O . ASN A 1 323 ? 26.584 2.152 -80.185 1.00 74.94 323 ASN A O 1
ATOM 2401 N N . GLY A 1 324 ? 28.710 1.961 -79.514 1.00 69.88 324 GLY A N 1
ATOM 2402 C CA . GLY A 1 324 ? 28.783 3.227 -78.788 1.00 69.88 324 GLY A CA 1
ATOM 2403 C C . GLY A 1 324 ? 28.207 3.176 -77.368 1.00 69.88 324 GLY A C 1
ATOM 2404 O O . GLY A 1 324 ? 27.518 2.240 -76.963 1.00 69.88 324 GLY A O 1
ATOM 2405 N N . ASN A 1 325 ? 28.453 4.240 -76.595 1.00 67.69 325 ASN A N 1
ATOM 2406 C CA . ASN A 1 325 ? 28.103 4.322 -75.165 1.00 67.69 325 ASN A CA 1
ATOM 2407 C C . ASN A 1 325 ? 26.598 4.197 -74.876 1.00 67.69 325 ASN A C 1
ATOM 2409 O O . ASN A 1 325 ? 26.205 3.968 -73.732 1.00 67.69 325 ASN A O 1
ATOM 2413 N N . GLN A 1 326 ? 25.748 4.345 -75.895 1.00 63.50 326 GLN A N 1
ATOM 2414 C CA . GLN A 1 326 ? 24.303 4.205 -75.754 1.00 63.50 326 GLN A CA 1
ATOM 2415 C C . GLN A 1 326 ? 23.882 2.756 -75.461 1.00 63.50 326 GLN A C 1
ATOM 2417 O O . GLN A 1 326 ? 22.874 2.533 -74.790 1.00 63.50 326 GLN A O 1
ATOM 2422 N N . GLU A 1 327 ? 24.696 1.777 -75.870 1.00 68.31 327 GLU A N 1
ATOM 2423 C CA . GLU A 1 327 ? 24.505 0.356 -75.564 1.00 68.31 327 GLU A CA 1
ATOM 2424 C C . GLU A 1 327 ? 24.459 0.111 -74.039 1.00 68.31 327 GLU A C 1
ATOM 2426 O O . GLU A 1 327 ? 23.740 -0.760 -73.559 1.00 68.31 327 GLU A O 1
ATOM 2431 N N . CYS A 1 328 ? 25.138 0.948 -73.245 1.00 65.94 328 CYS A N 1
ATOM 2432 C CA . CYS A 1 328 ? 25.147 0.887 -71.779 1.00 65.94 328 CYS A CA 1
ATOM 2433 C C . CYS A 1 328 ? 23.873 1.420 -71.099 1.00 65.94 328 CYS A C 1
ATOM 2435 O O . CYS A 1 328 ? 23.789 1.416 -69.863 1.00 65.94 328 CYS A O 1
ATOM 2437 N N . TYR A 1 329 ? 22.892 1.893 -71.875 1.00 55.38 329 TYR A N 1
ATOM 2438 C CA . TYR A 1 329 ? 21.528 2.147 -71.400 1.00 55.38 329 TYR A CA 1
ATOM 2439 C C . TYR A 1 329 ? 20.597 0.953 -71.641 1.00 55.38 329 TYR A C 1
ATOM 2441 O O . TYR A 1 329 ? 19.520 0.900 -71.050 1.00 55.38 329 TYR A O 1
ATOM 2449 N N . ASN A 1 330 ? 21.003 -0.028 -72.458 1.00 65.31 330 ASN A N 1
ATOM 2450 C CA . ASN A 1 330 ? 20.291 -1.294 -72.566 1.00 65.31 330 ASN A CA 1
ATOM 2451 C C . ASN A 1 330 ? 20.493 -2.083 -71.266 1.00 65.31 330 ASN A C 1
ATOM 2453 O O . ASN A 1 330 ? 21.623 -2.387 -70.882 1.00 65.31 330 ASN A O 1
ATOM 2457 N N . SER A 1 331 ? 19.396 -2.423 -70.591 1.00 48.62 331 SER A N 1
ATOM 2458 C CA . SER A 1 331 ? 19.417 -3.077 -69.279 1.00 48.62 331 SER A CA 1
ATOM 2459 C C . SER A 1 331 ? 20.193 -4.393 -69.272 1.00 48.62 331 SER A C 1
ATOM 2461 O O . SER A 1 331 ? 20.868 -4.692 -68.294 1.00 48.62 331 SER A O 1
ATOM 2463 N N . THR A 1 332 ? 20.142 -5.156 -70.365 1.00 57.41 332 THR A N 1
ATOM 2464 C CA . THR A 1 332 ? 20.822 -6.450 -70.493 1.00 57.41 332 THR A CA 1
ATOM 2465 C C . THR A 1 332 ? 22.327 -6.263 -70.666 1.00 57.41 332 THR A C 1
ATOM 2467 O O . THR A 1 332 ? 23.122 -6.924 -70.004 1.00 57.41 332 THR A O 1
ATOM 2470 N N . VAL A 1 333 ? 22.747 -5.303 -71.492 1.00 65.12 333 VAL A N 1
ATOM 2471 C CA . VAL A 1 333 ? 24.176 -5.022 -71.706 1.00 65.12 333 VAL A CA 1
ATOM 2472 C C . VAL A 1 333 ? 24.791 -4.336 -70.488 1.00 65.12 333 VAL A C 1
ATOM 2474 O O . VAL A 1 333 ? 25.867 -4.730 -70.051 1.00 65.12 333 VAL A O 1
ATOM 2477 N N . ALA A 1 334 ? 24.094 -3.381 -69.871 1.00 60.25 334 ALA A N 1
ATOM 2478 C CA . ALA A 1 334 ? 24.528 -2.750 -68.625 1.00 60.25 334 ALA A CA 1
ATOM 2479 C C . ALA A 1 334 ? 24.709 -3.770 -67.486 1.00 60.25 334 ALA A C 1
ATOM 2481 O O . ALA A 1 334 ? 25.591 -3.608 -66.644 1.00 60.25 334 ALA A O 1
ATOM 2482 N N . PHE A 1 335 ? 23.894 -4.829 -67.486 1.00 57.12 335 PHE A N 1
ATOM 2483 C CA . PHE A 1 335 ? 23.956 -5.920 -66.520 1.00 57.12 335 PHE A CA 1
ATOM 2484 C C . PHE A 1 335 ? 25.127 -6.883 -66.778 1.00 57.12 335 PHE A C 1
ATOM 2486 O O . PHE A 1 335 ? 25.829 -7.253 -65.839 1.00 57.12 335 PHE A O 1
ATOM 2493 N N . HIS A 1 336 ? 25.388 -7.259 -68.034 1.00 65.62 336 HIS A N 1
ATOM 2494 C CA . HIS A 1 336 ? 26.464 -8.201 -68.376 1.00 65.62 336 HIS A CA 1
ATOM 2495 C C . HIS A 1 336 ? 27.848 -7.549 -68.547 1.00 65.62 336 HIS A C 1
ATOM 2497 O O . HIS A 1 336 ? 28.867 -8.217 -68.377 1.00 65.62 336 HIS A O 1
ATOM 2503 N N . CYS A 1 337 ? 27.899 -6.250 -68.846 1.00 67.75 337 CYS A N 1
ATOM 2504 C CA . CYS A 1 337 ? 29.109 -5.484 -69.165 1.00 67.75 337 CYS A CA 1
ATOM 2505 C C . CYS A 1 337 ? 29.346 -4.336 -68.179 1.00 67.75 337 CYS A C 1
ATOM 2507 O O . CYS A 1 337 ? 29.666 -3.204 -68.555 1.00 67.75 337 CYS A O 1
ATOM 2509 N N . CYS A 1 338 ? 29.159 -4.647 -66.896 1.00 69.12 338 CYS A N 1
ATOM 2510 C CA . CYS A 1 338 ? 29.176 -3.702 -65.790 1.00 69.12 338 CYS A CA 1
ATOM 2511 C C . CYS A 1 338 ? 30.443 -2.818 -65.781 1.00 69.12 338 CYS A C 1
ATOM 2513 O O . CYS A 1 338 ? 30.353 -1.590 -65.671 1.00 69.12 338 CYS A O 1
ATOM 2515 N N . ARG A 1 339 ? 31.639 -3.412 -65.897 1.00 71.38 339 ARG A N 1
ATOM 2516 C CA . ARG A 1 339 ? 32.923 -2.703 -65.759 1.00 71.38 339 ARG A CA 1
ATOM 2517 C C . ARG A 1 339 ? 33.213 -1.838 -66.979 1.00 71.38 339 ARG A C 1
ATOM 2519 O O . ARG A 1 339 ? 33.661 -0.701 -66.819 1.00 71.38 339 ARG A O 1
ATOM 2526 N N . SER A 1 340 ? 32.943 -2.358 -68.173 1.00 73.38 340 SER A N 1
ATOM 2527 C CA . SER A 1 340 ? 33.095 -1.620 -69.430 1.00 73.38 340 SER A CA 1
ATOM 2528 C C . SER A 1 340 ? 32.146 -0.420 -69.482 1.00 73.38 340 SER A C 1
ATOM 2530 O O . SER A 1 340 ? 32.589 0.691 -69.753 1.00 73.38 340 SER A O 1
ATOM 2532 N N . CYS A 1 341 ? 30.885 -0.586 -69.074 1.00 69.25 341 CYS A N 1
ATOM 2533 C CA . CYS A 1 341 ? 29.917 0.513 -69.029 1.00 69.25 341 CYS A CA 1
ATOM 2534 C C . CYS A 1 341 ? 30.172 1.543 -67.915 1.00 69.25 341 CYS A C 1
ATOM 2536 O O . CYS A 1 341 ? 29.762 2.697 -68.036 1.00 69.25 341 CYS A O 1
ATOM 2538 N N . SER A 1 342 ? 30.854 1.161 -66.832 1.00 63.03 342 SER A N 1
ATOM 2539 C CA . SER A 1 342 ? 31.180 2.080 -65.731 1.00 63.03 342 SER A CA 1
ATOM 2540 C C . SER A 1 342 ? 32.351 3.017 -66.049 1.00 63.03 342 SER A C 1
ATOM 2542 O O . SER A 1 342 ? 32.396 4.125 -65.519 1.00 63.03 342 SER A O 1
ATOM 2544 N N . ARG A 1 343 ? 33.280 2.619 -66.933 1.00 55.62 343 ARG A N 1
ATOM 2545 C CA . ARG A 1 343 ? 34.416 3.463 -67.355 1.00 55.62 343 ARG A CA 1
ATOM 2546 C C . ARG A 1 343 ? 33.993 4.645 -68.232 1.00 55.62 343 ARG A C 1
ATOM 2548 O O . ARG A 1 343 ? 34.533 5.732 -68.058 1.00 55.62 343 ARG A O 1
ATOM 2555 N N . ASP A 1 344 ? 33.002 4.463 -69.103 1.00 49.41 344 ASP A N 1
ATOM 2556 C CA . ASP A 1 344 ? 32.560 5.500 -70.049 1.00 49.41 344 ASP A CA 1
ATOM 2557 C C . ASP A 1 344 ? 31.485 6.454 -69.486 1.00 49.41 344 ASP A C 1
ATOM 2559 O O . ASP A 1 344 ? 31.221 7.512 -70.060 1.00 49.41 344 ASP A O 1
ATOM 2563 N N . ARG A 1 345 ? 30.902 6.145 -68.316 1.00 48.66 345 ARG A N 1
ATOM 2564 C CA . ARG A 1 345 ? 29.958 7.027 -67.593 1.00 48.66 345 ARG A CA 1
ATOM 2565 C C . ARG A 1 345 ? 30.616 8.245 -66.925 1.00 48.66 345 ARG A C 1
ATOM 2567 O O . ARG A 1 345 ? 29.903 9.147 -66.496 1.00 48.66 345 ARG A O 1
ATOM 2574 N N . LEU A 1 346 ? 31.950 8.309 -66.860 1.00 43.66 346 LEU A N 1
ATOM 2575 C CA . LEU A 1 346 ? 32.707 9.401 -66.221 1.00 43.66 346 LEU A CA 1
ATOM 2576 C C . LEU A 1 346 ? 32.759 10.713 -67.034 1.00 43.66 346 LEU A C 1
ATOM 2578 O O . LEU A 1 346 ? 33.248 11.713 -66.520 1.00 43.66 346 LEU A O 1
ATOM 2582 N N . ASN A 1 347 ? 32.228 10.743 -68.263 1.00 38.50 347 ASN A N 1
ATOM 2583 C CA . ASN A 1 347 ? 32.254 11.925 -69.141 1.00 38.50 347 ASN A CA 1
ATOM 2584 C C . ASN A 1 347 ? 30.959 12.763 -69.156 1.00 38.50 347 ASN A C 1
ATOM 2586 O O . ASN A 1 347 ? 30.790 13.607 -70.034 1.00 38.50 347 ASN A O 1
ATOM 2590 N N . ILE A 1 348 ? 30.039 12.573 -68.204 1.00 39.06 348 ILE A N 1
ATOM 2591 C CA . ILE A 1 348 ? 28.832 13.410 -68.087 1.00 39.06 348 ILE A CA 1
ATOM 2592 C C . ILE A 1 348 ? 28.891 14.203 -66.779 1.00 39.06 348 ILE A C 1
ATOM 2594 O O . ILE A 1 348 ? 28.434 13.759 -65.729 1.00 39.06 348 ILE A O 1
ATOM 2598 N N . THR A 1 349 ? 29.464 15.403 -66.848 1.00 32.47 349 THR A N 1
ATOM 2599 C CA . THR A 1 349 ? 29.464 16.380 -65.754 1.00 32.47 349 THR A CA 1
ATOM 2600 C C . THR A 1 349 ? 28.140 17.146 -65.765 1.00 32.47 349 THR A C 1
ATOM 2602 O O . THR A 1 349 ? 27.988 18.126 -66.488 1.00 32.47 349 THR A O 1
ATOM 2605 N N . VAL A 1 350 ? 27.171 16.728 -64.949 1.00 36.09 350 VAL A N 1
ATOM 2606 C CA . VAL A 1 350 ? 26.077 17.616 -64.523 1.00 36.09 350 VAL A CA 1
ATOM 2607 C C . VAL A 1 350 ? 26.363 18.030 -63.086 1.00 36.09 350 VAL A C 1
ATOM 2609 O O . VAL A 1 350 ? 26.231 17.247 -62.149 1.00 36.09 350 VAL A O 1
ATOM 2612 N N . ILE A 1 351 ? 26.808 19.276 -62.938 1.00 37.94 351 ILE A N 1
ATOM 2613 C CA . ILE A 1 351 ? 26.992 19.957 -61.658 1.00 37.94 351 ILE A CA 1
ATOM 2614 C C . ILE A 1 351 ? 25.603 20.324 -61.123 1.00 37.94 351 ILE A C 1
ATOM 2616 O O . ILE A 1 351 ? 24.887 21.094 -61.761 1.00 37.94 351 ILE A O 1
ATOM 2620 N N . LEU A 1 352 ? 25.246 19.846 -59.931 1.00 33.44 352 LEU A N 1
ATOM 2621 C CA . LEU A 1 352 ? 24.251 20.515 -59.092 1.00 33.44 352 LEU A CA 1
ATOM 2622 C C . LEU A 1 352 ? 24.982 21.168 -57.918 1.00 33.44 352 LEU A C 1
ATOM 2624 O O . LEU A 1 352 ? 25.402 20.510 -56.970 1.00 33.44 352 LEU A O 1
ATOM 2628 N N . HIS A 1 353 ? 25.148 22.486 -58.018 1.00 32.09 353 HIS A N 1
ATOM 2629 C CA . HIS A 1 353 ? 25.476 23.348 -56.891 1.00 32.09 353 HIS A CA 1
ATOM 2630 C C . HIS A 1 353 ? 24.349 23.268 -55.851 1.00 32.09 353 HIS A C 1
ATOM 2632 O O . HIS A 1 353 ? 23.199 23.559 -56.174 1.00 32.09 353 HIS A O 1
ATOM 2638 N N . ALA A 1 354 ? 24.680 22.949 -54.598 1.00 32.25 354 ALA A N 1
ATOM 2639 C CA . ALA A 1 354 ? 23.827 23.264 -53.457 1.00 32.25 354 ALA A CA 1
ATOM 2640 C C . ALA A 1 354 ? 24.442 24.455 -52.711 1.00 32.25 354 ALA A C 1
ATOM 2642 O O . ALA A 1 354 ? 25.476 24.351 -52.056 1.00 32.25 354 ALA A O 1
ATOM 2643 N N . ASP A 1 355 ? 23.807 25.604 -52.899 1.00 32.72 355 ASP A N 1
ATOM 2644 C CA . ASP A 1 355 ? 24.092 26.897 -52.290 1.00 32.72 355 ASP A CA 1
ATOM 2645 C C . ASP A 1 355 ? 23.871 26.836 -50.763 1.00 32.72 355 ASP A C 1
ATOM 2647 O O . ASP A 1 355 ? 22.763 26.566 -50.295 1.00 32.72 355 ASP A O 1
ATOM 2651 N N . THR A 1 356 ? 24.917 27.064 -49.960 1.00 41.91 356 THR A N 1
ATOM 2652 C CA . THR A 1 356 ? 24.803 27.183 -48.497 1.00 41.91 356 THR A CA 1
ATOM 2653 C C . THR A 1 356 ? 24.275 28.563 -48.124 1.00 41.91 356 THR A C 1
ATOM 2655 O O . THR A 1 356 ? 25.029 29.457 -47.737 1.00 41.91 356 THR A O 1
ATOM 2658 N N . ARG A 1 357 ? 22.954 28.727 -48.189 1.00 39.84 357 ARG A N 1
ATOM 2659 C CA . ARG A 1 357 ? 22.240 29.800 -47.489 1.00 39.84 357 ARG A CA 1
ATOM 2660 C C . ARG A 1 357 ? 21.427 29.200 -46.346 1.00 39.84 357 ARG A C 1
ATOM 2662 O O . ARG A 1 357 ? 20.571 28.344 -46.552 1.00 39.84 357 ARG A O 1
ATOM 2669 N N . HIS A 1 358 ? 21.708 29.639 -45.118 1.00 50.16 358 HIS A N 1
ATOM 2670 C CA . HIS A 1 358 ? 20.898 29.286 -43.954 1.00 50.16 358 HIS A CA 1
ATOM 2671 C C . HIS A 1 358 ? 19.534 29.980 -44.067 1.00 50.16 358 HIS A C 1
ATOM 2673 O O . HIS A 1 358 ? 19.432 31.189 -43.878 1.00 50.16 358 HIS A O 1
ATOM 2679 N N . ASN A 1 359 ? 18.480 29.213 -44.345 1.00 46.09 359 ASN A N 1
ATOM 2680 C CA . ASN A 1 359 ? 17.103 29.711 -44.466 1.00 46.09 359 ASN A CA 1
ATOM 2681 C C . ASN A 1 359 ? 16.383 29.893 -43.111 1.00 46.09 359 ASN A C 1
ATOM 2683 O O . ASN A 1 359 ? 15.165 29.754 -43.033 1.00 46.09 359 ASN A O 1
ATOM 2687 N N . HIS A 1 360 ? 17.097 30.189 -42.022 1.00 55.44 360 HIS A N 1
ATOM 2688 C CA . HIS A 1 360 ? 16.458 30.432 -40.725 1.00 55.44 360 HIS A CA 1
ATOM 2689 C C . HIS A 1 360 ? 17.155 31.541 -39.925 1.00 55.44 360 HIS A C 1
ATOM 2691 O O . HIS A 1 360 ? 18.384 31.626 -39.887 1.00 55.44 360 HIS A O 1
ATOM 2697 N N . ALA A 1 361 ? 16.368 32.379 -39.252 1.00 53.22 361 ALA A N 1
ATOM 2698 C CA . ALA A 1 361 ? 16.876 33.405 -38.344 1.00 53.22 361 ALA A CA 1
ATOM 2699 C C . ALA A 1 361 ? 17.530 32.786 -37.090 1.00 53.22 361 ALA A C 1
ATOM 2701 O O . ALA A 1 361 ? 17.253 31.635 -36.739 1.00 53.22 361 ALA A O 1
ATOM 2702 N N . SER A 1 362 ? 18.401 33.539 -36.406 1.00 59.50 362 SER A N 1
ATOM 2703 C CA . SER A 1 362 ? 19.005 33.093 -35.146 1.00 59.50 362 SER A CA 1
ATOM 2704 C C . SER A 1 362 ? 17.943 32.947 -34.051 1.00 59.50 362 SER A C 1
ATOM 2706 O O . SER A 1 362 ? 17.129 33.837 -33.813 1.00 59.50 362 SER A O 1
ATOM 2708 N N . ASP A 1 363 ? 17.955 31.797 -33.376 1.00 65.81 363 ASP A N 1
ATOM 2709 C CA . ASP A 1 363 ? 17.004 31.479 -32.313 1.00 65.81 363 ASP A CA 1
ATOM 2710 C C . ASP A 1 363 ? 17.636 31.752 -30.943 1.00 65.81 363 ASP A C 1
ATOM 2712 O O . ASP A 1 363 ? 18.328 30.921 -30.346 1.00 65.81 363 ASP A O 1
ATOM 2716 N N . GLU A 1 364 ? 17.394 32.961 -30.450 1.00 66.44 364 GLU A N 1
ATOM 2717 C CA . GLU A 1 364 ? 17.892 33.450 -29.166 1.00 66.44 364 GLU A CA 1
ATOM 2718 C C . GLU A 1 364 ? 17.416 32.587 -27.975 1.00 66.44 364 GLU A C 1
ATOM 2720 O O . GLU A 1 364 ? 18.119 32.479 -26.969 1.00 66.44 364 GLU A O 1
ATOM 2725 N N . SER A 1 365 ? 16.280 31.883 -28.101 1.00 66.50 365 SER A N 1
ATOM 2726 C CA . SER A 1 365 ? 15.757 30.967 -27.073 1.00 66.50 365 SER A CA 1
ATOM 2727 C C . SER A 1 365 ? 16.632 29.721 -26.904 1.00 66.50 365 SER A C 1
ATOM 2729 O O . SER A 1 365 ? 16.900 29.275 -25.779 1.00 66.50 365 SER A O 1
ATOM 2731 N N . LYS A 1 366 ? 17.151 29.177 -28.012 1.00 71.62 366 LYS A N 1
ATOM 2732 C CA . LYS A 1 366 ? 18.049 28.009 -27.990 1.00 71.62 366 LYS A CA 1
ATOM 2733 C C . LYS A 1 366 ? 19.383 28.326 -27.324 1.00 71.62 366 LYS A C 1
ATOM 2735 O O . LYS A 1 366 ? 19.904 27.498 -26.574 1.00 71.62 366 LYS A O 1
ATOM 2740 N N . ILE A 1 367 ? 19.906 29.529 -27.547 1.00 75.31 367 ILE A N 1
ATOM 2741 C CA . ILE A 1 367 ? 21.173 29.981 -26.961 1.00 75.31 367 ILE A CA 1
ATOM 2742 C C . ILE A 1 367 ? 21.030 30.132 -25.439 1.00 75.31 367 ILE A C 1
ATOM 2744 O O . ILE A 1 367 ? 21.833 29.579 -24.685 1.00 75.31 367 ILE A O 1
ATOM 2748 N N . GLN A 1 368 ? 19.963 30.782 -24.966 1.00 77.88 368 GLN A N 1
ATOM 2749 C CA . GLN A 1 368 ? 19.718 30.969 -23.528 1.00 77.88 368 GLN A CA 1
ATOM 2750 C C . GLN A 1 368 ? 19.429 29.648 -22.800 1.00 77.88 368 GLN A C 1
ATOM 2752 O O . GLN A 1 368 ? 19.931 29.402 -21.700 1.00 77.88 368 GLN A O 1
ATOM 2757 N N . THR A 1 369 ? 18.700 28.739 -23.451 1.00 77.00 369 THR A N 1
ATOM 2758 C CA . THR A 1 369 ? 18.474 27.373 -22.959 1.00 77.00 369 THR A CA 1
ATOM 2759 C C . THR A 1 369 ? 19.785 26.604 -22.770 1.00 77.00 369 THR A C 1
ATOM 2761 O O . THR A 1 369 ? 19.957 25.884 -21.781 1.00 77.00 369 THR A O 1
ATOM 2764 N N . HIS A 1 370 ? 20.732 26.760 -23.698 1.00 80.81 370 HIS A N 1
ATOM 2765 C CA . HIS A 1 370 ? 22.035 26.112 -23.599 1.00 80.81 370 HIS A CA 1
ATOM 2766 C C . HIS A 1 370 ? 22.847 26.639 -22.405 1.00 80.81 370 HIS A C 1
ATOM 2768 O O . HIS A 1 370 ? 23.413 25.840 -21.653 1.00 80.81 370 HIS A O 1
ATOM 2774 N N . LEU A 1 371 ? 22.858 27.958 -22.186 1.00 81.19 371 LEU A N 1
ATOM 2775 C CA . LEU A 1 371 ? 23.566 28.594 -21.069 1.00 81.19 371 LEU A CA 1
ATOM 2776 C C . LEU A 1 371 ? 23.023 28.139 -19.701 1.00 81.19 371 LEU A C 1
ATOM 2778 O O . LEU A 1 371 ? 23.808 27.756 -18.828 1.00 81.19 371 LEU A O 1
ATOM 2782 N N . LEU A 1 372 ? 21.694 28.074 -19.533 1.00 84.69 372 LEU A N 1
ATOM 2783 C CA . LEU A 1 372 ? 21.063 27.573 -18.301 1.00 84.69 372 LEU A CA 1
ATOM 2784 C C . LEU A 1 372 ? 21.462 26.126 -17.991 1.00 84.69 372 LEU A C 1
ATOM 2786 O O . LEU A 1 372 ? 21.791 25.781 -16.851 1.00 84.69 372 LEU A O 1
ATOM 2790 N N . ARG A 1 373 ? 21.449 25.272 -19.018 1.00 83.75 373 ARG A N 1
ATOM 2791 C CA . ARG A 1 373 ? 21.753 23.846 -18.881 1.00 83.75 373 ARG A CA 1
ATOM 2792 C C . ARG A 1 373 ? 23.177 23.614 -18.383 1.00 83.75 373 ARG A C 1
ATOM 2794 O O . ARG A 1 373 ? 23.383 22.728 -17.554 1.00 83.75 373 ARG A O 1
ATOM 2801 N N . GLN A 1 374 ? 24.147 24.395 -18.859 1.00 86.56 374 GLN A N 1
ATOM 2802 C CA . GLN A 1 374 ? 25.541 24.283 -18.414 1.00 86.56 374 GLN A CA 1
ATOM 2803 C C . GLN A 1 374 ? 25.722 24.762 -16.967 1.00 86.56 374 GLN A C 1
ATOM 2805 O O . GLN A 1 374 ? 26.377 24.081 -16.176 1.00 86.56 374 GLN A O 1
ATOM 2810 N N . ALA A 1 375 ? 25.072 25.864 -16.576 1.00 84.75 375 ALA A N 1
ATOM 2811 C CA . ALA A 1 375 ? 25.101 26.348 -15.194 1.00 84.75 375 ALA A CA 1
ATOM 2812 C C . ALA A 1 375 ? 24.502 25.327 -14.203 1.00 84.75 375 ALA A C 1
ATOM 2814 O O . ALA A 1 375 ? 25.090 25.053 -13.154 1.00 84.75 375 ALA A O 1
ATOM 2815 N N . CYS A 1 376 ? 23.375 24.701 -14.567 1.00 84.69 376 CYS A N 1
ATOM 2816 C CA . CYS A 1 376 ? 22.708 23.681 -13.752 1.00 84.69 376 CYS A CA 1
ATOM 2817 C C . CYS A 1 376 ? 23.549 22.410 -13.564 1.00 84.69 376 CYS A C 1
ATOM 2819 O O . CYS A 1 376 ? 23.558 21.847 -12.470 1.00 84.69 376 CYS A O 1
ATOM 2821 N N . LYS A 1 377 ? 24.274 21.963 -14.602 1.00 86.75 377 LYS A N 1
ATOM 2822 C CA . LYS A 1 377 ? 25.189 20.811 -14.501 1.00 86.75 377 LYS A CA 1
ATOM 2823 C C . LYS A 1 377 ? 26.270 21.049 -13.455 1.00 86.75 377 LYS A C 1
ATOM 2825 O O . LYS A 1 377 ? 26.408 20.238 -12.547 1.00 86.75 377 LYS A O 1
ATOM 2830 N N . ARG A 1 378 ? 26.966 22.185 -13.538 1.00 84.62 378 ARG A N 1
ATOM 2831 C CA . ARG A 1 378 ? 28.043 22.525 -12.599 1.00 84.62 378 ARG A CA 1
ATOM 2832 C C . ARG A 1 378 ? 27.540 22.583 -11.152 1.00 84.62 378 ARG A C 1
ATOM 2834 O O . ARG A 1 378 ? 28.138 22.002 -10.257 1.00 84.62 378 ARG A O 1
ATOM 2841 N N . LYS A 1 379 ? 26.379 23.207 -10.918 1.00 83.56 379 LYS A N 1
ATOM 2842 C CA . LYS A 1 379 ? 25.791 23.289 -9.570 1.00 83.56 379 LYS A CA 1
ATOM 2843 C C . LYS A 1 379 ? 25.293 21.960 -9.005 1.00 83.56 379 LYS A C 1
ATOM 2845 O O . LYS A 1 379 ? 25.243 21.812 -7.790 1.00 83.56 379 LYS A O 1
ATOM 2850 N N . SER A 1 380 ? 24.951 20.987 -9.849 1.00 81.44 380 SER A N 1
ATOM 2851 C CA . SER A 1 380 ? 24.520 19.665 -9.375 1.00 81.44 380 SER A CA 1
ATOM 2852 C C . SER A 1 380 ? 25.624 18.803 -8.770 1.00 81.44 380 SER A C 1
ATOM 2854 O O . SER A 1 380 ? 25.299 17.875 -8.032 1.00 81.44 380 SER A O 1
ATOM 2856 N N . GLU A 1 381 ? 26.885 19.119 -9.068 1.00 78.44 381 GLU A N 1
ATOM 2857 C CA . GLU A 1 381 ? 28.064 18.471 -8.483 1.00 78.44 381 GLU A CA 1
ATOM 2858 C C . GLU A 1 381 ? 28.420 19.090 -7.131 1.00 78.44 381 GLU A C 1
ATOM 2860 O O . GLU A 1 381 ? 28.701 18.373 -6.178 1.00 78.44 381 GLU A O 1
ATOM 2865 N N . GLU A 1 382 ? 28.343 20.421 -7.035 1.00 74.06 382 GLU A N 1
ATOM 2866 C CA . GLU A 1 382 ? 28.598 21.162 -5.794 1.00 74.06 382 GLU A CA 1
ATOM 2867 C C . GLU A 1 382 ? 27.495 20.912 -4.733 1.00 74.06 382 GLU A C 1
ATOM 2869 O O . GLU A 1 382 ? 27.766 20.977 -3.537 1.00 74.06 382 GLU A O 1
ATOM 2874 N N . GLU A 1 383 ? 26.254 20.605 -5.147 1.00 74.94 383 GLU A N 1
ATOM 2875 C CA . GLU A 1 383 ? 25.076 20.468 -4.268 1.00 74.94 383 GLU A CA 1
ATOM 2876 C C . GLU A 1 383 ? 24.257 19.177 -4.564 1.00 74.94 383 GLU A C 1
ATOM 2878 O O . GLU A 1 383 ? 23.153 19.225 -5.122 1.00 74.94 383 GLU A O 1
ATOM 2883 N N . ILE A 1 384 ? 24.775 17.990 -4.207 1.00 68.25 384 ILE A N 1
ATOM 2884 C CA . ILE A 1 384 ? 24.203 16.677 -4.605 1.00 68.25 384 ILE A CA 1
ATOM 2885 C C . ILE A 1 384 ? 22.845 16.334 -3.961 1.00 68.25 384 ILE A C 1
ATOM 2887 O O . ILE A 1 384 ? 22.009 15.678 -4.584 1.00 68.25 384 ILE A O 1
ATOM 2891 N N . SER A 1 385 ? 22.592 16.818 -2.745 1.00 63.12 385 SER A N 1
ATOM 2892 C CA . SER A 1 385 ? 21.363 16.566 -1.977 1.00 63.12 385 SER A CA 1
ATOM 2893 C C . SER A 1 385 ? 20.263 17.602 -2.230 1.00 63.12 385 SER A C 1
ATOM 2895 O O . SER A 1 385 ? 19.103 17.379 -1.886 1.00 63.12 385 SER A O 1
ATOM 2897 N N . GLU A 1 386 ? 20.595 18.732 -2.863 1.00 70.44 386 GLU A N 1
ATOM 2898 C CA . GLU A 1 386 ? 19.645 19.819 -3.095 1.00 70.44 386 GLU A CA 1
ATOM 2899 C C . GLU A 1 386 ? 18.612 19.438 -4.167 1.00 70.44 386 GLU A C 1
ATOM 2901 O O . GLU A 1 386 ? 18.884 18.681 -5.106 1.00 70.44 386 GLU A O 1
ATOM 2906 N N . ARG A 1 387 ? 17.390 19.961 -4.068 1.00 66.81 387 ARG A N 1
ATOM 2907 C CA . ARG A 1 387 ? 16.339 19.647 -5.041 1.00 66.81 387 ARG A CA 1
ATOM 2908 C C . ARG A 1 387 ? 16.705 20.220 -6.419 1.00 66.81 387 ARG A C 1
ATOM 2910 O O . ARG A 1 387 ? 16.916 21.431 -6.525 1.00 66.81 387 ARG A O 1
ATOM 2917 N N . PRO A 1 388 ? 16.664 19.426 -7.511 1.00 71.88 388 PRO A N 1
ATOM 2918 C CA . PRO A 1 388 ? 16.970 19.909 -8.863 1.00 71.88 388 PRO A CA 1
ATOM 2919 C C . PRO A 1 388 ? 16.165 21.150 -9.268 1.00 71.88 388 PRO A C 1
ATOM 2921 O O . PRO A 1 388 ? 16.696 22.065 -9.890 1.00 71.88 388 PRO A O 1
ATOM 2924 N N . ARG A 1 389 ? 14.897 21.233 -8.839 1.00 74.75 389 ARG A N 1
ATOM 2925 C CA . ARG A 1 389 ? 14.030 22.402 -9.059 1.00 74.75 389 ARG A CA 1
ATOM 2926 C C . ARG A 1 389 ? 14.620 23.691 -8.475 1.00 74.75 389 ARG A C 1
ATOM 2928 O O . ARG A 1 389 ? 14.545 24.734 -9.115 1.00 74.75 389 ARG A O 1
ATOM 2935 N N . LYS A 1 390 ? 15.213 23.627 -7.282 1.00 78.50 390 LYS A N 1
ATOM 2936 C CA . LYS A 1 390 ? 15.766 24.794 -6.585 1.00 78.50 390 LYS A CA 1
ATOM 2937 C C . LYS A 1 390 ? 17.047 25.294 -7.260 1.00 78.50 390 LYS A C 1
ATOM 2939 O O . LYS A 1 390 ? 17.233 26.499 -7.394 1.00 78.50 390 LYS A O 1
ATOM 2944 N N . ILE A 1 391 ? 17.880 24.374 -7.758 1.00 83.00 391 ILE A N 1
ATOM 2945 C CA . ILE A 1 391 ? 19.062 24.695 -8.573 1.00 83.00 391 ILE A CA 1
ATOM 2946 C C . ILE A 1 391 ? 18.640 25.417 -9.860 1.00 83.00 391 ILE A C 1
ATOM 2948 O O . ILE A 1 391 ? 19.149 26.496 -10.146 1.00 83.00 391 ILE A O 1
ATOM 2952 N N . ILE A 1 392 ? 17.665 24.870 -10.592 1.00 82.31 392 ILE A N 1
ATOM 2953 C CA . ILE A 1 392 ? 17.242 25.412 -11.891 1.00 82.31 392 ILE A CA 1
ATOM 2954 C C . ILE A 1 392 ? 16.608 26.799 -11.757 1.00 82.31 392 ILE A C 1
ATOM 2956 O O . ILE A 1 392 ? 16.966 27.692 -12.516 1.00 82.31 392 ILE A O 1
ATOM 2960 N N . ILE A 1 393 ? 15.712 27.009 -10.784 1.00 81.38 393 ILE A N 1
ATOM 2961 C CA . ILE A 1 393 ? 15.063 28.317 -10.567 1.00 81.38 393 ILE A CA 1
ATOM 2962 C C . ILE A 1 393 ? 16.107 29.397 -10.250 1.00 81.38 393 ILE A C 1
ATOM 2964 O O . ILE A 1 393 ? 16.062 30.495 -10.801 1.00 81.38 393 ILE A O 1
ATOM 2968 N N . ARG A 1 394 ? 17.079 29.072 -9.392 1.00 87.62 394 ARG A N 1
ATOM 2969 C CA . ARG A 1 394 ? 18.141 29.997 -8.980 1.00 87.62 394 ARG A CA 1
ATOM 2970 C C . ARG A 1 394 ? 19.088 30.355 -10.126 1.00 87.62 394 ARG A C 1
ATOM 2972 O O . ARG A 1 394 ? 19.469 31.515 -10.240 1.00 87.62 394 ARG A O 1
ATOM 2979 N N . GLU A 1 395 ? 19.475 29.392 -10.964 1.00 88.00 395 GLU A N 1
ATOM 2980 C CA . GLU A 1 395 ? 20.348 29.666 -12.114 1.00 88.00 395 GLU A CA 1
ATOM 2981 C C . GLU A 1 395 ? 19.595 30.348 -13.268 1.00 88.00 395 GLU A C 1
ATOM 2983 O O . GLU A 1 395 ? 20.154 31.231 -13.915 1.00 88.00 395 GLU A O 1
ATOM 2988 N N . ALA A 1 396 ? 18.313 30.032 -13.477 1.00 82.12 396 ALA A N 1
ATOM 2989 C CA . ALA A 1 396 ? 17.470 30.707 -14.465 1.00 82.12 396 ALA A CA 1
ATOM 2990 C C . ALA A 1 396 ? 17.280 32.195 -14.136 1.00 82.12 396 ALA A C 1
ATOM 2992 O O . ALA A 1 396 ? 17.398 33.038 -15.023 1.00 82.12 396 ALA A O 1
ATOM 2993 N N . GLY A 1 397 ? 17.096 32.538 -12.855 1.00 79.25 397 GLY A N 1
ATOM 2994 C CA . GLY A 1 397 ? 16.960 33.930 -12.410 1.00 79.25 397 GLY A CA 1
ATOM 2995 C C . GLY A 1 397 ? 18.178 34.821 -12.704 1.00 79.25 397 GLY A C 1
ATOM 2996 O O . GLY A 1 397 ? 18.040 36.040 -12.776 1.00 79.25 397 GLY A O 1
ATOM 2997 N N . LYS A 1 398 ? 19.368 34.243 -12.923 1.00 81.44 398 LYS A N 1
ATOM 2998 C CA . LYS A 1 398 ? 20.593 34.998 -13.251 1.00 81.44 398 LYS A CA 1
ATOM 2999 C C . LYS A 1 398 ? 20.682 35.408 -14.721 1.00 81.44 398 LYS A C 1
ATOM 3001 O O . LYS A 1 398 ? 21.388 36.364 -15.026 1.00 81.44 398 LYS A O 1
ATOM 3006 N N . LEU A 1 399 ? 19.980 34.709 -15.618 1.00 74.31 399 LEU A N 1
ATOM 3007 C CA . LEU A 1 399 ? 20.041 34.945 -17.066 1.00 74.31 399 LEU A CA 1
ATOM 3008 C C . LEU A 1 399 ? 19.211 36.160 -17.522 1.00 74.31 399 LEU A C 1
ATOM 3010 O O . LEU A 1 399 ? 19.338 36.562 -18.674 1.00 74.31 399 LEU A O 1
ATOM 3014 N N . LYS A 1 400 ? 18.399 36.763 -16.633 1.00 59.97 400 LYS A N 1
ATOM 3015 C CA . LYS A 1 400 ? 17.585 37.977 -16.877 1.00 59.97 400 LYS A CA 1
ATOM 3016 C C . LYS A 1 400 ? 16.854 37.971 -18.236 1.00 59.97 400 LYS A C 1
ATOM 3018 O O . LYS A 1 400 ? 16.865 38.967 -18.953 1.00 59.97 400 LYS A O 1
ATOM 3023 N N . THR A 1 401 ? 16.254 36.840 -18.610 1.00 59.00 401 THR A N 1
ATOM 3024 C CA . THR A 1 401 ? 15.578 36.664 -19.903 1.00 59.00 401 THR A CA 1
ATOM 3025 C C . THR A 1 401 ? 14.387 35.716 -19.792 1.00 59.00 401 THR A C 1
ATOM 3027 O O . THR A 1 401 ? 14.503 34.638 -19.208 1.00 59.00 401 THR A O 1
ATOM 3030 N N . ASP A 1 402 ? 13.267 36.089 -20.412 1.00 62.94 402 ASP A N 1
ATOM 3031 C CA . ASP A 1 402 ? 12.034 35.285 -20.464 1.00 62.94 402 ASP A CA 1
ATOM 3032 C C . ASP A 1 402 ? 12.030 34.296 -21.644 1.00 62.94 402 ASP A C 1
ATOM 3034 O O . ASP A 1 402 ? 11.044 33.611 -21.909 1.00 62.94 402 ASP A O 1
ATOM 3038 N N . LYS A 1 403 ? 13.146 34.206 -22.382 1.00 63.62 403 LYS A N 1
ATOM 3039 C CA . LYS A 1 403 ? 13.266 33.383 -23.595 1.00 63.62 403 LYS A CA 1
ATOM 3040 C C . LYS A 1 403 ? 13.647 31.925 -23.324 1.00 63.62 403 LYS A C 1
ATOM 3042 O O . LYS A 1 403 ? 13.813 31.164 -24.275 1.00 63.62 403 LYS A O 1
ATOM 3047 N N . VAL A 1 404 ? 13.802 31.505 -22.067 1.00 65.69 404 VAL A N 1
ATOM 3048 C CA . VAL A 1 404 ? 14.043 30.092 -21.730 1.00 65.69 404 VAL A CA 1
ATOM 3049 C C . VAL A 1 404 ? 12.715 29.342 -21.718 1.00 65.69 404 VAL A C 1
ATOM 3051 O O . VAL A 1 404 ? 11.861 29.568 -20.867 1.00 65.69 404 VAL A O 1
ATOM 3054 N N . SER A 1 405 ? 12.552 28.414 -22.656 1.00 66.81 405 SER A N 1
ATOM 3055 C CA . SER A 1 405 ? 11.345 27.602 -22.775 1.00 66.81 405 SER A CA 1
ATOM 3056 C C . SER A 1 405 ? 11.255 26.515 -21.691 1.00 66.81 405 SER A C 1
ATOM 3058 O O . SER A 1 405 ? 12.252 26.094 -21.093 1.00 66.81 405 SER A O 1
ATOM 3060 N N . LEU A 1 406 ? 10.047 25.982 -21.488 1.00 65.06 406 LEU A N 1
ATOM 3061 C CA . LEU A 1 406 ? 9.787 24.820 -20.623 1.00 65.06 406 LEU A CA 1
ATOM 3062 C C . LEU A 1 406 ? 10.650 23.600 -20.995 1.00 65.06 406 LEU A C 1
ATOM 3064 O O . LEU A 1 406 ? 11.167 22.910 -20.112 1.00 65.06 406 LEU A O 1
ATOM 3068 N N . SER A 1 407 ? 10.890 23.385 -22.291 1.00 63.25 407 SER A N 1
ATOM 3069 C CA . SER A 1 407 ? 11.788 22.333 -22.779 1.00 63.25 407 SER A CA 1
ATOM 3070 C C . SER A 1 407 ? 13.249 22.587 -22.389 1.00 63.25 407 SER A C 1
ATOM 3072 O O . SER A 1 407 ? 13.985 21.650 -22.064 1.00 63.25 407 SER A O 1
ATOM 3074 N N . GLY A 1 408 ? 13.672 23.851 -22.310 1.00 63.38 408 GLY A N 1
ATOM 3075 C CA . GLY A 1 408 ? 14.984 24.228 -21.794 1.00 63.38 408 GLY A CA 1
ATOM 3076 C C . GLY A 1 408 ? 15.165 23.943 -20.302 1.00 63.38 408 GLY A C 1
ATOM 3077 O O . GLY A 1 408 ? 16.204 23.410 -19.889 1.00 63.38 408 GLY A O 1
ATOM 3078 N N . VAL A 1 409 ? 14.120 24.172 -19.505 1.00 71.38 409 VAL A N 1
ATOM 3079 C CA . VAL A 1 409 ? 14.057 23.809 -18.078 1.00 71.38 409 VAL A CA 1
ATOM 3080 C C . VAL A 1 409 ? 14.112 22.284 -17.891 1.00 71.38 409 VAL A C 1
ATOM 3082 O O . VAL A 1 409 ? 14.900 21.786 -17.081 1.00 71.38 409 VAL A O 1
ATOM 3085 N N . GLN A 1 410 ? 13.360 21.516 -18.689 1.00 66.12 410 GLN A N 1
ATOM 3086 C CA . GLN A 1 410 ? 13.397 20.045 -18.685 1.00 66.12 410 GLN A CA 1
ATOM 3087 C C . GLN A 1 410 ? 14.777 19.497 -19.084 1.00 66.12 410 GLN A C 1
ATOM 3089 O O . GLN A 1 410 ? 15.281 18.557 -18.459 1.00 66.12 410 GLN A O 1
ATOM 3094 N N . SER A 1 411 ? 15.429 20.108 -20.078 1.00 73.19 411 SER A N 1
ATOM 3095 C CA . SER A 1 411 ? 16.782 19.728 -20.505 1.00 73.19 411 SER A CA 1
ATOM 3096 C C . SER A 1 411 ? 17.827 19.949 -19.399 1.00 73.19 411 SER A C 1
ATOM 3098 O O . SER A 1 411 ? 18.733 19.128 -19.222 1.00 73.19 411 SER A O 1
ATOM 3100 N N . SER A 1 412 ? 17.657 21.011 -18.605 1.00 74.44 412 SER A N 1
ATOM 3101 C CA . SER A 1 412 ? 18.492 21.334 -17.444 1.00 74.44 412 SER A CA 1
ATOM 3102 C C . SER A 1 412 ? 18.261 20.343 -16.295 1.00 74.44 412 SER A C 1
ATOM 3104 O O . SER A 1 412 ? 19.223 19.883 -15.683 1.00 74.44 412 SER A O 1
ATOM 3106 N N . ARG A 1 413 ? 17.014 19.895 -16.070 1.00 71.56 413 ARG A N 1
ATOM 3107 C CA . ARG A 1 413 ? 16.669 18.848 -15.083 1.00 71.56 413 ARG A CA 1
ATOM 3108 C C . ARG A 1 413 ? 17.298 17.491 -15.412 1.00 71.56 413 ARG A C 1
ATOM 3110 O O . ARG A 1 413 ? 17.892 16.863 -14.536 1.00 71.56 413 ARG A O 1
ATOM 3117 N N . ARG A 1 414 ? 17.234 17.062 -16.679 1.00 64.62 414 ARG A N 1
ATOM 3118 C CA . ARG A 1 414 ? 17.892 15.825 -17.156 1.00 64.62 414 ARG A CA 1
ATOM 3119 C C . ARG A 1 414 ? 19.409 15.887 -17.001 1.00 64.62 414 ARG A C 1
ATOM 3121 O O . ARG A 1 414 ? 20.052 14.890 -16.672 1.00 64.62 414 ARG A O 1
ATOM 3128 N N . ALA A 1 415 ? 19.977 17.066 -17.228 1.00 74.44 415 ALA A N 1
ATOM 3129 C CA . ALA A 1 415 ? 21.402 17.293 -17.095 1.00 74.44 415 ALA A CA 1
ATOM 3130 C C . ALA A 1 415 ? 21.889 17.141 -15.641 1.00 74.44 415 ALA A C 1
ATOM 3132 O O . ALA A 1 415 ? 22.905 16.486 -15.430 1.00 74.44 415 ALA A O 1
ATOM 3133 N N . ILE A 1 416 ? 21.124 17.644 -14.662 1.00 77.44 416 ILE A N 1
ATOM 3134 C CA . ILE A 1 416 ? 21.382 17.459 -13.221 1.00 77.44 416 ILE A CA 1
ATOM 3135 C C . ILE A 1 416 ? 21.366 15.968 -12.841 1.00 77.44 416 ILE A C 1
ATOM 3137 O O . ILE A 1 416 ? 22.309 15.471 -12.232 1.00 77.44 416 ILE A O 1
ATOM 3141 N N . TRP A 1 417 ? 20.321 15.225 -13.222 1.00 66.00 417 TRP A N 1
ATOM 3142 C CA . TRP A 1 417 ? 20.176 13.811 -12.838 1.00 66.00 417 TRP A CA 1
ATOM 3143 C C . TRP A 1 417 ? 21.259 12.907 -13.440 1.00 66.00 417 TRP A C 1
ATOM 3145 O O . TRP A 1 417 ? 21.824 12.054 -12.756 1.00 66.00 417 TRP A O 1
ATOM 3155 N N . THR A 1 418 ? 21.594 13.134 -14.713 1.00 72.06 418 THR A N 1
ATOM 3156 C CA . THR A 1 418 ? 22.676 12.406 -15.392 1.00 72.06 418 THR A CA 1
ATOM 3157 C C . THR A 1 418 ? 24.016 12.634 -14.702 1.00 72.06 418 THR A C 1
ATOM 3159 O O . THR A 1 418 ? 24.827 11.716 -14.625 1.00 72.06 418 THR A O 1
ATOM 3162 N N . GLN A 1 419 ? 24.245 13.843 -14.187 1.00 76.94 419 GLN A N 1
ATOM 3163 C CA . GLN A 1 419 ? 25.485 14.163 -13.499 1.00 76.94 419 GLN A CA 1
ATOM 3164 C C . GLN A 1 419 ? 25.560 13.510 -12.111 1.00 76.94 419 GLN A C 1
ATOM 3166 O O . GLN A 1 419 ? 26.605 12.970 -11.769 1.00 76.94 419 GLN A O 1
ATOM 3171 N N . ARG A 1 420 ? 24.448 13.442 -11.364 1.00 77.44 420 ARG A N 1
ATOM 3172 C CA . ARG A 1 420 ? 24.397 12.795 -10.036 1.00 77.44 420 ARG A CA 1
ATOM 3173 C C . ARG A 1 420 ? 24.573 11.277 -10.066 1.00 77.44 420 ARG A C 1
ATOM 3175 O O . ARG A 1 420 ? 25.263 10.732 -9.216 1.00 77.44 420 ARG A O 1
ATOM 3182 N N . ARG A 1 421 ? 23.990 10.578 -11.049 1.00 64.62 421 ARG A N 1
ATOM 3183 C CA . ARG A 1 421 ? 24.093 9.104 -11.148 1.00 64.62 421 ARG A CA 1
ATOM 3184 C C . ARG A 1 421 ? 25.512 8.579 -11.331 1.00 64.62 421 ARG A C 1
ATOM 3186 O O . ARG A 1 421 ? 25.759 7.414 -11.056 1.00 64.62 421 ARG A O 1
ATOM 3193 N N . LYS A 1 422 ? 26.443 9.426 -11.763 1.00 71.94 422 LYS A N 1
ATOM 3194 C CA . LYS A 1 422 ? 27.859 9.064 -11.842 1.00 71.94 422 LYS A CA 1
ATOM 3195 C C . LYS A 1 422 ? 28.494 8.826 -10.458 1.00 71.94 422 LYS A C 1
ATOM 3197 O O . LYS A 1 422 ? 29.638 8.397 -10.417 1.00 71.94 422 LYS A O 1
ATOM 3202 N N . ALA A 1 423 ? 27.774 9.086 -9.356 1.00 63.16 423 ALA A N 1
ATOM 3203 C CA . ALA A 1 423 ? 28.271 8.986 -7.983 1.00 63.16 423 ALA A CA 1
ATOM 3204 C C . ALA A 1 423 ? 27.833 7.733 -7.175 1.00 63.16 423 ALA A C 1
ATOM 3206 O O . ALA A 1 423 ? 28.349 7.569 -6.074 1.00 63.16 423 ALA A O 1
ATOM 3207 N N . HIS A 1 424 ? 26.929 6.853 -7.658 1.00 58.28 424 HIS A N 1
ATOM 3208 C CA . HIS A 1 424 ? 26.434 5.674 -6.895 1.00 58.28 424 HIS A CA 1
ATOM 3209 C C . HIS A 1 424 ? 26.753 4.301 -7.552 1.00 58.28 424 HIS A C 1
ATOM 3211 O O . HIS A 1 424 ? 26.802 4.238 -8.784 1.00 58.28 424 HIS A O 1
ATOM 3217 N N . PRO A 1 425 ? 26.930 3.199 -6.773 1.00 60.00 425 PRO A N 1
ATOM 3218 C CA . PRO A 1 425 ? 27.216 1.843 -7.285 1.00 60.00 425 PRO A CA 1
ATOM 3219 C C . PRO A 1 425 ? 26.018 1.115 -7.934 1.00 60.00 425 PRO A C 1
ATOM 3221 O O . PRO A 1 425 ? 24.879 1.576 -7.889 1.00 60.00 425 PRO A O 1
ATOM 3224 N N . LYS A 1 426 ? 26.284 -0.060 -8.531 1.00 63.03 426 LYS A N 1
ATOM 3225 C CA . LYS A 1 426 ? 25.297 -0.945 -9.187 1.00 63.03 426 LYS A CA 1
ATOM 3226 C C . LYS A 1 426 ? 24.387 -1.645 -8.156 1.00 63.03 426 LYS A C 1
ATOM 3228 O O . LYS A 1 426 ? 24.863 -2.026 -7.093 1.00 63.03 426 LYS A O 1
ATOM 3233 N N . LEU A 1 427 ? 23.099 -1.819 -8.481 1.00 66.81 427 LEU A N 1
ATOM 3234 C CA . LEU A 1 427 ? 22.097 -2.450 -7.602 1.00 66.81 427 LEU A CA 1
ATOM 3235 C C . LEU A 1 427 ? 22.370 -3.952 -7.372 1.00 66.81 427 LEU A C 1
ATOM 3237 O O . LEU A 1 427 ? 22.813 -4.605 -8.322 1.00 66.81 427 LEU A O 1
ATOM 3241 N N . PRO A 1 428 ? 22.081 -4.499 -6.170 1.00 72.44 428 PRO A N 1
ATOM 3242 C CA . PRO A 1 428 ? 22.203 -5.930 -5.899 1.00 72.44 428 PRO A CA 1
ATOM 3243 C C . PRO A 1 428 ? 21.215 -6.742 -6.741 1.00 72.44 428 PRO A C 1
ATOM 3245 O O . PRO A 1 428 ? 20.080 -6.322 -6.958 1.00 72.44 428 PRO A O 1
ATOM 3248 N N . SER A 1 429 ? 21.645 -7.916 -7.190 1.00 69.69 429 SER A N 1
ATOM 3249 C CA . SER A 1 429 ? 20.876 -8.806 -8.076 1.00 69.69 429 SER A CA 1
ATOM 3250 C C . SER A 1 429 ? 20.281 -10.001 -7.327 1.00 69.69 429 SER A C 1
ATOM 3252 O O . SER A 1 429 ? 19.415 -10.706 -7.841 1.00 69.69 429 SER A O 1
ATOM 3254 N N . ASN A 1 430 ? 20.789 -10.266 -6.125 1.00 69.44 430 ASN A N 1
ATOM 3255 C CA . ASN A 1 430 ? 20.385 -11.365 -5.265 1.00 69.44 430 ASN A CA 1
ATOM 3256 C C . ASN A 1 430 ? 20.546 -10.965 -3.789 1.00 69.44 430 ASN A C 1
ATOM 3258 O O . ASN A 1 430 ? 21.138 -9.941 -3.447 1.00 69.44 430 ASN A O 1
ATOM 3262 N N . ARG A 1 431 ? 19.994 -11.788 -2.899 1.00 68.56 431 ARG A N 1
ATOM 3263 C CA . ARG A 1 431 ? 19.957 -11.514 -1.459 1.00 68.56 431 ARG A CA 1
ATOM 3264 C C . ARG A 1 431 ? 21.332 -11.513 -0.794 1.00 68.56 431 ARG A C 1
ATOM 3266 O O . ARG A 1 431 ? 21.522 -10.784 0.171 1.00 68.56 431 ARG A O 1
ATOM 3273 N N . GLU A 1 432 ? 22.271 -12.314 -1.283 1.00 71.12 432 GLU A N 1
ATOM 3274 C CA . GLU A 1 432 ? 23.634 -12.348 -0.748 1.00 71.12 432 GLU A CA 1
ATOM 3275 C C . GLU A 1 432 ? 24.365 -11.039 -1.069 1.00 71.12 432 GLU A C 1
ATOM 3277 O O . GLU A 1 432 ? 24.906 -10.400 -0.172 1.00 71.12 432 GLU A O 1
ATOM 3282 N N . GLU A 1 433 ? 24.245 -10.550 -2.306 1.00 74.38 433 GLU A N 1
ATOM 3283 C CA . GLU A 1 433 ? 24.708 -9.216 -2.702 1.00 74.38 433 GLU A CA 1
ATOM 3284 C C . GLU A 1 433 ? 24.009 -8.103 -1.910 1.00 74.38 433 GLU A C 1
ATOM 3286 O O . GLU A 1 433 ? 24.646 -7.112 -1.561 1.00 74.38 433 GLU A O 1
ATOM 3291 N N . ALA A 1 434 ? 22.717 -8.251 -1.594 1.00 72.38 434 ALA A N 1
ATOM 3292 C CA . ALA A 1 434 ? 21.982 -7.274 -0.790 1.00 72.38 434 ALA A CA 1
ATOM 3293 C C . ALA A 1 434 ? 22.421 -7.271 0.684 1.00 72.38 434 ALA A C 1
ATOM 3295 O O . ALA A 1 434 ? 22.513 -6.200 1.281 1.00 72.38 434 ALA A O 1
ATOM 3296 N N . LEU A 1 435 ? 22.730 -8.438 1.263 1.00 71.00 435 LEU A N 1
ATOM 3297 C CA . LEU A 1 435 ? 23.324 -8.561 2.600 1.00 71.00 435 LEU A CA 1
ATOM 3298 C C . LEU A 1 435 ? 24.712 -7.912 2.641 1.00 71.00 435 LEU A C 1
ATOM 3300 O O . LEU A 1 435 ? 24.967 -7.096 3.520 1.00 71.00 435 LEU A O 1
ATOM 3304 N N . ILE A 1 436 ? 25.555 -8.191 1.643 1.00 72.25 436 ILE A N 1
ATOM 3305 C CA . ILE A 1 436 ? 26.880 -7.573 1.498 1.00 72.25 436 ILE A CA 1
ATOM 3306 C C . ILE A 1 436 ? 26.757 -6.049 1.336 1.00 72.25 436 ILE A C 1
ATOM 3308 O O . ILE A 1 436 ? 27.481 -5.285 1.968 1.00 72.25 436 ILE A O 1
ATOM 3312 N N . ALA A 1 437 ? 25.818 -5.571 0.519 1.00 72.88 437 ALA A N 1
ATOM 3313 C CA . ALA A 1 437 ? 25.573 -4.140 0.354 1.00 72.88 437 ALA A CA 1
ATOM 3314 C C . ALA A 1 437 ? 25.084 -3.483 1.658 1.00 72.88 437 ALA A C 1
ATOM 3316 O O . ALA A 1 437 ? 25.509 -2.371 1.978 1.00 72.88 437 ALA A O 1
ATOM 3317 N N . ALA A 1 438 ? 24.245 -4.179 2.433 1.00 69.00 438 ALA A N 1
ATOM 3318 C CA . ALA A 1 438 ? 23.807 -3.736 3.753 1.00 69.00 438 ALA A CA 1
ATOM 3319 C C . ALA A 1 438 ? 24.940 -3.747 4.793 1.00 69.00 438 ALA A C 1
ATOM 3321 O O . ALA A 1 438 ? 24.863 -2.987 5.752 1.00 69.00 438 ALA A O 1
ATOM 3322 N N . SER A 1 439 ? 25.994 -4.554 4.629 1.00 63.59 439 SER A N 1
ATOM 3323 C CA . SER A 1 439 ? 27.138 -4.574 5.550 1.00 63.59 439 SER A CA 1
ATOM 3324 C C . SER A 1 439 ? 28.300 -3.667 5.168 1.00 63.59 439 SER A C 1
ATOM 3326 O O . SER A 1 439 ? 29.046 -3.227 6.041 1.00 63.59 439 SER A O 1
ATOM 3328 N N . GLN A 1 440 ? 28.410 -3.265 3.903 1.00 63.88 440 GLN A N 1
ATOM 3329 C CA . GLN A 1 440 ? 29.427 -2.317 3.426 1.00 63.88 440 GLN A CA 1
ATOM 3330 C C .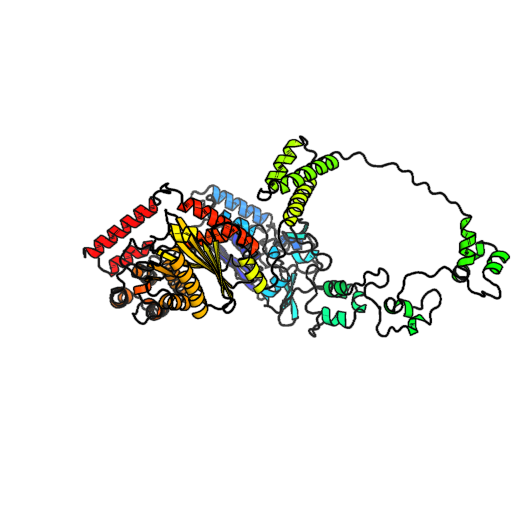 GLN A 1 440 ? 29.236 -0.863 3.922 1.00 63.88 440 GLN A C 1
ATOM 3332 O O . GLN A 1 440 ? 30.056 0.007 3.629 1.00 63.88 440 GLN A O 1
ATOM 3337 N N . MET A 1 441 ? 28.188 -0.566 4.700 1.00 59.06 441 MET A N 1
ATOM 3338 C CA . MET A 1 441 ? 27.858 0.784 5.195 1.00 59.06 441 MET A CA 1
ATOM 3339 C C . MET A 1 441 ? 28.847 1.390 6.192 1.00 59.06 441 MET A C 1
ATOM 3341 O O . MET A 1 441 ? 28.750 2.581 6.505 1.00 59.06 441 MET A O 1
ATOM 3345 N N . THR A 1 442 ? 29.727 0.589 6.787 1.00 52.03 442 THR A N 1
ATOM 3346 C CA . THR A 1 442 ? 30.587 1.021 7.894 1.00 52.03 442 THR A CA 1
ATOM 3347 C C . THR A 1 442 ? 31.681 1.970 7.422 1.00 52.03 442 THR A C 1
ATOM 3349 O O . THR A 1 442 ? 32.812 1.551 7.215 1.00 52.03 442 THR A O 1
ATOM 3352 N N . THR A 1 443 ? 31.371 3.262 7.285 1.00 48.06 443 THR A N 1
ATOM 3353 C CA . THR A 1 443 ? 32.402 4.317 7.190 1.00 48.06 443 THR A CA 1
ATOM 3354 C C . THR A 1 443 ? 32.049 5.646 7.882 1.00 48.06 443 THR A C 1
ATOM 3356 O O . THR A 1 443 ? 32.767 6.625 7.699 1.00 48.06 443 THR A O 1
ATOM 3359 N N . ARG A 1 444 ? 31.002 5.728 8.725 1.00 51.66 444 ARG A N 1
ATOM 3360 C CA . ARG A 1 444 ? 30.741 6.930 9.557 1.00 51.66 444 ARG A CA 1
ATOM 3361 C C . ARG A 1 444 ? 30.410 6.595 11.023 1.00 51.66 444 ARG A C 1
ATOM 3363 O O . ARG A 1 444 ? 29.252 6.549 11.419 1.00 51.66 444 ARG A O 1
ATOM 3370 N N . ASP A 1 445 ? 31.461 6.350 11.804 1.00 54.12 445 ASP A N 1
ATOM 3371 C CA . ASP A 1 445 ? 31.666 6.455 13.268 1.00 54.12 445 ASP A CA 1
ATOM 3372 C C . ASP A 1 445 ? 30.633 5.979 14.320 1.00 54.12 445 ASP A C 1
ATOM 3374 O O . ASP A 1 445 ? 30.999 5.949 15.490 1.00 54.12 445 ASP A O 1
ATOM 3378 N N . ASN A 1 446 ? 29.385 5.591 14.017 1.00 64.88 446 ASN A N 1
ATOM 3379 C CA . ASN A 1 446 ? 28.392 5.302 15.081 1.00 64.88 446 ASN A CA 1
ATOM 3380 C C . ASN A 1 446 ? 27.468 4.093 14.848 1.00 64.88 446 ASN A C 1
ATOM 3382 O O . ASN A 1 446 ? 26.486 3.939 15.574 1.00 64.88 446 ASN A O 1
ATOM 3386 N N . ALA A 1 447 ? 27.746 3.236 13.866 1.00 72.81 447 ALA A N 1
ATOM 3387 C CA . ALA A 1 447 ? 26.954 2.032 13.614 1.00 72.81 447 ALA A CA 1
ATOM 3388 C C . ALA A 1 447 ? 27.835 0.778 13.628 1.00 72.81 447 ALA A C 1
ATOM 3390 O O . ALA A 1 447 ? 28.950 0.796 13.111 1.00 72.81 447 ALA A O 1
ATOM 3391 N N . LEU A 1 448 ? 27.322 -0.306 14.207 1.00 77.94 448 LEU A N 1
ATOM 3392 C CA . LEU A 1 448 ? 27.933 -1.632 14.171 1.00 77.94 448 LEU A CA 1
ATOM 3393 C C . LEU A 1 448 ? 27.032 -2.580 13.391 1.00 77.94 448 LEU A C 1
ATOM 3395 O O . LEU A 1 448 ? 25.824 -2.576 13.601 1.00 77.94 448 LEU A O 1
ATOM 3399 N N . ILE A 1 449 ? 27.618 -3.427 12.553 1.00 75.94 449 ILE A N 1
ATOM 3400 C CA . ILE A 1 449 ? 26.878 -4.438 11.804 1.00 75.94 449 ILE A CA 1
ATOM 3401 C C . ILE A 1 449 ? 27.274 -5.821 12.310 1.00 75.94 449 ILE A C 1
ATOM 3403 O O . ILE A 1 449 ? 28.458 -6.112 12.461 1.00 75.94 449 ILE A O 1
ATOM 3407 N N . GLU A 1 450 ? 26.281 -6.660 12.596 1.00 74.06 450 GLU A N 1
ATOM 3408 C CA . GLU A 1 450 ? 26.494 -8.085 12.838 1.00 74.06 450 GLU A CA 1
ATOM 3409 C C . GLU A 1 450 ? 25.693 -8.918 11.838 1.00 74.06 450 GLU A C 1
ATOM 3411 O O . GLU A 1 450 ? 24.504 -8.679 11.621 1.00 74.06 450 GLU A O 1
ATOM 3416 N N . GLU A 1 451 ? 26.345 -9.919 11.254 1.00 72.12 451 GLU A N 1
ATOM 3417 C CA . GLU A 1 451 ? 25.764 -10.796 10.241 1.00 72.12 451 GLU A CA 1
ATOM 3418 C C . GLU A 1 451 ? 25.720 -12.239 10.739 1.00 72.12 451 GLU A C 1
ATOM 3420 O O . GLU A 1 451 ? 26.604 -12.708 11.459 1.00 72.12 451 GLU A O 1
ATOM 3425 N N . ASN A 1 452 ? 24.694 -12.967 10.315 1.00 68.88 452 ASN A N 1
ATOM 3426 C CA . ASN A 1 452 ? 24.610 -14.409 10.460 1.00 68.88 452 ASN A CA 1
ATOM 3427 C C . ASN A 1 452 ? 24.217 -15.010 9.116 1.00 68.88 452 ASN A C 1
ATOM 3429 O O . ASN A 1 452 ? 23.037 -15.052 8.770 1.00 68.88 452 ASN A O 1
ATOM 3433 N N . TYR A 1 453 ? 25.217 -15.466 8.365 1.00 63.53 453 TYR A N 1
ATOM 3434 C CA . TYR A 1 453 ? 25.040 -16.024 7.024 1.00 63.53 453 TYR A CA 1
ATOM 3435 C C . TYR A 1 453 ? 24.230 -17.330 7.022 1.00 63.53 453 TYR A C 1
ATOM 3437 O O . TYR A 1 453 ? 23.429 -17.543 6.111 1.00 63.53 453 TYR A O 1
ATOM 3445 N N . GLU A 1 454 ? 24.351 -18.164 8.064 1.00 61.38 454 GLU A N 1
ATOM 3446 C CA . GLU A 1 454 ? 23.579 -19.413 8.197 1.00 61.38 454 GLU A CA 1
ATOM 3447 C C . GLU A 1 454 ? 22.080 -19.155 8.391 1.00 61.38 454 GLU A C 1
ATOM 3449 O O . GLU A 1 454 ? 21.228 -19.900 7.901 1.00 61.38 454 GLU A O 1
ATOM 3454 N N . ARG A 1 455 ? 21.739 -18.095 9.130 1.00 65.44 455 ARG A N 1
ATOM 3455 C CA . ARG A 1 455 ? 20.352 -17.683 9.392 1.00 65.44 455 ARG A CA 1
ATOM 3456 C C . ARG A 1 455 ? 19.870 -16.579 8.457 1.00 65.44 455 ARG A C 1
ATOM 3458 O O . ARG A 1 455 ? 18.680 -16.274 8.465 1.00 65.44 455 ARG A O 1
ATOM 3465 N N . GLN A 1 456 ? 20.767 -16.046 7.630 1.00 68.31 456 GLN A N 1
ATOM 3466 C CA . GLN A 1 456 ? 20.531 -14.980 6.664 1.00 68.31 456 GLN A CA 1
ATOM 3467 C C . GLN A 1 456 ? 19.889 -13.736 7.307 1.00 68.31 456 GLN A C 1
ATOM 3469 O O . GLN A 1 456 ? 18.872 -13.234 6.813 1.00 68.31 456 GLN A O 1
ATOM 3474 N N . ILE A 1 457 ? 20.465 -13.300 8.433 1.00 74.75 457 ILE A N 1
ATOM 3475 C CA . ILE A 1 457 ? 20.076 -12.103 9.193 1.00 74.75 457 ILE A CA 1
ATOM 3476 C C . ILE A 1 457 ? 21.255 -11.130 9.190 1.00 74.75 457 ILE A C 1
ATOM 3478 O O . ILE A 1 457 ? 22.380 -11.537 9.481 1.00 74.75 457 ILE A O 1
ATOM 3482 N N . ALA A 1 458 ? 20.985 -9.853 8.931 1.00 78.62 458 ALA A N 1
ATOM 3483 C CA . ALA A 1 458 ? 21.920 -8.759 9.195 1.00 78.62 458 ALA A CA 1
ATOM 3484 C C . ALA A 1 458 ? 21.284 -7.770 10.175 1.00 78.62 458 ALA A C 1
ATOM 3486 O O . ALA A 1 458 ? 20.118 -7.409 10.020 1.00 78.62 458 ALA A O 1
ATOM 3487 N N . GLY A 1 459 ? 22.030 -7.355 11.195 1.00 84.50 459 GLY A N 1
ATOM 3488 C CA . GLY A 1 459 ? 21.608 -6.363 12.179 1.00 84.50 459 GLY A CA 1
ATOM 3489 C C . GLY A 1 459 ? 22.503 -5.132 12.133 1.00 84.50 459 GLY A C 1
ATOM 3490 O O . GLY A 1 459 ? 23.709 -5.255 12.322 1.00 84.50 459 GLY A O 1
ATOM 3491 N N . ILE A 1 460 ? 21.916 -3.953 11.927 1.00 86.00 460 ILE A N 1
ATOM 3492 C CA . ILE A 1 460 ? 22.577 -2.655 12.088 1.00 86.00 460 ILE A CA 1
ATOM 3493 C C . ILE A 1 460 ? 22.239 -2.125 13.478 1.00 86.00 460 ILE A C 1
ATOM 3495 O O . ILE A 1 460 ? 21.071 -1.916 13.797 1.00 86.00 460 ILE A O 1
ATOM 3499 N N . PHE A 1 461 ? 23.257 -1.861 14.286 1.00 87.19 461 PHE A N 1
ATOM 3500 C CA . PHE A 1 461 ? 23.151 -1.377 15.656 1.00 87.19 461 PHE A CA 1
ATOM 3501 C C . PHE A 1 461 ? 23.640 0.055 15.766 1.00 87.19 461 PHE A C 1
ATOM 3503 O O . PHE A 1 461 ? 24.771 0.359 15.384 1.00 87.19 461 PHE A O 1
ATOM 3510 N N . TYR A 1 462 ? 22.824 0.921 16.360 1.00 88.00 462 TYR A N 1
ATOM 3511 C CA . TYR A 1 462 ? 23.198 2.303 16.607 1.00 88.00 462 TYR A CA 1
ATOM 3512 C C . TYR A 1 462 ? 23.938 2.417 17.946 1.00 88.00 462 TYR A C 1
ATOM 3514 O O . TYR A 1 462 ? 23.333 2.579 19.009 1.00 88.00 462 TYR A O 1
ATOM 3522 N N . THR A 1 463 ? 25.265 2.283 17.904 1.00 86.56 463 THR A N 1
ATOM 3523 C CA . THR A 1 463 ? 26.098 2.070 19.100 1.00 86.56 463 THR A CA 1
ATOM 3524 C C . THR A 1 463 ? 26.015 3.228 20.087 1.00 86.56 463 THR A C 1
ATOM 3526 O O . THR A 1 463 ? 25.863 3.008 21.287 1.00 86.56 463 THR A O 1
ATOM 3529 N N . MET A 1 464 ? 26.034 4.460 19.576 1.00 84.88 464 MET A N 1
ATOM 3530 C CA . MET A 1 464 ? 25.940 5.663 20.396 1.00 84.88 464 MET A CA 1
ATOM 3531 C C . MET A 1 464 ? 24.578 5.774 21.095 1.00 84.88 464 MET A C 1
ATOM 3533 O O . MET A 1 464 ? 24.535 6.146 22.265 1.00 84.88 464 MET A O 1
ATOM 3537 N N . ALA A 1 465 ? 23.469 5.430 20.426 1.00 87.88 465 ALA A N 1
ATOM 3538 C CA . ALA A 1 465 ? 22.166 5.426 21.090 1.00 87.88 465 ALA A CA 1
ATOM 3539 C C . ALA A 1 465 ? 22.121 4.391 22.210 1.00 87.88 465 ALA A C 1
ATOM 3541 O O . ALA A 1 465 ? 21.746 4.749 23.318 1.00 87.88 465 ALA A O 1
ATOM 3542 N N . ILE A 1 466 ? 22.591 3.165 21.958 1.00 89.06 466 ILE A N 1
ATOM 3543 C CA . ILE A 1 466 ? 22.651 2.109 22.981 1.00 89.06 466 ILE A CA 1
ATOM 3544 C C . ILE A 1 466 ? 23.422 2.586 24.222 1.00 89.06 466 ILE A C 1
ATOM 3546 O O . ILE A 1 466 ? 22.949 2.401 25.340 1.00 89.06 466 ILE A O 1
ATOM 3550 N N . GLN A 1 467 ? 24.567 3.250 24.037 1.00 87.31 467 GLN A N 1
ATOM 3551 C CA . GLN A 1 467 ? 25.379 3.780 25.139 1.00 87.31 467 GLN A CA 1
ATOM 3552 C C . GLN A 1 467 ? 24.697 4.931 25.895 1.00 87.31 467 GLN A C 1
ATOM 3554 O O . GLN A 1 467 ? 24.770 4.995 27.123 1.00 87.31 467 GLN A O 1
ATOM 3559 N N . LEU A 1 468 ? 24.038 5.848 25.178 1.00 85.88 468 LEU A N 1
ATOM 3560 C CA . LEU A 1 468 ? 23.361 7.006 25.773 1.00 85.88 468 LEU A CA 1
ATOM 3561 C C . LEU A 1 468 ? 22.031 6.641 26.442 1.00 85.88 468 LEU A C 1
ATOM 3563 O O . LEU A 1 468 ? 21.568 7.375 27.310 1.00 85.88 468 LEU A O 1
ATOM 3567 N N . THR A 1 469 ? 21.424 5.516 26.069 1.00 85.12 469 THR A N 1
ATOM 3568 C CA . THR A 1 469 ? 20.158 5.040 26.635 1.00 85.12 469 THR A CA 1
ATOM 3569 C C . THR A 1 469 ? 20.349 3.881 27.609 1.00 85.12 469 THR A C 1
ATOM 3571 O O . THR A 1 469 ? 19.437 3.087 27.794 1.00 85.12 469 THR A O 1
ATOM 3574 N N . LYS A 1 470 ? 21.513 3.755 28.249 1.00 82.00 470 LYS A N 1
ATOM 3575 C CA . LYS A 1 470 ? 21.813 2.645 29.170 1.00 82.00 470 LYS A CA 1
ATOM 3576 C C . LYS A 1 470 ? 20.824 2.478 30.333 1.00 82.00 470 LYS A C 1
ATOM 3578 O O . LYS A 1 470 ? 20.483 1.363 30.747 1.00 82.00 470 LYS A O 1
ATOM 3583 N N . ASP A 1 471 ? 20.318 3.608 30.812 1.00 82.31 471 ASP A N 1
ATOM 3584 C CA . ASP A 1 471 ? 19.445 3.694 31.980 1.00 82.31 471 ASP A CA 1
ATOM 3585 C C . ASP A 1 471 ? 17.960 3.540 31.611 1.00 82.31 471 ASP A C 1
ATOM 3587 O O . ASP A 1 471 ? 17.114 3.469 32.495 1.00 82.31 471 ASP A O 1
ATOM 3591 N N . VAL A 1 472 ? 17.610 3.442 30.318 1.00 86.56 472 VAL A N 1
ATOM 3592 C CA . VAL A 1 472 ? 16.208 3.252 29.912 1.00 86.56 472 VAL A CA 1
ATOM 3593 C C . VAL A 1 472 ? 15.732 1.843 30.243 1.00 86.56 472 VAL A C 1
ATOM 3595 O O . VAL A 1 472 ? 16.463 0.867 30.078 1.00 86.56 472 VAL A O 1
ATOM 3598 N N . GLU A 1 473 ? 14.491 1.731 30.694 1.00 88.88 473 GLU A N 1
ATOM 3599 C CA . GLU A 1 473 ? 13.902 0.453 31.106 1.00 88.88 473 GLU A CA 1
ATOM 3600 C C . GLU A 1 473 ? 13.034 -0.162 30.004 1.00 88.88 473 GLU A C 1
ATOM 3602 O O . GLU A 1 473 ? 12.944 -1.379 29.913 1.00 88.88 473 GLU A O 1
ATOM 3607 N N . ASP A 1 474 ? 12.436 0.652 29.129 1.00 87.81 474 ASP A N 1
ATOM 3608 C CA . ASP A 1 474 ? 11.493 0.194 28.104 1.00 87.81 474 ASP A CA 1
ATOM 3609 C C . ASP A 1 474 ? 12.132 0.050 26.714 1.00 87.81 474 ASP A C 1
ATOM 3611 O O . ASP A 1 474 ? 12.710 0.996 26.165 1.00 87.81 474 ASP A O 1
ATOM 3615 N N . PHE A 1 475 ? 11.897 -1.101 26.089 1.00 90.94 475 PHE A N 1
ATOM 3616 C CA . PHE A 1 475 ? 12.255 -1.416 24.709 1.00 90.94 475 PHE A CA 1
ATOM 3617 C C . PHE A 1 475 ? 11.022 -1.844 23.923 1.00 90.94 475 PHE A C 1
ATOM 3619 O O . PHE A 1 475 ? 10.101 -2.463 24.451 1.00 90.94 475 PHE A O 1
ATOM 3626 N N . PHE A 1 476 ? 11.007 -1.550 22.632 1.00 89.69 476 PHE A N 1
ATOM 3627 C CA . PHE A 1 476 ? 9.881 -1.834 21.755 1.00 89.69 476 PHE A CA 1
ATOM 3628 C C . PHE A 1 476 ? 10.405 -2.538 20.503 1.00 89.69 476 PHE A C 1
ATOM 3630 O O . PHE A 1 476 ? 11.218 -1.966 19.780 1.00 89.69 476 PHE A O 1
ATOM 3637 N N . GLY A 1 477 ? 9.960 -3.774 20.274 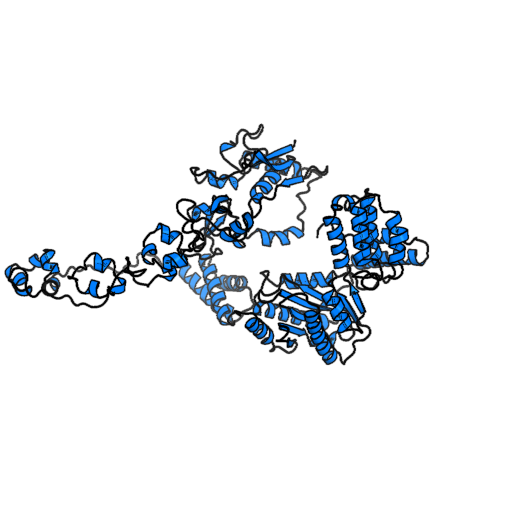1.00 89.62 477 GLY A N 1
ATOM 3638 C CA . GLY A 1 477 ? 10.283 -4.554 19.078 1.00 89.62 477 GLY A CA 1
ATOM 3639 C C . GLY A 1 477 ? 9.089 -4.627 18.134 1.00 89.62 477 GLY A C 1
ATOM 3640 O O . GLY A 1 477 ? 7.977 -4.862 18.613 1.00 89.62 477 GLY A O 1
ATOM 3641 N N . ASP A 1 478 ? 9.309 -4.383 16.840 1.00 86.31 478 ASP A N 1
ATOM 3642 C CA . ASP A 1 478 ? 8.248 -4.437 15.827 1.00 86.31 478 ASP A CA 1
ATOM 3643 C C . ASP A 1 478 ? 8.781 -4.588 14.397 1.00 86.31 478 ASP A C 1
ATOM 3645 O O . ASP A 1 478 ? 9.820 -4.006 14.056 1.00 86.31 478 ASP A O 1
ATOM 3649 N N . GLY A 1 479 ? 8.049 -5.332 13.568 1.00 84.12 479 GLY A N 1
ATOM 3650 C CA . GLY A 1 479 ? 8.356 -5.593 12.163 1.00 84.12 479 GLY A CA 1
ATOM 3651 C C . GLY A 1 479 ? 7.670 -4.606 11.216 1.00 84.12 479 GLY A C 1
ATOM 3652 O O . GLY A 1 479 ? 6.504 -4.269 11.389 1.00 84.12 479 GLY A O 1
ATOM 3653 N N . THR A 1 480 ? 8.378 -4.140 10.185 1.00 80.56 480 THR A N 1
ATOM 3654 C CA . THR A 1 480 ? 7.787 -3.373 9.076 1.00 80.56 480 THR A CA 1
ATOM 3655 C C . THR A 1 480 ? 8.075 -4.031 7.729 1.00 80.56 480 THR A C 1
ATOM 3657 O O . THR A 1 480 ? 9.206 -4.418 7.424 1.00 80.56 480 THR A O 1
ATOM 3660 N N . PHE A 1 481 ? 7.031 -4.118 6.905 1.00 79.94 481 PHE A N 1
ATOM 3661 C CA . PHE A 1 481 ? 7.056 -4.752 5.584 1.00 79.94 481 PHE A CA 1
ATOM 3662 C C . PHE A 1 481 ? 7.120 -3.718 4.448 1.00 79.94 481 PHE A C 1
ATOM 3664 O O . PHE A 1 481 ? 7.739 -3.961 3.421 1.00 79.94 481 PHE A O 1
ATOM 3671 N N . LYS A 1 482 ? 6.532 -2.527 4.643 1.00 74.56 482 LYS A N 1
ATOM 3672 C CA . LYS A 1 482 ? 6.370 -1.487 3.604 1.00 74.56 482 LYS A CA 1
ATOM 3673 C C . LYS A 1 482 ? 7.659 -0.736 3.243 1.00 74.56 482 LYS A C 1
ATOM 3675 O O . LYS A 1 482 ? 7.712 -0.099 2.203 1.00 74.56 482 LYS A O 1
ATOM 3680 N N . SER A 1 483 ? 8.668 -0.745 4.107 1.00 73.38 483 SER A N 1
ATOM 3681 C CA . SER A 1 483 ? 9.975 -0.119 3.827 1.00 73.38 483 SER A CA 1
ATOM 3682 C C . SER A 1 483 ? 11.073 -1.153 3.600 1.00 73.38 483 SER A C 1
ATOM 3684 O O . SER A 1 483 ? 12.257 -0.826 3.642 1.00 73.38 483 SER A O 1
ATOM 3686 N N . CYS A 1 484 ? 10.686 -2.415 3.423 1.00 80.62 484 CYS A N 1
ATOM 3687 C CA . CYS A 1 484 ? 11.611 -3.520 3.277 1.00 80.62 484 CYS A CA 1
ATOM 3688 C C . CYS A 1 484 ? 12.074 -3.617 1.811 1.00 80.62 484 CYS A C 1
ATOM 3690 O O . CYS A 1 484 ? 11.230 -3.595 0.916 1.00 80.62 484 CYS A O 1
ATOM 3692 N N . PRO A 1 485 ? 13.387 -3.696 1.524 1.00 81.56 485 PRO A N 1
ATOM 3693 C CA . PRO A 1 485 ? 13.871 -4.004 0.185 1.00 81.56 485 PRO A CA 1
ATOM 3694 C C . PRO A 1 485 ? 13.355 -5.378 -0.246 1.00 81.56 485 PRO A C 1
ATOM 3696 O O . PRO A 1 485 ? 13.191 -6.266 0.592 1.00 81.56 485 PRO A O 1
ATOM 3699 N N . LYS A 1 486 ? 13.126 -5.569 -1.549 1.00 80.69 486 LYS A N 1
ATOM 3700 C CA . LYS A 1 486 ? 12.477 -6.778 -2.097 1.00 80.69 486 LYS A CA 1
ATOM 3701 C C . LYS A 1 486 ? 13.225 -8.074 -1.773 1.00 80.69 486 LYS A C 1
ATOM 3703 O O . LYS A 1 486 ? 12.652 -9.157 -1.840 1.00 80.69 486 LYS A O 1
ATOM 3708 N N . GLU A 1 487 ? 14.510 -7.969 -1.460 1.00 80.19 487 GLU A N 1
ATOM 3709 C CA . GLU A 1 487 ? 15.387 -9.080 -1.108 1.00 80.19 487 GLU A CA 1
ATOM 3710 C C . GLU A 1 487 ? 15.152 -9.595 0.324 1.00 80.19 487 GLU A C 1
ATOM 3712 O O . GLU A 1 487 ? 15.605 -10.696 0.659 1.00 80.19 487 GLU A O 1
ATOM 3717 N N . PHE A 1 488 ? 14.432 -8.832 1.160 1.00 80.25 488 PHE A N 1
ATOM 3718 C CA . PHE A 1 488 ? 14.096 -9.189 2.534 1.00 80.25 488 PHE A CA 1
ATOM 3719 C C . PHE A 1 488 ? 12.579 -9.316 2.760 1.00 80.25 488 PHE A C 1
ATOM 3721 O O . PHE A 1 488 ? 11.767 -8.831 1.983 1.00 80.25 488 PHE A O 1
ATOM 3728 N N . HIS A 1 489 ? 12.185 -10.044 3.811 1.00 81.38 489 HIS A N 1
ATOM 3729 C CA . HIS A 1 489 ? 10.777 -10.282 4.149 1.00 81.38 489 HIS A CA 1
ATOM 3730 C C . HIS A 1 489 ? 10.222 -9.174 5.043 1.00 81.38 489 HIS A C 1
ATOM 3732 O O . HIS A 1 489 ? 9.115 -8.700 4.822 1.00 81.38 489 HIS A O 1
ATOM 3738 N N . GLN A 1 490 ? 10.999 -8.776 6.051 1.00 85.75 490 GLN A N 1
ATOM 3739 C CA . GLN A 1 490 ? 10.681 -7.650 6.917 1.00 85.75 490 GLN A CA 1
ATOM 3740 C C . GLN A 1 490 ? 11.953 -6.977 7.430 1.00 85.75 490 GLN A C 1
ATOM 3742 O O . GLN A 1 490 ? 13.014 -7.604 7.539 1.00 85.75 490 GLN A O 1
ATOM 3747 N N . ILE A 1 491 ? 11.822 -5.706 7.804 1.00 87.06 491 ILE A N 1
ATOM 3748 C CA . ILE A 1 491 ? 12.784 -5.033 8.672 1.00 87.06 491 ILE A CA 1
ATOM 3749 C C . ILE A 1 491 ? 12.218 -5.062 10.082 1.00 87.06 491 ILE A C 1
ATOM 3751 O O . ILE A 1 491 ? 11.185 -4.453 10.350 1.00 87.06 491 ILE A O 1
ATOM 3755 N N . TYR A 1 492 ? 12.905 -5.740 10.992 1.00 88.94 492 TYR A N 1
ATOM 3756 C CA . TYR A 1 492 ? 12.544 -5.736 12.399 1.00 88.94 492 TYR A CA 1
ATOM 3757 C C . TYR A 1 492 ? 13.317 -4.646 13.133 1.00 88.94 492 TYR A C 1
ATOM 3759 O O . TYR A 1 492 ? 14.540 -4.565 13.060 1.00 88.94 492 TYR A O 1
ATOM 3767 N N . THR A 1 493 ? 12.607 -3.782 13.840 1.00 90.25 493 THR A N 1
ATOM 3768 C CA . THR A 1 493 ? 13.191 -2.636 14.540 1.00 90.25 493 THR A CA 1
ATOM 3769 C C . THR A 1 493 ? 13.145 -2.854 16.041 1.00 90.25 493 THR A C 1
ATOM 3771 O O . THR A 1 493 ? 12.138 -3.320 16.572 1.00 90.25 493 THR A O 1
ATOM 3774 N N . VAL A 1 494 ? 14.224 -2.489 16.728 1.00 91.44 494 VAL A N 1
ATOM 3775 C CA . VAL A 1 494 ? 14.249 -2.369 18.187 1.00 91.44 494 VAL A CA 1
ATOM 3776 C C . VAL A 1 494 ? 14.496 -0.910 18.524 1.00 91.44 494 VAL A C 1
ATOM 3778 O O . VAL A 1 494 ? 15.530 -0.349 18.157 1.00 91.44 494 VAL A O 1
ATOM 3781 N N . ILE A 1 495 ? 13.537 -0.287 19.204 1.00 90.69 495 ILE A N 1
ATOM 3782 C CA . ILE A 1 495 ? 13.557 1.138 19.551 1.00 90.69 495 ILE A CA 1
ATOM 3783 C C . ILE A 1 495 ? 13.345 1.331 21.059 1.00 90.69 495 ILE A C 1
ATOM 3785 O O . ILE A 1 495 ? 12.803 0.460 21.740 1.00 90.69 495 ILE A O 1
ATOM 3789 N N . THR A 1 496 ? 13.732 2.489 21.587 1.00 89.19 496 THR A N 1
ATOM 3790 C CA . THR A 1 496 ? 13.464 2.903 22.975 1.00 89.19 496 THR A CA 1
ATOM 3791 C C . THR A 1 496 ? 12.918 4.330 23.027 1.00 89.19 496 THR A C 1
ATOM 3793 O O . THR A 1 496 ? 12.956 5.048 22.030 1.00 89.19 496 THR A O 1
ATOM 3796 N N . HIS A 1 497 ? 12.392 4.746 24.178 1.00 85.25 497 HIS A N 1
ATOM 3797 C CA . HIS A 1 497 ? 11.920 6.107 24.411 1.00 85.25 497 HIS A CA 1
ATOM 3798 C C . HIS A 1 497 ? 12.856 6.848 25.374 1.00 85.25 497 HIS A C 1
ATOM 3800 O O . HIS A 1 497 ? 12.880 6.547 26.569 1.00 85.25 497 HIS A O 1
ATOM 3806 N N . ALA A 1 498 ? 13.567 7.854 24.864 1.00 82.50 498 ALA A N 1
ATOM 3807 C CA . ALA A 1 498 ? 14.518 8.681 25.605 1.00 82.50 498 ALA A CA 1
ATOM 3808 C C . ALA A 1 498 ? 14.322 10.168 25.263 1.00 82.50 498 ALA A C 1
ATOM 3810 O O . ALA A 1 498 ? 14.033 10.513 24.119 1.00 82.50 498 ALA A O 1
ATOM 3811 N N . ASN A 1 499 ? 14.450 11.054 26.257 1.00 77.00 499 ASN A N 1
ATOM 3812 C CA . ASN A 1 499 ? 14.298 12.513 26.104 1.00 77.00 499 ASN A CA 1
ATOM 3813 C C . ASN A 1 499 ? 13.015 12.947 25.359 1.00 77.00 499 ASN A C 1
ATOM 3815 O O . ASN A 1 499 ? 13.030 13.849 24.523 1.00 77.00 499 ASN A O 1
ATOM 3819 N N . GLY A 1 500 ? 11.889 12.276 25.630 1.00 73.50 500 GLY A N 1
ATOM 3820 C CA . GLY A 1 500 ? 10.597 12.582 25.000 1.00 73.50 500 GLY A CA 1
ATOM 3821 C C . GLY A 1 500 ? 10.473 12.145 23.534 1.00 73.50 500 GLY A C 1
ATOM 3822 O O . GLY A 1 500 ? 9.524 12.540 22.860 1.00 73.50 500 GLY A O 1
ATOM 3823 N N . SER A 1 501 ? 11.423 11.358 23.020 1.00 78.31 501 SER A N 1
ATOM 3824 C CA . SER A 1 501 ? 11.446 10.876 21.638 1.00 78.31 501 SER A CA 1
ATOM 3825 C C . SER A 1 501 ? 11.669 9.368 21.560 1.00 78.31 501 SER A C 1
ATOM 3827 O O . SER A 1 501 ? 12.333 8.775 22.408 1.00 78.31 501 SER A O 1
ATOM 3829 N N . TYR A 1 502 ? 11.140 8.744 20.507 1.00 84.81 502 TYR A N 1
ATOM 3830 C CA . TYR A 1 502 ? 11.454 7.357 20.167 1.00 84.81 502 TYR A CA 1
ATOM 3831 C C . TYR A 1 502 ? 12.716 7.317 19.309 1.00 84.81 502 TYR A C 1
ATOM 3833 O O . TYR A 1 502 ? 12.821 8.045 18.320 1.00 84.81 502 TYR A O 1
ATOM 3841 N N . VAL A 1 503 ? 13.670 6.484 19.711 1.00 87.38 503 VAL A N 1
ATOM 3842 C CA . VAL A 1 503 ? 15.010 6.397 19.131 1.00 87.38 503 VAL A CA 1
ATOM 3843 C C . VAL A 1 503 ? 15.307 4.944 18.758 1.00 87.38 503 VAL A C 1
ATOM 3845 O O . VAL A 1 503 ? 15.113 4.058 19.597 1.00 87.38 503 VAL A O 1
ATOM 3848 N N . PRO A 1 504 ? 15.773 4.665 17.528 1.00 90.56 504 PRO A N 1
ATOM 3849 C CA . PRO A 1 504 ? 16.151 3.319 17.136 1.00 90.56 504 PRO A CA 1
ATOM 3850 C C . PRO A 1 504 ? 17.477 2.892 17.760 1.00 90.56 504 PRO A C 1
ATOM 3852 O O . PRO A 1 504 ? 18.437 3.658 17.807 1.00 90.56 504 PRO A O 1
ATOM 3855 N N . LEU A 1 505 ? 17.524 1.637 18.200 1.00 90.69 505 LEU A N 1
ATOM 3856 C CA . LEU A 1 505 ? 18.723 0.979 18.715 1.00 90.69 505 LEU A CA 1
ATOM 3857 C C . LEU A 1 505 ? 19.271 -0.038 17.719 1.00 90.69 505 LEU A C 1
ATOM 3859 O O . LEU A 1 505 ? 20.487 -0.167 17.586 1.00 90.69 505 LEU A O 1
ATOM 3863 N N . ALA A 1 506 ? 18.385 -0.754 17.023 1.00 90.62 506 ALA A N 1
ATOM 3864 C CA . ALA A 1 506 ? 18.775 -1.727 16.016 1.00 90.62 506 ALA A CA 1
ATOM 3865 C C . ALA A 1 506 ? 17.740 -1.865 14.890 1.00 90.62 506 ALA A C 1
ATOM 3867 O O . ALA A 1 506 ? 16.533 -1.746 15.120 1.00 90.62 506 ALA A O 1
ATOM 3868 N N . PHE A 1 507 ? 18.233 -2.178 13.693 1.00 89.06 507 PHE A N 1
ATOM 3869 C CA . PHE A 1 507 ? 17.458 -2.568 12.519 1.00 89.06 507 PHE A CA 1
ATOM 3870 C C . PHE A 1 507 ? 17.933 -3.941 12.051 1.00 89.06 507 PHE A C 1
ATOM 3872 O O . PHE A 1 507 ? 19.122 -4.125 11.805 1.00 89.06 507 PHE A O 1
ATOM 3879 N N . PHE A 1 508 ? 17.022 -4.895 11.911 1.00 87.94 508 PHE A N 1
ATOM 3880 C CA . PHE A 1 508 ? 17.320 -6.257 11.492 1.00 87.94 508 PHE A CA 1
ATOM 3881 C C . PHE A 1 508 ? 16.654 -6.571 10.163 1.00 87.94 508 PHE A C 1
ATOM 3883 O O . PHE A 1 508 ? 15.441 -6.456 10.017 1.00 87.94 508 PHE A O 1
ATOM 3890 N N . PHE A 1 509 ? 17.453 -7.028 9.214 1.00 85.88 509 PHE A N 1
ATOM 3891 C CA . PHE A 1 509 ? 17.017 -7.485 7.909 1.00 85.88 509 PHE A CA 1
ATOM 3892 C C . PHE A 1 509 ? 16.704 -8.974 7.981 1.00 85.88 509 PHE A C 1
ATOM 3894 O O . PHE A 1 509 ? 17.607 -9.807 8.088 1.00 85.88 509 PHE A O 1
ATOM 3901 N N . VAL A 1 510 ? 15.416 -9.313 7.959 1.00 80.75 510 VAL A N 1
ATOM 3902 C CA . VAL A 1 510 ? 14.930 -10.682 8.151 1.00 80.75 510 VAL A CA 1
ATOM 3903 C C . VAL A 1 510 ? 14.339 -11.172 6.845 1.00 80.75 510 VAL A C 1
ATOM 3905 O O . VAL A 1 510 ? 13.471 -10.513 6.282 1.00 80.75 510 VAL A O 1
ATOM 3908 N N . ALA A 1 511 ? 14.780 -12.327 6.344 1.00 66.88 511 ALA A N 1
ATOM 3909 C CA . ALA A 1 511 ? 14.470 -12.668 4.958 1.00 66.88 511 ALA A CA 1
ATOM 3910 C C . ALA A 1 511 ? 13.894 -14.061 4.667 1.00 66.88 511 ALA A C 1
ATOM 3912 O O . ALA A 1 511 ? 13.797 -14.447 3.504 1.00 66.88 511 ALA A O 1
ATOM 3913 N N . ARG A 1 512 ? 13.418 -14.810 5.676 1.00 63.41 512 ARG A N 1
ATOM 3914 C CA . ARG A 1 512 ? 12.405 -15.868 5.451 1.00 63.41 512 ARG A CA 1
ATOM 3915 C C . ARG A 1 512 ? 11.765 -16.390 6.742 1.00 63.41 512 ARG A C 1
ATOM 3917 O O . ARG A 1 512 ? 12.504 -16.716 7.663 1.00 63.41 512 ARG A O 1
ATOM 3924 N N . HIS A 1 513 ? 10.443 -16.603 6.706 1.00 54.75 513 HIS A N 1
ATOM 3925 C CA . HIS A 1 513 ? 9.587 -17.323 7.668 1.00 54.75 513 HIS A CA 1
ATOM 3926 C C . HIS A 1 513 ? 9.792 -16.970 9.153 1.00 54.75 513 HIS A C 1
ATOM 3928 O O . HIS A 1 513 ? 10.824 -17.304 9.737 1.00 54.75 513 HIS A O 1
ATOM 3934 N N . GLU A 1 514 ? 8.746 -16.410 9.769 1.00 56.09 514 GLU A N 1
ATOM 3935 C CA . GLU A 1 514 ? 8.544 -16.195 11.214 1.00 56.09 514 GLU A CA 1
ATOM 3936 C C . GLU A 1 514 ? 8.622 -17.515 12.003 1.00 56.09 514 GLU A C 1
ATOM 3938 O O . GLU A 1 514 ? 7.644 -18.099 12.464 1.00 56.09 514 GLU A O 1
ATOM 3943 N N . ARG A 1 515 ? 9.828 -18.064 12.109 1.00 68.69 515 ARG A N 1
ATOM 3944 C CA . ARG A 1 515 ? 10.129 -19.241 12.912 1.00 68.69 515 ARG A CA 1
ATOM 3945 C C . ARG A 1 515 ? 10.901 -18.767 14.122 1.00 68.69 515 ARG A C 1
ATOM 3947 O O . ARG A 1 515 ? 11.842 -17.990 13.991 1.00 68.69 515 ARG A O 1
ATOM 3954 N N . LYS A 1 516 ? 10.555 -19.311 15.286 1.00 79.50 516 LYS A N 1
ATOM 3955 C CA . LYS A 1 516 ? 11.196 -19.049 16.583 1.00 79.50 516 LYS A CA 1
ATOM 3956 C C . LYS A 1 516 ? 12.722 -18.893 16.500 1.00 79.50 516 LYS A C 1
ATOM 3958 O O . LYS A 1 516 ? 13.261 -17.918 17.004 1.00 79.50 516 LYS A O 1
ATOM 3963 N N . LYS A 1 517 ? 13.405 -19.785 15.771 1.00 83.12 517 LYS A N 1
ATOM 3964 C CA . LYS A 1 517 ? 14.872 -19.770 15.596 1.00 83.12 517 LYS A CA 1
ATOM 3965 C C . LYS A 1 517 ? 15.425 -18.493 14.947 1.00 83.12 517 LYS A C 1
ATOM 3967 O O . LYS A 1 517 ? 16.552 -18.106 15.237 1.00 83.12 517 LYS A O 1
ATOM 3972 N N . THR A 1 518 ? 14.666 -17.855 14.056 1.00 84.06 518 THR A N 1
ATOM 3973 C CA . THR A 1 518 ? 15.055 -16.595 13.404 1.00 84.06 518 THR A CA 1
ATOM 3974 C C . THR A 1 518 ? 15.034 -15.453 14.420 1.00 84.06 518 THR A C 1
ATOM 3976 O O . THR A 1 518 ? 16.010 -14.714 14.535 1.00 84.06 518 THR A O 1
ATOM 3979 N N . TYR A 1 519 ? 13.964 -15.361 15.216 1.00 88.06 519 TYR A N 1
ATOM 3980 C CA . TYR A 1 519 ? 13.865 -14.389 16.305 1.00 88.06 519 TYR A CA 1
ATOM 3981 C C . TYR A 1 519 ? 14.889 -14.650 17.411 1.00 88.06 519 TYR A C 1
ATOM 3983 O O . TYR A 1 519 ? 15.481 -13.703 17.917 1.00 88.06 519 TYR A O 1
ATOM 3991 N N . GLU A 1 520 ? 15.162 -15.914 17.749 1.00 90.19 520 GLU A N 1
ATOM 3992 C CA . GLU A 1 520 ? 16.212 -16.268 18.713 1.00 90.19 520 GLU A CA 1
ATOM 3993 C C . GLU A 1 520 ? 17.575 -15.751 18.251 1.00 90.19 520 GLU A C 1
ATOM 3995 O O . GLU A 1 520 ? 18.249 -15.063 19.011 1.00 90.19 520 GLU A O 1
ATOM 4000 N N . ALA A 1 521 ? 17.954 -16.001 16.993 1.00 87.94 521 ALA A N 1
ATOM 4001 C CA . ALA A 1 521 ? 19.204 -15.486 16.441 1.00 87.94 521 ALA A CA 1
ATOM 4002 C C . ALA A 1 521 ? 19.247 -13.948 16.481 1.00 87.94 521 ALA A C 1
ATOM 4004 O O . ALA A 1 521 ? 20.222 -13.367 16.956 1.00 87.94 521 ALA A O 1
ATOM 4005 N N . MET A 1 522 ? 18.172 -13.277 16.058 1.00 90.25 522 MET A N 1
ATOM 4006 C CA . MET A 1 522 ? 18.061 -11.815 16.094 1.00 90.25 522 MET A CA 1
ATOM 4007 C C . MET A 1 522 ? 18.243 -11.247 17.512 1.00 90.25 522 MET A C 1
ATOM 4009 O O . MET A 1 522 ? 19.076 -10.365 17.729 1.00 90.25 522 MET A O 1
ATOM 4013 N N . PHE A 1 523 ? 17.510 -11.773 18.498 1.00 91.69 523 PHE A N 1
ATOM 4014 C CA . PHE A 1 523 ? 17.630 -11.328 19.885 1.00 91.69 523 PHE A CA 1
ATOM 4015 C C . PHE A 1 523 ? 18.972 -11.723 20.512 1.00 91.69 523 PHE A C 1
ATOM 4017 O O . PHE A 1 523 ? 19.435 -11.022 21.407 1.00 91.69 523 PHE A O 1
ATOM 4024 N N . GLN A 1 524 ? 19.639 -12.781 20.037 1.00 91.00 524 GLN A N 1
ATOM 4025 C CA . GLN A 1 524 ? 20.997 -13.130 20.472 1.00 91.00 524 GLN A CA 1
ATOM 4026 C C . GLN A 1 524 ? 22.008 -12.086 19.993 1.00 91.00 524 GLN A C 1
ATOM 4028 O O . GLN A 1 524 ? 22.855 -11.663 20.779 1.00 91.00 524 GLN A O 1
ATOM 4033 N N . HIS A 1 525 ? 21.903 -11.628 18.739 1.00 89.44 525 HIS A N 1
ATOM 4034 C CA . HIS A 1 525 ? 22.691 -10.492 18.248 1.00 89.44 525 HIS A CA 1
ATOM 4035 C C . HIS A 1 525 ? 22.415 -9.240 19.083 1.00 89.44 525 HIS A C 1
ATOM 4037 O O . HIS A 1 525 ? 23.354 -8.618 19.578 1.00 89.44 525 HIS A O 1
ATOM 4043 N N . PHE A 1 526 ? 21.137 -8.915 19.315 1.00 90.69 526 PHE A N 1
ATOM 4044 C CA . PHE A 1 526 ? 20.766 -7.777 20.156 1.00 90.69 526 PHE A CA 1
ATOM 4045 C C . PHE A 1 526 ? 21.374 -7.865 21.552 1.00 90.69 526 PHE A C 1
ATOM 4047 O O . PHE A 1 526 ? 22.048 -6.931 21.972 1.00 90.69 526 PHE A O 1
ATOM 4054 N N . ARG A 1 527 ? 21.206 -8.999 22.236 1.00 90.50 527 ARG A N 1
ATOM 4055 C CA . ARG A 1 527 ? 21.751 -9.233 23.572 1.00 90.50 527 ARG A CA 1
ATOM 4056 C C . ARG A 1 527 ? 23.262 -9.037 23.606 1.00 90.50 527 ARG A C 1
ATOM 4058 O O . ARG A 1 527 ? 23.733 -8.253 24.418 1.00 90.50 527 ARG A O 1
ATOM 4065 N N . ARG A 1 528 ? 24.011 -9.688 22.707 1.00 88.94 528 ARG A N 1
ATOM 4066 C CA . ARG A 1 528 ? 25.481 -9.593 22.680 1.00 88.94 528 ARG A CA 1
ATOM 4067 C C . ARG A 1 528 ? 25.958 -8.159 22.463 1.00 88.94 528 ARG A C 1
ATOM 4069 O O . ARG A 1 528 ? 26.870 -7.702 23.151 1.00 88.94 528 ARG A O 1
ATOM 4076 N N . VAL A 1 529 ? 25.357 -7.444 21.509 1.00 88.44 529 VAL A N 1
ATOM 4077 C CA . VAL A 1 529 ? 25.725 -6.050 21.227 1.00 88.44 529 VAL A CA 1
ATOM 4078 C C . VAL A 1 529 ? 25.347 -5.140 22.390 1.00 88.44 529 VAL A C 1
ATOM 4080 O O . VAL A 1 529 ? 26.150 -4.298 22.791 1.00 88.44 529 VAL A O 1
ATOM 4083 N N . PHE A 1 530 ? 24.149 -5.325 22.940 1.00 87.62 530 PHE A N 1
ATOM 4084 C CA . PHE A 1 530 ? 23.641 -4.537 24.050 1.00 87.62 530 PHE A CA 1
ATOM 4085 C C . PHE A 1 530 ? 24.474 -4.761 25.315 1.00 87.62 530 PHE A C 1
ATOM 4087 O O . PHE A 1 530 ? 24.954 -3.789 25.874 1.00 87.62 530 PHE A O 1
ATOM 4094 N N . GLU A 1 531 ? 24.760 -6.001 25.721 1.00 88.19 531 GLU A N 1
ATOM 4095 C CA . GLU A 1 531 ? 25.634 -6.311 26.866 1.00 88.19 531 GLU A CA 1
ATOM 4096 C C . GLU A 1 531 ? 27.016 -5.661 26.714 1.00 88.19 531 GLU A C 1
ATOM 4098 O O . GLU A 1 531 ? 27.493 -4.998 27.637 1.00 88.19 531 GLU A O 1
ATOM 4103 N N . ARG A 1 532 ? 27.633 -5.790 25.529 1.00 87.19 532 ARG A N 1
ATOM 4104 C CA . ARG A 1 532 ? 28.965 -5.234 25.243 1.00 87.19 532 ARG A CA 1
ATOM 4105 C C . ARG A 1 532 ? 29.004 -3.709 25.357 1.00 87.19 532 ARG A C 1
ATOM 4107 O O . ARG A 1 532 ? 30.009 -3.164 25.800 1.00 87.19 532 ARG A O 1
ATOM 4114 N N . LEU A 1 533 ? 27.946 -3.018 24.930 1.00 85.38 533 LEU A N 1
ATOM 4115 C CA . LEU A 1 533 ? 27.896 -1.551 24.901 1.00 85.38 533 LEU A CA 1
ATOM 4116 C C . LEU A 1 533 ? 27.266 -0.934 26.157 1.00 85.38 533 LEU A C 1
ATOM 4118 O O . LEU A 1 533 ? 27.579 0.207 26.485 1.00 85.38 533 LEU A O 1
ATOM 4122 N N . ASN A 1 534 ? 26.414 -1.682 26.860 1.00 78.69 534 ASN A N 1
ATOM 4123 C CA . ASN A 1 534 ? 25.683 -1.252 28.052 1.00 78.69 534 ASN A CA 1
ATOM 4124 C C . ASN A 1 534 ? 26.404 -1.589 29.372 1.00 78.69 534 ASN A C 1
ATOM 4126 O O . ASN A 1 534 ? 25.846 -1.410 30.453 1.00 78.69 534 ASN A O 1
ATOM 4130 N N . GLY A 1 535 ? 27.618 -2.144 29.307 1.00 73.38 535 GLY A N 1
ATOM 4131 C CA . GLY A 1 535 ? 28.351 -2.593 30.495 1.00 73.38 535 GLY A CA 1
ATOM 4132 C C . GLY A 1 535 ? 27.703 -3.791 31.203 1.00 73.38 535 GLY A C 1
ATOM 4133 O O . GLY A 1 535 ? 27.908 -3.970 32.398 1.00 73.38 535 GLY A O 1
ATOM 4134 N N . GLY A 1 536 ? 26.909 -4.595 30.485 1.00 69.19 536 GLY A N 1
ATOM 4135 C CA . GLY A 1 536 ? 26.348 -5.859 30.977 1.00 69.19 536 GLY A CA 1
ATOM 4136 C C . GLY A 1 536 ? 25.058 -5.780 31.804 1.00 69.19 536 GLY A C 1
ATOM 4137 O O . GLY A 1 536 ? 24.554 -6.828 32.197 1.00 69.19 536 GLY A O 1
ATOM 4138 N N . ASN A 1 537 ? 24.480 -4.599 32.057 1.00 76.69 537 ASN A N 1
ATOM 4139 C CA . ASN A 1 537 ? 23.229 -4.512 32.820 1.00 76.69 537 ASN A CA 1
ATOM 4140 C C . ASN A 1 537 ? 22.006 -4.891 31.957 1.00 76.69 537 ASN A C 1
ATOM 4142 O O . ASN A 1 537 ? 21.612 -4.141 31.058 1.00 76.69 537 ASN A O 1
ATOM 4146 N N . LEU A 1 538 ? 21.408 -6.049 32.253 1.00 80.06 538 LEU A N 1
ATOM 4147 C CA . LEU A 1 538 ? 20.175 -6.567 31.643 1.00 80.06 538 LEU A CA 1
ATOM 4148 C C . LEU A 1 538 ? 18.991 -6.627 32.622 1.00 80.06 538 LEU A C 1
ATOM 4150 O O . LEU A 1 538 ? 17.948 -7.194 32.287 1.00 80.06 538 LEU A O 1
ATOM 4154 N N . GLU A 1 539 ? 19.153 -6.099 33.832 1.00 83.25 539 GLU A N 1
ATOM 4155 C CA . GLU A 1 539 ? 18.138 -6.146 34.882 1.00 83.25 539 GLU A CA 1
ATOM 4156 C C . GLU A 1 539 ? 17.162 -4.970 34.772 1.00 83.25 539 GLU A C 1
ATOM 4158 O O . GLU A 1 539 ? 17.482 -3.914 34.218 1.00 83.25 539 GLU A O 1
ATOM 4163 N N . ASN A 1 540 ? 15.949 -5.163 35.303 1.00 85.25 540 ASN A N 1
ATOM 4164 C CA . ASN A 1 540 ? 14.870 -4.166 35.319 1.00 85.25 540 ASN A CA 1
ATOM 4165 C C . ASN A 1 540 ? 14.521 -3.600 33.933 1.00 85.25 540 ASN A C 1
ATOM 4167 O O . ASN A 1 540 ? 14.111 -2.449 33.797 1.00 85.25 540 ASN A O 1
ATOM 4171 N N . LYS A 1 541 ? 14.688 -4.407 32.881 1.00 90.31 541 LYS A N 1
ATOM 4172 C CA . LYS A 1 541 ? 14.316 -4.036 31.516 1.00 90.31 541 LYS A CA 1
ATOM 4173 C C . LYS A 1 541 ? 12.986 -4.678 31.137 1.00 90.31 541 LYS A C 1
ATOM 4175 O O . LYS A 1 541 ? 12.692 -5.805 31.522 1.00 90.31 541 LYS A O 1
ATOM 4180 N N . THR A 1 542 ? 12.190 -3.971 30.352 1.00 90.81 542 THR A N 1
ATOM 4181 C CA . THR A 1 542 ? 10.907 -4.417 29.814 1.00 90.81 542 THR A CA 1
ATOM 4182 C C . THR A 1 542 ? 10.961 -4.338 28.296 1.00 90.81 542 THR A C 1
ATOM 4184 O O . THR A 1 542 ? 11.336 -3.305 27.745 1.00 90.81 542 THR A O 1
ATOM 4187 N N . ILE A 1 543 ? 10.565 -5.404 27.604 1.00 91.50 543 ILE A N 1
ATOM 4188 C CA . ILE A 1 543 ? 10.386 -5.390 26.151 1.00 91.50 543 ILE A CA 1
ATOM 4189 C C . ILE A 1 543 ? 8.918 -5.588 25.799 1.00 91.50 543 ILE A C 1
ATOM 4191 O O . ILE A 1 543 ? 8.269 -6.544 26.221 1.00 91.50 543 ILE A O 1
ATOM 4195 N N . HIS A 1 544 ? 8.405 -4.657 25.007 1.00 90.31 544 HIS A N 1
ATOM 4196 C CA . HIS A 1 544 ? 7.045 -4.665 24.500 1.00 90.31 544 HIS A CA 1
ATOM 4197 C C . HIS A 1 544 ? 7.055 -5.241 23.085 1.00 90.31 544 HIS A C 1
ATOM 4199 O O . HIS A 1 544 ? 7.772 -4.712 22.231 1.00 90.31 544 HIS A O 1
ATOM 4205 N N . LEU A 1 545 ? 6.258 -6.269 22.807 1.00 90.25 545 LEU A N 1
ATOM 4206 C CA . LEU A 1 545 ? 6.162 -6.937 21.501 1.00 90.25 545 LEU A CA 1
ATOM 4207 C C . LEU A 1 545 ? 4.710 -7.007 21.006 1.00 90.25 545 LEU A C 1
ATOM 4209 O O . LEU A 1 545 ? 3.768 -6.791 21.767 1.00 90.25 545 LEU A O 1
ATOM 4213 N N . ASP A 1 546 ? 4.515 -7.253 19.716 1.00 87.75 546 ASP A N 1
ATOM 4214 C CA . ASP A 1 546 ? 3.223 -7.655 19.164 1.00 87.75 546 ASP A CA 1
ATOM 4215 C C . ASP A 1 546 ? 2.853 -9.093 19.583 1.00 87.75 546 ASP A C 1
ATOM 4217 O O . ASP A 1 546 ? 3.633 -9.793 20.221 1.00 87.75 546 ASP A O 1
ATOM 4221 N N . PHE A 1 547 ? 1.630 -9.541 19.284 1.00 87.19 547 PHE A N 1
ATOM 4222 C CA . PHE A 1 547 ? 1.134 -10.856 19.720 1.00 87.19 547 PHE A CA 1
ATOM 4223 C C . PHE A 1 547 ? 1.609 -11.985 18.794 1.00 87.19 547 PHE A C 1
ATOM 4225 O O . PHE A 1 547 ? 0.819 -12.819 18.350 1.00 87.19 547 PHE A O 1
ATOM 4232 N N . GLU A 1 548 ? 2.911 -12.015 18.513 1.00 88.12 548 GLU A N 1
ATOM 4233 C CA . GLU A 1 548 ? 3.548 -13.056 17.721 1.00 88.12 548 GLU A CA 1
ATOM 4234 C C . GLU A 1 548 ? 4.204 -14.100 18.637 1.00 88.12 548 GLU A C 1
ATOM 4236 O O . GLU A 1 548 ? 5.154 -13.837 19.385 1.00 88.12 548 GLU A O 1
ATOM 4241 N N . LYS A 1 549 ? 3.683 -15.333 18.600 1.00 88.12 549 LYS A N 1
ATOM 4242 C CA . LYS A 1 549 ? 4.110 -16.404 19.513 1.00 88.12 549 LYS A CA 1
ATOM 4243 C C . LYS A 1 549 ? 5.605 -16.718 19.385 1.00 88.12 549 LYS A C 1
ATOM 4245 O O . LYS A 1 549 ? 6.268 -16.936 20.398 1.00 88.12 549 LYS A O 1
ATOM 4250 N N . ALA A 1 550 ? 6.146 -16.722 18.165 1.00 88.62 550 ALA A N 1
ATOM 4251 C CA . ALA A 1 550 ? 7.549 -17.046 17.929 1.00 88.62 550 ALA A CA 1
ATOM 4252 C C . ALA A 1 550 ? 8.499 -15.975 18.495 1.00 88.62 550 ALA A C 1
ATOM 4254 O O . ALA A 1 550 ? 9.490 -16.339 19.132 1.00 88.62 550 ALA A O 1
ATOM 4255 N N . ALA A 1 551 ? 8.177 -14.685 18.346 1.00 89.56 551 ALA A N 1
ATOM 4256 C CA . ALA A 1 551 ? 8.939 -13.589 18.947 1.00 89.56 551 ALA A CA 1
ATOM 4257 C C . ALA A 1 551 ? 8.901 -13.626 20.489 1.00 89.56 551 ALA A C 1
ATOM 4259 O O . ALA A 1 551 ? 9.940 -13.508 21.142 1.00 89.56 551 ALA A O 1
ATOM 4260 N N . HIS A 1 552 ? 7.726 -13.875 21.080 1.00 91.81 552 HIS A N 1
ATOM 4261 C CA . HIS A 1 552 ? 7.566 -14.028 22.531 1.00 91.81 552 HIS A CA 1
ATOM 4262 C C . HIS A 1 552 ? 8.402 -15.181 23.097 1.00 91.81 552 HIS A C 1
ATOM 4264 O O . HIS A 1 552 ? 9.096 -15.022 24.103 1.00 91.81 552 HIS A O 1
ATOM 4270 N N . GLU A 1 553 ? 8.343 -16.354 22.464 1.00 91.88 553 GLU A N 1
ATOM 4271 C CA . GLU A 1 553 ? 9.130 -17.511 22.889 1.00 91.88 553 GLU A CA 1
ATOM 4272 C C . GLU A 1 553 ? 10.638 -17.270 22.747 1.00 91.88 553 GLU A C 1
ATOM 4274 O O . GLU A 1 553 ? 11.402 -17.690 23.616 1.00 91.88 553 GLU A O 1
ATOM 4279 N N . ALA A 1 554 ? 11.065 -16.571 21.692 1.00 92.44 554 ALA A N 1
ATOM 4280 C CA . ALA A 1 554 ? 12.462 -16.212 21.485 1.00 92.44 554 ALA A CA 1
ATOM 4281 C C . ALA A 1 554 ? 12.983 -15.251 22.562 1.00 92.44 554 ALA A C 1
ATOM 4283 O O . ALA A 1 554 ? 14.060 -15.481 23.108 1.00 92.44 554 ALA A O 1
ATOM 4284 N N . VAL A 1 555 ? 12.218 -14.215 22.928 1.00 92.94 555 VAL A N 1
ATOM 4285 C CA . VAL A 1 555 ? 12.593 -13.307 24.026 1.00 92.94 555 VAL A CA 1
ATOM 4286 C C . VAL A 1 555 ? 12.686 -14.053 25.348 1.00 92.94 555 VAL A C 1
ATOM 4288 O O . VAL A 1 555 ? 13.693 -13.918 26.034 1.00 92.94 555 VAL A O 1
ATOM 4291 N N . LYS A 1 556 ? 11.692 -14.885 25.688 1.00 92.38 556 LYS A N 1
ATOM 4292 C CA . LYS A 1 556 ? 11.727 -15.685 26.926 1.00 92.38 556 LYS A CA 1
ATOM 4293 C C . LYS A 1 556 ? 12.968 -16.576 27.002 1.00 92.38 556 LYS A C 1
ATOM 4295 O O . LYS A 1 556 ? 13.496 -16.794 28.087 1.00 92.38 556 LYS A O 1
ATOM 4300 N N . HIS A 1 557 ? 13.424 -17.090 25.861 1.00 93.69 557 HIS A N 1
ATOM 4301 C CA . HIS A 1 557 ? 14.616 -17.924 25.787 1.00 93.69 557 HIS A CA 1
ATOM 4302 C C . HIS A 1 557 ? 15.922 -17.113 25.862 1.00 93.69 557 HIS A C 1
ATOM 4304 O O . HIS A 1 557 ? 16.845 -17.497 26.577 1.00 93.69 557 HIS A O 1
ATOM 4310 N N . VAL A 1 558 ? 16.018 -15.999 25.130 1.00 93.25 558 VAL A N 1
ATOM 4311 C CA . VAL A 1 558 ? 17.280 -15.267 24.926 1.00 93.25 558 VAL A CA 1
ATOM 4312 C C . VAL A 1 558 ? 17.500 -14.138 25.937 1.00 93.25 558 VAL A C 1
ATOM 4314 O O . VAL A 1 558 ? 18.637 -13.910 26.357 1.00 93.25 558 VAL A O 1
ATOM 4317 N N . LEU A 1 559 ? 16.429 -13.452 26.340 1.00 91.94 559 LEU A N 1
ATOM 4318 C CA . LEU A 1 559 ? 16.403 -12.312 27.262 1.00 91.94 559 LEU A CA 1
ATOM 4319 C C . LEU A 1 559 ? 15.516 -12.627 28.488 1.00 91.94 559 LEU A C 1
ATOM 4321 O O . LEU A 1 559 ? 14.542 -11.919 28.740 1.00 91.94 559 LEU A O 1
ATOM 4325 N N . PRO A 1 560 ? 15.818 -13.680 29.271 1.00 90.44 560 PRO A N 1
ATOM 4326 C CA . PRO A 1 560 ? 14.946 -14.129 30.360 1.00 90.44 560 PRO A CA 1
ATOM 4327 C C . PRO A 1 560 ? 14.806 -13.113 31.506 1.00 90.44 560 PRO A C 1
ATOM 4329 O O . PRO A 1 560 ? 13.850 -13.191 32.271 1.00 90.44 560 PRO A O 1
ATOM 4332 N N . THR A 1 561 ? 15.740 -12.165 31.636 1.00 90.50 561 THR A N 1
ATOM 4333 C CA . THR A 1 561 ? 15.691 -11.091 32.643 1.00 90.50 561 THR A CA 1
ATOM 4334 C C . THR A 1 561 ? 14.793 -9.926 32.233 1.00 90.50 561 THR A C 1
ATOM 4336 O O . THR A 1 561 ? 14.475 -9.081 33.066 1.00 90.50 561 THR A O 1
ATOM 4339 N N . PHE A 1 562 ? 14.386 -9.856 30.961 1.00 91.88 562 PHE A N 1
ATOM 4340 C CA . PHE A 1 562 ? 13.502 -8.804 30.482 1.00 91.88 562 PHE A CA 1
ATOM 4341 C C . PHE A 1 562 ? 12.057 -9.178 30.805 1.00 91.88 562 PHE A C 1
ATOM 4343 O O . PHE A 1 562 ? 11.582 -10.260 30.454 1.00 91.88 562 PHE A O 1
ATOM 4350 N N . ALA A 1 563 ? 11.315 -8.250 31.402 1.00 91.19 563 ALA A N 1
ATOM 4351 C CA . ALA A 1 563 ? 9.873 -8.377 31.505 1.00 91.19 563 ALA A CA 1
ATOM 4352 C C . ALA A 1 563 ? 9.261 -8.292 30.096 1.00 91.19 563 ALA A C 1
ATOM 4354 O O . ALA A 1 563 ? 9.341 -7.262 29.426 1.00 91.19 563 ALA A O 1
ATOM 4355 N N . LEU A 1 564 ? 8.648 -9.380 29.632 1.00 92.19 564 LEU A N 1
ATOM 4356 C CA . LEU A 1 564 ? 7.946 -9.410 28.351 1.00 92.19 564 LEU A CA 1
ATOM 4357 C C . LEU A 1 564 ? 6.521 -8.874 28.518 1.00 92.19 564 LEU A C 1
ATOM 4359 O O . LEU A 1 564 ? 5.750 -9.398 29.325 1.00 92.19 564 LEU A O 1
ATOM 4363 N N . ARG A 1 565 ? 6.155 -7.870 27.717 1.00 90.88 565 ARG A N 1
ATOM 4364 C CA . ARG A 1 565 ? 4.805 -7.295 27.678 1.00 90.88 565 ARG A CA 1
ATOM 4365 C C . ARG A 1 565 ? 4.246 -7.273 26.254 1.00 90.88 565 ARG A C 1
ATOM 4367 O O . ARG A 1 565 ? 4.966 -7.023 25.293 1.00 90.88 565 ARG A O 1
ATOM 4374 N N . GLY A 1 566 ? 2.951 -7.529 26.122 1.00 88.94 566 GLY A N 1
ATOM 4375 C CA . GLY A 1 566 ? 2.213 -7.420 24.869 1.00 88.94 566 GLY A CA 1
ATOM 4376 C C . GLY A 1 566 ? 1.801 -5.976 24.580 1.00 88.94 566 GLY A C 1
ATOM 4377 O O . GLY A 1 566 ? 1.437 -5.211 25.472 1.00 88.94 566 GLY A O 1
ATOM 4378 N N . CYS A 1 567 ? 1.829 -5.604 23.307 1.00 85.69 567 CYS A N 1
ATOM 4379 C CA . CYS A 1 567 ? 1.454 -4.288 22.814 1.00 85.69 567 CYS A CA 1
ATOM 4380 C C . CYS A 1 567 ? -0.067 -4.069 22.901 1.00 85.69 567 CYS A C 1
ATOM 4382 O O . CYS A 1 567 ? -0.832 -4.671 22.147 1.00 85.69 567 CYS A O 1
ATOM 4384 N N . LEU A 1 568 ? -0.527 -3.144 23.753 1.00 83.00 568 LEU A N 1
ATOM 4385 C CA . LEU A 1 568 ? -1.961 -2.866 23.933 1.00 83.00 568 LEU A CA 1
ATOM 4386 C C . LEU A 1 568 ? -2.670 -2.486 22.622 1.00 83.00 568 LEU A C 1
ATOM 4388 O O . LEU A 1 568 ? -3.834 -2.819 22.432 1.00 83.00 568 LEU A O 1
ATOM 4392 N N . PHE A 1 569 ? -2.002 -1.796 21.698 1.00 79.69 569 PHE A N 1
ATOM 4393 C CA . PHE A 1 569 ? -2.591 -1.482 20.393 1.00 79.69 569 PHE A CA 1
ATOM 4394 C C . PHE A 1 569 ? -2.863 -2.738 19.562 1.00 79.69 569 PHE A C 1
ATOM 4396 O O . PHE A 1 569 ? -3.987 -2.917 19.098 1.00 79.69 569 PHE A O 1
ATOM 4403 N N . HIS A 1 570 ? -1.882 -3.636 19.445 1.00 84.06 570 HIS A N 1
ATOM 4404 C CA . HIS A 1 570 ? -2.042 -4.891 18.709 1.00 84.06 570 HIS A CA 1
ATOM 4405 C C . HIS A 1 570 ? -3.048 -5.834 19.385 1.00 84.06 570 HIS A C 1
ATOM 4407 O O . HIS A 1 570 ? -3.767 -6.553 18.687 1.00 84.06 570 HIS A O 1
ATOM 4413 N N . LEU A 1 571 ? -3.175 -5.787 20.720 1.00 88.69 571 LEU A N 1
ATOM 4414 C CA . LEU A 1 571 ? -4.242 -6.488 21.444 1.00 88.69 571 LEU A CA 1
ATOM 4415 C C . LEU A 1 571 ? -5.617 -6.002 20.973 1.00 88.69 571 LEU A C 1
ATOM 4417 O O . LEU A 1 571 ? -6.431 -6.789 20.493 1.00 88.69 571 LEU A O 1
ATOM 4421 N N . LYS A 1 572 ? -5.839 -4.684 21.034 1.00 87.06 572 LYS A N 1
ATOM 4422 C CA . LYS A 1 572 ? -7.098 -4.054 20.621 1.00 87.06 572 LYS A CA 1
ATOM 4423 C C . LYS A 1 572 ? -7.427 -4.322 19.159 1.00 87.06 572 LYS A C 1
ATOM 4425 O O . LYS A 1 572 ? -8.569 -4.627 18.840 1.00 87.06 572 LYS A O 1
ATOM 4430 N N . GLN A 1 573 ? -6.432 -4.235 18.280 1.00 87.31 573 GLN A N 1
ATOM 4431 C CA . GLN A 1 573 ? -6.601 -4.522 16.859 1.00 87.31 573 GLN A CA 1
ATOM 4432 C C . GLN A 1 573 ? -6.972 -5.992 16.622 1.00 87.31 573 GLN A C 1
ATOM 4434 O O . GLN A 1 573 ? -7.782 -6.294 15.752 1.00 87.31 573 GLN A O 1
ATOM 4439 N N . SER A 1 574 ? -6.413 -6.921 17.400 1.00 91.44 574 SER A N 1
ATOM 4440 C CA . SER A 1 574 ? -6.751 -8.345 17.300 1.00 91.44 574 SER A CA 1
ATOM 4441 C C . SER A 1 574 ? -8.172 -8.630 17.782 1.00 91.44 574 SER A C 1
ATOM 4443 O O . SER A 1 574 ? -8.886 -9.405 17.152 1.00 91.44 574 SER A O 1
ATOM 4445 N N . TRP A 1 575 ? -8.618 -7.972 18.854 1.00 94.38 575 TRP A N 1
ATOM 4446 C CA . TRP A 1 575 ? -9.999 -8.080 19.333 1.00 94.38 575 TRP A CA 1
ATOM 4447 C C . TRP A 1 575 ? -10.992 -7.450 18.354 1.00 94.38 575 TRP A C 1
ATOM 4449 O O . TRP A 1 575 ? -12.007 -8.065 18.041 1.00 94.38 575 TRP A O 1
ATOM 4459 N N . TRP A 1 576 ? -10.665 -6.278 17.806 1.00 93.38 576 TRP A N 1
ATOM 4460 C CA . TRP A 1 576 ? -11.476 -5.602 16.794 1.00 93.38 576 TRP A CA 1
ATOM 4461 C C . TRP A 1 576 ? -11.627 -6.425 15.513 1.00 93.38 576 TRP A C 1
ATOM 4463 O O . TRP A 1 576 ? -12.747 -6.643 15.062 1.00 93.38 576 TRP A O 1
ATOM 4473 N N . ARG A 1 577 ? -10.528 -6.974 14.978 1.00 94.12 577 ARG A N 1
ATOM 4474 C CA . ARG A 1 577 ? -10.581 -7.869 13.811 1.00 94.12 577 ARG A CA 1
ATOM 4475 C C . ARG A 1 577 ? -11.479 -9.077 14.055 1.00 94.12 577 ARG A C 1
ATOM 4477 O O . ARG A 1 577 ? -12.215 -9.464 13.154 1.00 94.12 577 ARG A O 1
ATOM 4484 N N . LYS A 1 578 ? -11.474 -9.641 15.270 1.00 96.62 578 LYS A N 1
ATOM 4485 C CA . LYS A 1 578 ? -12.364 -10.761 15.595 1.00 96.62 578 LYS A CA 1
ATOM 4486 C C . LYS A 1 578 ? -13.837 -10.352 15.641 1.00 96.62 578 LYS A C 1
ATOM 4488 O O . LYS A 1 578 ? -14.680 -11.085 15.137 1.00 96.62 578 LYS A O 1
ATOM 4493 N N . ILE A 1 579 ? -14.143 -9.181 16.202 1.00 95.44 579 ILE A N 1
ATOM 4494 C CA . ILE A 1 579 ? -15.495 -8.597 16.181 1.00 95.44 579 ILE A CA 1
ATOM 4495 C C . ILE A 1 579 ? -15.973 -8.412 14.733 1.00 95.44 579 ILE A C 1
ATOM 4497 O O . ILE A 1 579 ? -17.115 -8.740 14.414 1.00 95.44 579 ILE A O 1
ATOM 4501 N N . GLN A 1 580 ? -15.096 -7.935 13.844 1.00 95.62 580 GLN A N 1
ATOM 4502 C CA . GLN A 1 580 ? -15.394 -7.795 12.416 1.00 95.62 580 GLN A CA 1
ATOM 4503 C C . GLN A 1 580 ? -15.653 -9.144 11.738 1.00 95.62 580 GLN A C 1
ATOM 4505 O O . GLN A 1 580 ? -16.665 -9.295 11.061 1.00 95.62 580 GLN A O 1
ATOM 4510 N N . GLU A 1 581 ? -14.779 -10.128 11.962 1.00 97.00 581 GLU A N 1
ATOM 4511 C CA . GLU A 1 581 ? -14.890 -11.485 11.409 1.00 97.00 581 GLU A CA 1
ATOM 4512 C C . GLU A 1 581 ? -16.211 -12.173 11.791 1.00 97.00 581 GLU A C 1
ATOM 4514 O O . GLU A 1 581 ? -16.781 -12.911 10.993 1.00 97.00 581 GLU A O 1
ATOM 4519 N N . LEU A 1 582 ? -16.713 -11.917 13.002 1.00 96.62 582 LEU A N 1
ATOM 4520 C CA . LEU A 1 582 ? -17.957 -12.494 13.515 1.00 96.62 582 LEU A CA 1
ATOM 4521 C C . LEU A 1 582 ? -19.217 -11.704 13.115 1.00 96.62 582 LEU A C 1
ATOM 4523 O O . LEU A 1 582 ? -20.307 -12.053 13.550 1.00 96.62 582 LEU A O 1
ATOM 4527 N N . GLY A 1 583 ? -19.094 -10.640 12.314 1.00 95.62 583 GLY A N 1
ATOM 4528 C CA . GLY A 1 583 ? -20.237 -9.827 11.876 1.00 95.62 583 GLY A CA 1
ATOM 4529 C C . GLY A 1 583 ? -20.781 -8.855 12.933 1.00 95.62 583 GLY A C 1
ATOM 4530 O O . GLY A 1 583 ? -21.741 -8.138 12.672 1.00 95.62 583 GLY A O 1
ATOM 4531 N N . LEU A 1 584 ? -20.132 -8.734 14.094 1.00 95.31 584 LEU A N 1
ATOM 4532 C CA . LEU A 1 584 ? -20.587 -7.926 15.236 1.00 95.31 584 LEU A CA 1
ATOM 4533 C C . LEU A 1 584 ? -20.246 -6.425 15.116 1.00 95.31 584 LEU A C 1
ATOM 4535 O O . LEU A 1 584 ? -20.351 -5.662 16.076 1.00 95.31 584 LEU A O 1
ATOM 4539 N N . SER A 1 585 ? -19.802 -5.974 13.940 1.00 94.75 585 SER A N 1
ATOM 4540 C CA . SER A 1 585 ? -19.336 -4.595 13.732 1.00 94.75 585 SER A CA 1
ATOM 4541 C C . SER A 1 585 ? -20.440 -3.549 13.865 1.00 94.75 585 SER A C 1
ATOM 4543 O O . SER A 1 585 ? -20.164 -2.446 14.337 1.00 94.75 585 SER A O 1
ATOM 4545 N N . ALA A 1 586 ? -21.657 -3.866 13.412 1.00 92.25 586 ALA A N 1
ATOM 4546 C CA . ALA A 1 586 ? -22.802 -2.963 13.509 1.00 92.25 586 ALA A CA 1
ATOM 4547 C C . ALA A 1 586 ? -23.216 -2.785 14.977 1.00 92.25 586 ALA A C 1
ATOM 4549 O O . ALA A 1 586 ? -23.223 -1.661 15.475 1.00 92.25 586 ALA A O 1
ATOM 4550 N N . GLU A 1 587 ? -23.400 -3.902 15.684 1.00 93.81 587 GLU A N 1
ATOM 4551 C CA . GLU A 1 587 ? -23.698 -3.946 17.119 1.00 93.81 587 GLU A CA 1
ATOM 4552 C C . GLU A 1 587 ? -22.653 -3.196 17.950 1.00 93.81 587 GLU A C 1
ATOM 4554 O O . GLU A 1 587 ? -22.987 -2.374 18.795 1.00 93.81 587 GLU A O 1
ATOM 4559 N N . TYR A 1 588 ? -21.362 -3.411 17.676 1.00 91.62 588 TYR A N 1
ATOM 4560 C CA . TYR A 1 588 ? -20.289 -2.696 18.364 1.00 91.62 588 TYR A CA 1
ATOM 4561 C C . TYR A 1 588 ? -20.377 -1.175 18.185 1.00 91.62 588 TYR A C 1
ATOM 4563 O O . TYR A 1 588 ? -20.059 -0.421 19.105 1.00 91.62 588 TYR A O 1
ATOM 4571 N N . LYS A 1 589 ? -20.766 -0.691 17.002 1.00 89.44 589 LYS A N 1
ATOM 4572 C CA . LYS A 1 589 ? -20.843 0.752 16.729 1.00 89.44 589 LYS A CA 1
ATOM 4573 C C . LYS A 1 589 ? -22.069 1.395 17.370 1.00 89.44 589 LYS A C 1
ATOM 4575 O O . LYS A 1 589 ? -21.982 2.559 17.754 1.00 89.44 589 LYS A O 1
ATOM 4580 N N . ASP A 1 590 ? -23.146 0.643 17.544 1.00 88.38 590 ASP A N 1
ATOM 4581 C CA . ASP A 1 590 ? -24.352 1.109 18.216 1.00 88.38 590 ASP A CA 1
ATOM 4582 C C . ASP A 1 590 ? -24.094 1.370 19.721 1.00 88.38 590 ASP A C 1
ATOM 4584 O O . ASP A 1 590 ? -23.440 0.587 20.421 1.00 88.38 590 ASP A O 1
ATOM 4588 N N . SER A 1 591 ? -24.526 2.532 20.222 1.00 81.25 591 SER A N 1
ATOM 4589 C CA . SER A 1 591 ? -24.437 2.893 21.646 1.00 81.25 591 SER A CA 1
ATOM 4590 C C . SER A 1 591 ? -25.531 2.231 22.480 1.00 81.25 591 SER A C 1
ATOM 4592 O O . SER A 1 591 ? -25.307 1.947 23.660 1.00 81.25 591 SER A O 1
ATOM 4594 N N . GLU A 1 592 ? -26.673 1.938 21.859 1.00 88.12 592 GLU A N 1
ATOM 4595 C CA . GLU A 1 592 ? -27.854 1.387 22.520 1.00 88.12 592 GLU A CA 1
ATOM 4596 C C . GLU A 1 592 ? -27.878 -0.146 22.496 1.00 88.12 592 GLU A C 1
ATOM 4598 O O . GLU A 1 592 ? -28.563 -0.766 23.315 1.00 88.12 592 GLU A O 1
ATOM 4603 N N . SER A 1 593 ? -27.062 -0.769 21.643 1.00 91.69 593 SER A N 1
ATOM 4604 C CA . SER A 1 593 ? -26.914 -2.221 21.583 1.00 91.69 593 SER A CA 1
ATOM 4605 C C . SER A 1 593 ? -26.347 -2.801 22.883 1.00 91.69 593 SER A C 1
ATOM 4607 O O . SER A 1 593 ? -25.269 -2.423 23.358 1.00 91.69 593 SER A O 1
ATOM 4609 N N . ALA A 1 594 ? -27.056 -3.787 23.441 1.00 91.38 594 ALA A N 1
ATOM 4610 C CA . ALA A 1 594 ? -26.563 -4.590 24.557 1.00 91.38 594 ALA A CA 1
ATOM 4611 C C . ALA A 1 594 ? -25.306 -5.385 24.167 1.00 91.38 594 ALA A C 1
ATOM 4613 O O . ALA A 1 594 ? -24.342 -5.423 24.932 1.00 91.38 594 ALA A O 1
ATOM 4614 N N . VAL A 1 595 ? -25.273 -5.926 22.943 1.00 93.88 595 VAL A N 1
ATOM 4615 C CA . VAL A 1 595 ? -24.099 -6.606 22.378 1.00 93.88 595 VAL A CA 1
ATOM 4616 C C . VAL A 1 595 ? -22.939 -5.621 22.258 1.00 93.88 595 VAL A C 1
ATOM 4618 O O . VAL A 1 595 ? -21.830 -5.910 22.701 1.00 93.88 595 VAL A O 1
ATOM 4621 N N . GLY A 1 596 ? -23.191 -4.416 21.748 1.00 91.69 596 GLY A N 1
ATOM 4622 C CA . GLY A 1 596 ? -22.187 -3.363 21.651 1.00 91.69 596 GLY A CA 1
ATOM 4623 C C . GLY A 1 596 ? -21.596 -2.965 23.000 1.00 91.69 596 GLY A C 1
ATOM 4624 O O . GLY A 1 596 ? -20.374 -2.855 23.126 1.00 91.69 596 GLY A O 1
ATOM 4625 N N . ARG A 1 597 ? -22.436 -2.787 24.029 1.00 90.19 597 ARG A N 1
ATOM 4626 C CA . ARG A 1 597 ? -21.984 -2.503 25.403 1.00 90.19 597 ARG A CA 1
ATOM 4627 C C . ARG A 1 597 ? -21.124 -3.630 25.971 1.00 90.19 597 ARG A C 1
ATOM 4629 O O . ARG A 1 597 ? -20.056 -3.343 26.514 1.00 90.19 597 ARG A O 1
ATOM 4636 N N . PHE A 1 598 ? -21.541 -4.884 25.793 1.00 93.31 598 PHE A N 1
ATOM 4637 C CA . PHE A 1 598 ? -20.761 -6.057 26.188 1.00 93.31 598 PHE A CA 1
ATOM 4638 C C . PHE A 1 598 ? -19.393 -6.086 25.488 1.00 93.31 598 PHE A C 1
ATOM 4640 O O . PHE A 1 598 ? -18.355 -6.167 26.139 1.00 93.31 598 PHE A O 1
ATOM 4647 N N . LEU A 1 599 ? -19.352 -5.931 24.164 1.00 93.62 599 LEU A N 1
ATOM 4648 C CA . LEU A 1 599 ? -18.092 -5.960 23.422 1.00 93.62 599 LEU A CA 1
ATOM 4649 C C . LEU A 1 599 ? -17.148 -4.838 23.866 1.00 93.62 599 LEU A C 1
ATOM 4651 O O . LEU A 1 599 ? -15.960 -5.079 24.064 1.00 93.62 599 LEU A O 1
ATOM 4655 N N . LYS A 1 600 ? -17.666 -3.620 24.069 1.00 91.81 600 LYS A N 1
ATOM 4656 C CA . LYS A 1 600 ? -16.888 -2.468 24.553 1.00 91.81 600 LYS A CA 1
ATOM 4657 C C . LYS A 1 600 ? -16.331 -2.697 25.959 1.00 91.81 600 LYS A C 1
ATOM 4659 O O . LYS A 1 600 ? -15.199 -2.292 26.213 1.00 91.81 600 LYS A O 1
ATOM 4664 N N . SER A 1 601 ? -17.070 -3.348 26.861 1.00 91.25 601 SER A N 1
ATOM 4665 C CA . SER A 1 601 ? -16.612 -3.583 28.240 1.00 91.25 601 SER A CA 1
ATOM 4666 C C . SER A 1 601 ? -15.350 -4.453 28.293 1.00 91.25 601 SER A C 1
ATOM 4668 O O . SER A 1 601 ? -14.455 -4.176 29.096 1.00 91.25 601 SER A O 1
ATOM 4670 N N . THR A 1 602 ? -15.199 -5.413 27.367 1.00 93.12 602 THR A N 1
ATOM 4671 C CA . THR A 1 602 ? -13.993 -6.257 27.279 1.00 93.12 602 THR A CA 1
ATOM 4672 C C . THR A 1 602 ? -12.711 -5.437 27.092 1.00 93.12 602 THR A C 1
ATOM 4674 O O . THR A 1 602 ? -11.675 -5.777 27.659 1.00 93.12 602 THR A O 1
ATOM 4677 N N . PHE A 1 603 ? -12.778 -4.286 26.407 1.00 91.81 603 PHE A N 1
ATOM 4678 C CA . PHE A 1 603 ? -11.639 -3.381 26.199 1.00 91.81 603 PHE A CA 1
ATOM 4679 C C . PHE A 1 603 ? -11.154 -2.687 27.478 1.00 91.81 603 PHE A C 1
ATOM 4681 O O . PHE A 1 603 ? -10.082 -2.084 27.452 1.00 91.81 603 PHE A O 1
ATOM 4688 N N . GLY A 1 604 ? -11.890 -2.777 28.591 1.00 90.50 604 GLY A N 1
ATOM 4689 C CA . GLY A 1 604 ? -11.442 -2.315 29.906 1.00 90.50 604 GLY A CA 1
ATOM 4690 C C . GLY A 1 604 ? -10.565 -3.323 30.662 1.00 90.50 604 GLY A C 1
ATOM 4691 O O . GLY A 1 604 ? -9.775 -2.914 31.511 1.00 90.50 604 GLY A O 1
ATOM 4692 N N . LEU A 1 605 ? -10.620 -4.616 30.315 1.00 92.44 605 LEU A N 1
ATOM 4693 C CA . LEU A 1 605 ? -9.856 -5.683 30.983 1.00 92.44 605 LEU A CA 1
ATOM 4694 C C . LEU A 1 605 ? -8.337 -5.436 31.071 1.00 92.44 605 LEU A C 1
ATOM 4696 O O . LEU A 1 605 ? -7.758 -5.768 32.104 1.00 92.44 605 LEU A O 1
ATOM 4700 N N . PRO A 1 606 ? -7.654 -4.832 30.071 1.00 91.06 606 PRO A N 1
ATOM 4701 C CA . PRO A 1 606 ? -6.209 -4.591 30.150 1.00 91.06 606 PRO A CA 1
ATOM 4702 C C . PRO A 1 606 ? -5.764 -3.661 31.288 1.00 91.06 606 PRO A C 1
ATOM 4704 O O . PRO A 1 606 ? -4.561 -3.509 31.500 1.00 91.06 606 PRO A O 1
ATOM 4707 N N . PHE A 1 607 ? -6.702 -3.011 31.981 1.00 88.00 607 PHE A N 1
ATOM 4708 C CA . PHE A 1 607 ? -6.452 -2.056 33.065 1.00 88.00 607 PHE A CA 1
ATOM 4709 C C . PHE A 1 607 ? -6.660 -2.648 34.459 1.00 88.00 607 PHE A C 1
ATOM 4711 O O . PHE A 1 607 ? -6.447 -1.958 35.452 1.00 88.00 607 PHE A O 1
ATOM 4718 N N . LEU A 1 608 ? -7.046 -3.918 34.535 1.00 89.56 608 LEU A N 1
ATOM 4719 C CA . LEU A 1 608 ? -7.095 -4.660 35.785 1.00 89.56 608 LEU A CA 1
ATOM 4720 C C . LEU A 1 608 ? -5.715 -5.202 36.156 1.00 89.56 608 LEU A C 1
ATOM 4722 O O . LEU A 1 608 ? -4.829 -5.347 35.305 1.00 89.56 608 LEU A O 1
ATOM 4726 N N . ASP A 1 609 ? -5.552 -5.553 37.431 1.00 88.94 609 ASP A N 1
ATOM 4727 C CA . ASP A 1 609 ? -4.475 -6.456 37.811 1.00 88.94 609 ASP A CA 1
ATOM 4728 C C . ASP A 1 609 ? -4.636 -7.777 37.044 1.00 88.94 609 ASP A C 1
ATOM 4730 O O . ASP A 1 609 ? -5.748 -8.284 36.870 1.00 88.94 609 ASP A O 1
ATOM 4734 N N . PHE A 1 610 ? -3.531 -8.336 36.552 1.00 91.19 610 PHE A N 1
ATOM 4735 C CA . PHE A 1 610 ? -3.580 -9.540 35.728 1.00 91.19 610 PHE A CA 1
ATOM 4736 C C . PHE A 1 610 ? -4.177 -10.744 36.472 1.00 91.19 610 PHE A C 1
ATOM 4738 O O . PHE A 1 610 ? -4.689 -11.653 35.818 1.00 91.19 610 PHE A O 1
ATOM 4745 N N . LEU A 1 611 ? -4.117 -10.755 37.809 1.00 89.81 611 LEU A N 1
ATOM 4746 C CA . LEU A 1 611 ? -4.731 -11.780 38.651 1.00 89.81 611 LEU A CA 1
ATOM 4747 C C . LEU A 1 611 ? -6.261 -11.677 38.671 1.00 89.81 611 LEU A C 1
ATOM 4749 O O . LEU A 1 611 ? -6.933 -12.691 38.811 1.00 89.81 611 LEU A O 1
ATOM 4753 N N . GLU A 1 612 ? -6.816 -10.480 38.480 1.00 90.81 612 GLU A N 1
ATOM 4754 C CA . GLU A 1 612 ? -8.262 -10.239 38.535 1.00 90.81 612 GLU A CA 1
ATOM 4755 C C . GLU A 1 612 ? -8.963 -10.422 37.185 1.00 90.81 612 GLU A C 1
ATOM 4757 O O . GLU A 1 612 ? -10.188 -10.510 37.136 1.00 90.81 612 GLU A O 1
ATOM 4762 N N . VAL A 1 613 ? -8.215 -10.474 36.077 1.00 93.69 613 VAL A N 1
ATOM 4763 C CA . VAL A 1 613 ? -8.785 -10.525 34.719 1.00 93.69 613 VAL A CA 1
ATOM 4764 C C . VAL A 1 613 ? -9.681 -11.743 34.514 1.00 93.69 613 VAL A C 1
ATOM 4766 O O . VAL A 1 613 ? -10.763 -11.604 33.949 1.00 93.69 613 VAL A O 1
ATOM 4769 N N . CYS A 1 614 ? -9.240 -12.926 34.950 1.00 90.69 614 CYS A N 1
ATOM 4770 C CA . CYS A 1 614 ? -9.994 -14.162 34.742 1.00 90.69 614 CYS A CA 1
ATOM 4771 C C . CYS A 1 614 ? -11.319 -14.138 35.511 1.00 90.69 614 CYS A C 1
ATOM 4773 O O . CYS A 1 614 ? -12.366 -14.405 34.924 1.00 90.69 614 CYS A O 1
ATOM 4775 N N . ASP A 1 615 ? -11.278 -13.748 36.786 1.00 88.25 615 ASP A N 1
ATOM 4776 C CA . ASP A 1 615 ? -12.467 -13.658 37.635 1.00 88.25 615 ASP A CA 1
ATOM 4777 C C . ASP A 1 615 ? -13.418 -12.571 37.139 1.00 88.25 615 ASP A C 1
ATOM 4779 O O . ASP A 1 615 ? -14.618 -12.803 37.031 1.00 88.25 615 ASP A O 1
ATOM 4783 N N . CYS A 1 616 ? -12.890 -11.403 36.767 1.00 91.44 616 CYS A N 1
ATOM 4784 C CA . CYS A 1 616 ? -13.705 -10.335 36.202 1.00 91.44 616 CYS A CA 1
ATOM 4785 C C . CYS A 1 616 ? -14.402 -10.776 34.918 1.00 91.44 616 CYS A C 1
ATOM 4787 O O . CYS A 1 616 ? -15.595 -10.549 34.736 1.00 91.44 616 CYS A O 1
ATOM 4789 N N . PHE A 1 617 ? -13.670 -11.440 34.024 1.00 92.88 617 PHE A N 1
ATOM 4790 C CA . PHE A 1 617 ? -14.253 -11.910 32.782 1.00 92.88 617 PHE A CA 1
ATOM 4791 C C . PHE A 1 617 ? -15.349 -12.952 33.037 1.00 92.88 617 PHE A C 1
ATOM 4793 O O . PHE A 1 617 ? -16.439 -12.835 32.485 1.00 92.88 617 PHE A O 1
ATOM 4800 N N . ALA A 1 618 ? -15.081 -13.929 33.907 1.00 86.31 618 ALA A N 1
ATOM 4801 C CA . ALA A 1 618 ? -15.993 -15.032 34.184 1.00 86.31 618 ALA A CA 1
ATOM 4802 C C . ALA A 1 618 ? -17.253 -14.615 34.957 1.00 86.31 618 ALA A C 1
ATOM 4804 O O . ALA A 1 618 ? -18.340 -15.087 34.631 1.00 86.31 618 ALA A O 1
ATOM 4805 N N . PHE A 1 619 ? -17.114 -13.755 35.969 1.00 86.69 619 PHE A N 1
ATOM 4806 C CA . PHE A 1 619 ? -18.191 -13.454 36.916 1.00 86.69 619 PHE A CA 1
ATOM 4807 C C . PHE A 1 619 ? -18.833 -12.081 36.720 1.00 86.69 619 PHE A C 1
ATOM 4809 O O . PHE A 1 619 ? -19.993 -11.914 37.085 1.00 86.69 619 PHE A O 1
ATOM 4816 N N . ASP A 1 620 ? -18.121 -11.117 36.131 1.00 90.94 620 ASP A N 1
ATOM 4817 C CA . ASP A 1 620 ? -18.641 -9.759 35.950 1.00 90.94 620 ASP A CA 1
ATOM 4818 C C . ASP A 1 620 ? -19.033 -9.498 34.486 1.00 90.94 620 ASP A C 1
ATOM 4820 O O . ASP A 1 620 ? -20.101 -8.961 34.211 1.00 90.94 620 ASP A O 1
ATOM 4824 N N . VAL A 1 621 ? -18.180 -9.879 33.527 1.00 90.06 621 VAL A N 1
ATOM 4825 C CA . VAL A 1 621 ? -18.369 -9.545 32.101 1.00 90.06 621 VAL A CA 1
ATOM 4826 C C . VAL A 1 621 ? -19.296 -10.523 31.389 1.00 90.06 621 VAL A C 1
ATOM 4828 O O . VAL A 1 621 ? -20.197 -10.086 30.678 1.00 90.06 621 VAL A O 1
ATOM 4831 N N . ILE A 1 622 ? -19.095 -11.835 31.558 1.00 89.44 622 ILE A N 1
ATOM 4832 C CA . ILE A 1 622 ? -19.933 -12.857 30.905 1.00 89.44 622 ILE A CA 1
ATOM 4833 C C . ILE A 1 622 ? -21.386 -12.794 31.399 1.00 89.44 622 ILE A C 1
ATOM 4835 O O . ILE A 1 622 ? -22.292 -13.062 30.620 1.00 89.44 622 ILE A O 1
ATOM 4839 N N . CYS A 1 623 ? -21.633 -12.382 32.645 1.00 86.88 623 CYS A N 1
ATOM 4840 C CA . CYS A 1 623 ? -22.992 -12.211 33.172 1.00 86.88 623 CYS A CA 1
ATOM 4841 C C . CYS A 1 623 ? -23.814 -11.153 32.414 1.00 86.88 623 CYS A C 1
ATOM 4843 O O . CYS A 1 623 ? -25.036 -11.243 32.379 1.00 86.88 623 CYS A O 1
ATOM 4845 N N . GLU A 1 624 ? -23.149 -10.181 31.783 1.00 86.38 624 GLU A N 1
ATOM 4846 C CA . GLU A 1 624 ? -23.775 -9.152 30.944 1.00 86.38 624 GLU A CA 1
ATOM 4847 C C . GLU A 1 624 ? -23.823 -9.552 29.456 1.00 86.38 624 GLU A C 1
ATOM 4849 O O . GLU A 1 624 ? -24.250 -8.757 28.616 1.00 86.38 624 GLU A O 1
ATOM 4854 N N . ALA A 1 625 ? -23.338 -10.748 29.094 1.00 90.38 625 ALA A N 1
ATOM 4855 C CA . ALA A 1 625 ? -23.298 -11.205 27.710 1.00 90.38 625 ALA A CA 1
ATOM 4856 C C . ALA A 1 625 ? -24.713 -11.528 27.201 1.00 90.38 625 ALA A C 1
ATOM 4858 O O . ALA A 1 625 ? -25.391 -12.378 27.781 1.00 90.38 625 ALA A O 1
ATOM 4859 N N . PRO A 1 626 ? -25.167 -10.901 26.101 1.00 92.38 626 PRO A N 1
ATOM 4860 C CA . PRO A 1 626 ? -26.435 -11.266 25.481 1.00 92.38 626 PRO A CA 1
ATOM 4861 C C . PRO A 1 626 ? -26.406 -12.690 24.915 1.00 92.38 626 PRO A C 1
ATOM 4863 O O . PRO A 1 626 ? -25.360 -13.163 24.463 1.00 92.38 626 PRO A O 1
ATOM 4866 N N . GLU A 1 627 ? -27.567 -13.346 24.883 1.00 90.69 627 GLU A N 1
ATOM 4867 C CA . GLU A 1 627 ? -27.734 -14.647 24.228 1.00 90.69 627 GLU A CA 1
ATOM 4868 C C . GLU A 1 627 ? -27.635 -14.495 22.703 1.00 90.69 627 GLU A C 1
ATOM 4870 O O . GLU A 1 627 ? -28.607 -14.167 22.025 1.00 90.69 627 GLU A O 1
ATOM 4875 N N . ASP A 1 628 ? -26.433 -14.711 22.168 1.00 94.12 628 ASP A N 1
ATOM 4876 C CA . ASP A 1 628 ? -26.130 -14.646 20.739 1.00 94.12 628 ASP A CA 1
ATOM 4877 C C . ASP A 1 628 ? -24.962 -15.594 20.380 1.00 94.12 628 ASP A C 1
ATOM 4879 O O . ASP A 1 628 ? -23.992 -15.745 21.137 1.00 94.12 628 ASP A O 1
ATOM 4883 N N . ASP A 1 629 ? -25.045 -16.264 19.223 1.00 95.12 629 ASP A N 1
ATOM 4884 C CA . ASP A 1 629 ? -24.027 -17.231 18.772 1.00 95.12 629 ASP A CA 1
ATOM 4885 C C . ASP A 1 629 ? -22.684 -16.552 18.467 1.00 95.12 629 ASP A C 1
ATOM 4887 O O . ASP A 1 629 ? -21.619 -17.032 18.871 1.00 95.12 629 ASP A O 1
ATOM 4891 N N . ALA A 1 630 ? -22.710 -15.395 17.804 1.00 95.62 630 ALA A N 1
ATOM 4892 C CA . ALA A 1 630 ? -21.500 -14.659 17.472 1.00 95.62 630 ALA A CA 1
ATOM 4893 C C . ALA A 1 630 ? -20.831 -14.097 18.738 1.00 95.62 630 ALA A C 1
ATOM 4895 O O . ALA A 1 630 ? -19.602 -14.152 18.855 1.00 95.62 630 ALA A O 1
ATOM 4896 N N . VAL A 1 631 ? -21.610 -13.643 19.725 1.00 96.38 631 VAL A N 1
ATOM 4897 C CA . VAL A 1 631 ? -21.107 -13.273 21.060 1.00 96.38 631 VAL A CA 1
ATOM 4898 C C . VAL A 1 631 ? -20.453 -14.469 21.754 1.00 96.38 631 VAL A C 1
ATOM 4900 O O . VAL A 1 631 ? -19.331 -14.351 22.251 1.00 96.38 631 VAL A O 1
ATOM 4903 N N . SER A 1 632 ? -21.087 -15.642 21.719 1.00 95.88 632 SER A N 1
ATOM 4904 C CA . SER A 1 632 ? -20.544 -16.873 22.311 1.00 95.88 632 SER A CA 1
ATOM 4905 C C . SER A 1 632 ? -19.201 -17.267 21.682 1.00 95.88 632 SER A C 1
ATOM 4907 O O . SER A 1 632 ? -18.230 -17.559 22.385 1.00 95.88 632 SER A O 1
ATOM 4909 N N . ARG A 1 633 ? -19.087 -17.173 20.351 1.00 97.19 633 ARG A N 1
ATOM 4910 C CA . ARG A 1 633 ? -17.834 -17.417 19.613 1.00 97.19 633 ARG A CA 1
ATOM 4911 C C . ARG A 1 633 ? -16.751 -16.383 19.924 1.00 97.19 633 ARG A C 1
ATOM 4913 O O . ARG A 1 633 ? -15.560 -16.710 19.915 1.00 97.19 633 ARG A O 1
ATOM 4920 N N . TYR A 1 634 ? -17.131 -15.137 20.205 1.00 97.44 634 TYR A N 1
ATOM 4921 C CA . TYR A 1 634 ? -16.198 -14.105 20.657 1.00 97.44 634 TYR A CA 1
ATOM 4922 C C . TYR A 1 634 ? -15.674 -14.391 22.074 1.00 97.44 634 TYR A C 1
ATOM 4924 O O . TYR A 1 634 ? -14.466 -14.298 22.310 1.00 97.44 634 TYR A O 1
ATOM 4932 N N . ILE A 1 635 ? -16.548 -14.816 22.992 1.00 96.06 635 ILE A N 1
ATOM 4933 C CA . ILE A 1 635 ? -16.175 -15.242 24.350 1.00 96.06 635 ILE A CA 1
ATOM 4934 C C . ILE A 1 635 ? -15.216 -16.434 24.305 1.00 96.06 635 ILE A C 1
ATOM 4936 O O . ILE A 1 635 ? -14.192 -16.422 24.993 1.00 96.06 635 ILE A O 1
ATOM 4940 N N . GLU A 1 636 ? -15.496 -17.441 23.474 1.00 94.62 636 GLU A N 1
ATOM 4941 C CA . GLU A 1 636 ? -14.612 -18.599 23.300 1.00 94.62 636 GLU A CA 1
ATOM 4942 C C . GLU A 1 636 ? -13.227 -18.162 22.797 1.00 94.62 636 GLU A C 1
ATOM 4944 O O . GLU A 1 636 ? -12.194 -18.580 23.329 1.00 94.62 636 GLU A O 1
ATOM 4949 N N . TYR A 1 637 ? -13.193 -17.262 21.809 1.00 97.25 637 TYR A N 1
ATOM 4950 C CA . TYR A 1 637 ? -11.951 -16.702 21.289 1.00 97.25 637 TYR A CA 1
ATOM 4951 C C . TYR A 1 637 ? -11.136 -15.991 22.375 1.00 97.25 637 TYR A C 1
ATOM 4953 O O . TYR A 1 637 ? -9.946 -16.283 22.523 1.00 97.25 637 TYR A O 1
ATOM 4961 N N . LEU A 1 638 ? -11.753 -15.093 23.152 1.00 96.62 638 LEU A N 1
ATOM 4962 C CA . LEU A 1 638 ? -11.064 -14.390 24.237 1.00 96.62 638 LEU A CA 1
ATOM 4963 C C . LEU A 1 638 ? -10.557 -15.369 25.298 1.00 96.62 638 LEU A C 1
ATOM 4965 O O . LEU A 1 638 ? -9.387 -15.305 25.682 1.00 96.62 638 LEU A O 1
ATOM 4969 N N . THR A 1 639 ? -11.395 -16.320 25.711 1.00 94.19 639 THR A N 1
ATOM 4970 C CA . THR A 1 639 ? -11.049 -17.353 26.697 1.00 94.19 639 THR A CA 1
ATOM 4971 C C . THR A 1 639 ? -9.825 -18.161 26.267 1.00 94.19 639 THR A C 1
ATOM 4973 O O . THR A 1 639 ? -8.876 -18.322 27.041 1.00 94.19 639 THR A O 1
ATOM 4976 N N . ARG A 1 640 ? -9.812 -18.627 25.011 1.00 93.00 640 ARG A N 1
ATOM 4977 C CA . ARG A 1 640 ? -8.737 -19.459 24.452 1.00 93.00 640 ARG A CA 1
ATOM 4978 C C . ARG A 1 640 ? -7.440 -18.686 24.230 1.00 93.00 640 ARG A C 1
ATOM 4980 O O . ARG A 1 640 ? -6.350 -19.238 24.391 1.00 93.00 640 ARG A O 1
ATOM 4987 N N . MET A 1 641 ? -7.541 -17.424 23.821 1.00 94.19 641 MET A N 1
ATOM 4988 C CA . MET A 1 641 ? -6.380 -16.658 23.368 1.00 94.19 641 MET A CA 1
ATOM 4989 C C . MET A 1 641 ? -5.779 -15.752 24.440 1.00 94.19 641 MET A C 1
ATOM 4991 O O . MET A 1 641 ? -4.561 -15.587 24.414 1.00 94.19 641 MET A O 1
ATOM 4995 N N . TYR A 1 642 ? -6.575 -15.214 25.374 1.00 95.88 642 TYR A N 1
ATOM 4996 C CA . TYR A 1 642 ? -6.138 -14.109 26.239 1.00 95.88 642 TYR A CA 1
ATOM 4997 C C . TYR A 1 642 ? -6.459 -14.235 27.732 1.00 95.88 642 TYR A C 1
ATOM 4999 O O . TYR A 1 642 ? -5.677 -13.748 28.544 1.00 95.88 642 TYR A O 1
ATOM 5007 N N . ILE A 1 643 ? -7.603 -14.812 28.112 1.00 94.31 643 ILE A N 1
ATOM 5008 C CA . ILE A 1 643 ? -8.135 -14.642 29.480 1.00 94.31 643 ILE A CA 1
ATOM 5009 C C . ILE A 1 643 ? -7.539 -15.627 30.486 1.00 94.31 643 ILE A C 1
ATOM 5011 O O . ILE A 1 643 ? -7.195 -15.245 31.601 1.00 94.31 643 ILE A O 1
ATOM 5015 N N . THR A 1 644 ? -7.425 -16.902 30.120 1.00 88.56 644 THR A N 1
ATOM 5016 C CA . THR A 1 644 ? -7.005 -17.944 31.068 1.00 88.56 644 THR A CA 1
ATOM 5017 C C . THR A 1 644 ? -5.485 -17.979 31.232 1.00 88.56 644 THR A C 1
ATOM 5019 O O . THR A 1 644 ? -4.733 -17.551 30.352 1.00 88.56 644 THR A O 1
ATOM 5022 N N . SER A 1 645 ? -4.999 -18.538 32.343 1.00 85.06 645 SER A N 1
ATOM 5023 C CA . SER A 1 645 ? -3.558 -18.734 32.580 1.00 85.06 645 SER A CA 1
ATOM 5024 C C . SER A 1 645 ? -2.900 -19.685 31.569 1.00 85.06 645 SER A C 1
ATOM 5026 O O . SER A 1 645 ? -1.696 -19.590 31.339 1.00 85.06 645 SER A O 1
ATOM 5028 N N . THR A 1 646 ? -3.688 -20.566 30.944 1.00 85.25 646 THR A N 1
ATOM 5029 C CA . THR A 1 646 ? -3.272 -21.524 29.907 1.00 85.25 646 THR A CA 1
ATOM 5030 C C . THR A 1 646 ? -3.493 -21.016 28.482 1.00 85.25 646 THR A C 1
ATOM 5032 O O . THR A 1 646 ? -3.182 -21.725 27.523 1.00 85.25 646 THR A O 1
ATOM 5035 N N . SER A 1 647 ? -4.024 -19.803 28.322 1.00 92.25 647 SER A N 1
ATOM 5036 C CA . SER A 1 647 ? -4.238 -19.205 27.009 1.00 92.25 647 SER A CA 1
ATOM 5037 C C . SER A 1 647 ? -2.918 -18.969 26.267 1.00 92.25 647 SER A C 1
ATOM 5039 O O . SER A 1 647 ? -1.832 -18.967 26.850 1.00 92.25 647 SER A O 1
ATOM 5041 N N . SER A 1 648 ? -2.997 -18.760 24.950 1.00 90.44 648 SER A N 1
ATOM 5042 C CA . SER A 1 648 ? -1.795 -18.488 24.141 1.00 90.44 648 SER A CA 1
ATOM 5043 C C . SER A 1 648 ? -1.074 -17.206 24.578 1.00 90.44 648 SER A C 1
ATOM 5045 O O . SER A 1 648 ? 0.154 -17.132 24.511 1.00 90.44 648 SER A O 1
ATOM 5047 N N . PHE A 1 649 ? -1.834 -16.213 25.045 1.00 94.06 649 PHE A N 1
ATOM 5048 C CA . PHE A 1 649 ? -1.340 -14.920 25.498 1.00 94.06 649 PHE A CA 1
ATOM 5049 C C . PHE A 1 649 ? -1.999 -14.519 26.829 1.00 94.06 649 PHE A C 1
ATOM 5051 O O . PHE A 1 649 ? -2.877 -13.657 26.846 1.00 94.06 649 PHE A O 1
ATOM 5058 N N . PRO A 1 650 ? -1.575 -15.117 27.953 1.00 93.31 650 PRO A N 1
ATOM 5059 C CA . PRO A 1 650 ? -2.221 -14.945 29.255 1.00 93.31 650 PRO A CA 1
ATOM 5060 C C . PRO A 1 650 ? -2.152 -13.509 29.798 1.00 93.31 650 PRO A C 1
ATOM 5062 O O . PRO A 1 650 ? -1.250 -12.752 29.414 1.00 93.31 650 PRO A O 1
ATOM 5065 N N . PRO A 1 651 ? -3.033 -13.140 30.754 1.00 94.06 651 PRO A N 1
ATOM 5066 C CA . PRO A 1 651 ? -3.189 -11.761 31.220 1.00 94.06 651 PRO A CA 1
ATOM 5067 C C . PRO A 1 651 ? -1.911 -11.089 31.714 1.00 94.06 651 PRO A C 1
ATOM 5069 O O . PRO A 1 651 ? -1.721 -9.904 31.464 1.00 94.06 651 PRO A O 1
ATOM 5072 N N . HIS A 1 652 ? -0.982 -11.820 32.340 1.00 90.88 652 HIS A N 1
ATOM 5073 C CA . HIS A 1 652 ? 0.276 -11.239 32.833 1.00 90.88 652 HIS A CA 1
ATOM 5074 C C . HIS A 1 652 ? 1.123 -10.576 31.729 1.00 90.88 652 HIS A C 1
ATOM 5076 O O . HIS A 1 652 ? 1.951 -9.711 32.021 1.00 90.88 652 HIS A O 1
ATOM 5082 N N . LEU A 1 653 ? 0.916 -10.948 30.459 1.00 91.38 653 LEU A N 1
ATOM 5083 C CA . LEU A 1 653 ? 1.592 -10.322 29.326 1.00 91.38 653 LEU A CA 1
ATOM 5084 C C . LEU A 1 653 ? 1.018 -8.942 28.993 1.00 91.38 653 LEU A C 1
ATOM 5086 O O . LEU A 1 653 ? 1.771 -8.077 28.562 1.00 91.38 653 LEU A O 1
ATOM 5090 N N . TRP A 1 654 ? -0.284 -8.710 29.161 1.00 90.94 654 TRP A N 1
ATOM 5091 C CA . TRP A 1 654 ? -0.962 -7.556 28.552 1.00 90.94 654 TRP A CA 1
ATOM 5092 C C . TRP A 1 654 ? -1.836 -6.730 29.500 1.00 90.94 654 TRP A C 1
ATOM 5094 O O . TRP A 1 654 ? -2.100 -5.564 29.205 1.00 90.94 654 TRP A O 1
ATOM 5104 N N . ALA A 1 655 ? -2.256 -7.297 30.628 1.00 90.44 655 ALA A N 1
ATOM 5105 C CA . ALA A 1 655 ? -3.001 -6.613 31.672 1.00 90.44 655 ALA A CA 1
ATOM 5106 C C . ALA A 1 655 ? -2.062 -6.080 32.756 1.00 90.44 655 ALA A C 1
ATOM 5108 O O . ALA A 1 655 ? -1.032 -6.681 33.087 1.00 90.44 655 ALA A O 1
ATOM 5109 N N . SER A 1 656 ? -2.415 -4.923 33.299 1.00 85.88 656 SER A N 1
ATOM 5110 C CA . SER A 1 656 ? -1.742 -4.337 34.450 1.00 85.88 656 SER A CA 1
ATOM 5111 C C . SER A 1 656 ? -2.643 -3.267 35.062 1.00 85.88 656 SER A C 1
ATOM 5113 O O . SER A 1 656 ? -3.406 -2.597 34.363 1.00 85.88 656 SER A O 1
ATOM 5115 N N . SER A 1 657 ? -2.523 -3.032 36.360 1.00 81.00 657 SER A N 1
ATOM 5116 C CA . SER A 1 657 ? -3.228 -1.943 37.033 1.00 81.00 657 SER A CA 1
ATOM 5117 C C . SER A 1 657 ? -2.471 -0.612 36.918 1.00 81.00 657 SER A C 1
ATOM 5119 O O . SER A 1 657 ? -3.081 0.445 36.963 1.00 81.00 657 SER A O 1
ATOM 5121 N N . ASP A 1 658 ? -1.159 -0.599 36.663 1.00 79.56 658 ASP A N 1
ATOM 5122 C CA . ASP A 1 658 ? -0.378 0.649 36.631 1.00 79.56 658 ASP A CA 1
ATOM 5123 C C . ASP A 1 658 ? -0.652 1.533 35.395 1.00 79.56 658 ASP A C 1
ATOM 5125 O O . ASP A 1 658 ? -0.111 1.303 34.309 1.00 79.56 658 ASP A O 1
ATOM 5129 N N . VAL A 1 659 ? -1.443 2.592 35.573 1.00 69.06 659 VAL A N 1
ATOM 5130 C CA . VAL A 1 659 ? -1.768 3.595 34.541 1.00 69.06 659 VAL A CA 1
ATOM 5131 C C . VAL A 1 659 ? -0.523 4.317 33.994 1.00 69.06 659 VAL A C 1
ATOM 5133 O O . VAL A 1 659 ? -0.567 4.855 32.885 1.00 69.06 659 VAL A O 1
ATOM 5136 N N . ASN A 1 660 ? 0.597 4.325 34.727 1.00 65.06 660 ASN A N 1
ATOM 5137 C CA . ASN A 1 660 ? 1.849 4.953 34.293 1.00 65.06 660 ASN A CA 1
ATOM 5138 C C . ASN A 1 660 ? 2.690 4.066 33.374 1.00 65.06 660 ASN A C 1
ATOM 5140 O O . ASN A 1 660 ? 3.600 4.572 32.709 1.00 65.06 660 ASN A O 1
ATOM 5144 N N . GLN A 1 661 ? 2.384 2.772 33.301 1.00 67.06 661 GLN A N 1
ATOM 5145 C CA . GLN A 1 661 ? 3.064 1.867 32.395 1.00 67.06 661 GLN A CA 1
ATOM 5146 C C . GLN A 1 661 ? 2.859 2.351 30.952 1.00 67.06 661 GLN A C 1
ATOM 5148 O O . GLN A 1 661 ? 1.736 2.627 30.520 1.00 67.06 661 GLN A O 1
ATOM 5153 N N . LYS A 1 662 ? 3.947 2.457 30.179 1.00 62.75 662 LYS A N 1
ATOM 5154 C CA . LYS A 1 662 ? 3.917 2.912 28.779 1.00 62.75 662 LYS A CA 1
ATOM 5155 C C . LYS A 1 662 ? 3.280 1.852 27.875 1.00 62.75 662 LYS A C 1
ATOM 5157 O O . LYS A 1 662 ? 3.960 1.130 27.158 1.00 62.75 662 LYS A O 1
ATOM 5162 N N . ARG A 1 663 ? 1.951 1.751 27.924 1.00 58.97 663 ARG A N 1
ATOM 5163 C CA . ARG A 1 663 ? 1.147 0.781 27.161 1.00 58.97 663 ARG A CA 1
ATOM 5164 C C . ARG A 1 663 ? 0.705 1.310 25.799 1.00 58.97 663 ARG A C 1
ATOM 5166 O O . ARG A 1 663 ? 0.342 0.535 24.920 1.00 58.97 663 ARG A O 1
ATOM 5173 N N . THR A 1 664 ? 0.693 2.630 25.614 1.00 54.94 664 THR A N 1
ATOM 5174 C CA . THR A 1 664 ? 0.197 3.285 24.399 1.00 54.94 664 THR A CA 1
ATOM 5175 C C . THR A 1 664 ? 1.309 3.429 23.359 1.00 54.94 664 THR A C 1
ATOM 5177 O O . THR A 1 664 ? 2.177 4.293 23.427 1.00 54.94 664 THR A O 1
ATOM 5180 N N . THR A 1 665 ? 1.259 2.575 22.343 1.00 53.38 665 THR A N 1
ATOM 5181 C CA . THR A 1 665 ? 2.252 2.428 21.267 1.00 53.38 665 THR A CA 1
ATOM 5182 C C . THR A 1 665 ? 2.157 3.462 20.142 1.00 53.38 665 THR A C 1
ATOM 5184 O O . THR A 1 665 ? 2.722 3.250 19.070 1.00 53.38 665 THR A O 1
ATOM 5187 N N . ASN A 1 666 ? 1.536 4.621 20.389 1.00 58.28 666 ASN A N 1
ATOM 5188 C CA . ASN A 1 666 ? 1.441 5.709 19.406 1.00 58.28 666 ASN A CA 1
ATOM 5189 C C . ASN A 1 666 ? 2.820 6.134 18.880 1.00 58.28 666 ASN A C 1
ATOM 5191 O O . ASN A 1 666 ? 2.949 6.567 17.742 1.00 58.28 666 ASN A O 1
ATOM 5195 N N . GLY A 1 667 ? 3.865 6.033 19.703 1.00 60.16 667 GLY A N 1
ATOM 5196 C CA . GLY A 1 667 ? 5.209 6.434 19.304 1.00 60.16 667 GLY A CA 1
ATOM 5197 C C . GLY A 1 667 ? 5.973 5.417 18.463 1.00 60.16 667 GLY A C 1
ATOM 5198 O O . GLY A 1 667 ? 6.778 5.812 17.627 1.00 60.16 667 GLY A O 1
ATOM 5199 N N . ARG A 1 668 ? 5.677 4.124 18.626 1.00 67.12 668 ARG A N 1
ATOM 5200 C CA . ARG A 1 668 ? 6.215 3.059 17.774 1.00 67.12 668 ARG A CA 1
ATOM 5201 C C . ARG A 1 668 ? 5.618 3.142 16.373 1.00 67.12 668 ARG A C 1
ATOM 5203 O O . ARG A 1 668 ? 6.361 3.194 15.401 1.00 67.12 668 ARG A O 1
ATOM 5210 N N . GLU A 1 669 ? 4.296 3.268 16.286 1.00 66.44 669 GLU A N 1
ATOM 5211 C CA . GLU A 1 669 ? 3.614 3.505 15.014 1.00 66.44 669 GLU A CA 1
ATOM 5212 C C . GLU A 1 669 ? 4.039 4.847 14.415 1.00 66.44 669 GLU A C 1
ATOM 5214 O O . GLU A 1 669 ? 4.319 4.919 13.229 1.00 66.44 669 GLU A O 1
ATOM 5219 N N . SER A 1 670 ? 4.185 5.906 15.220 1.00 70.25 670 SER A N 1
ATOM 5220 C CA . SER A 1 670 ? 4.725 7.179 14.728 1.00 70.25 670 SER A CA 1
ATOM 5221 C C . SER A 1 670 ? 6.142 7.025 14.178 1.00 70.25 670 SER A C 1
ATOM 5223 O O . SER A 1 670 ? 6.467 7.690 13.197 1.00 70.25 670 SER A O 1
ATOM 5225 N N . PHE A 1 671 ? 6.983 6.181 14.784 1.00 79.38 671 PHE A N 1
ATOM 5226 C CA . PHE A 1 671 ? 8.320 5.890 14.279 1.00 79.38 671 PHE A CA 1
ATOM 5227 C C . PHE A 1 671 ? 8.255 5.109 12.965 1.00 79.38 671 PHE A C 1
ATOM 5229 O O . PHE A 1 671 ? 8.895 5.515 12.003 1.00 79.38 671 PHE A O 1
ATOM 5236 N N . HIS A 1 672 ? 7.450 4.048 12.869 1.00 76.06 672 HIS A N 1
ATOM 5237 C CA . HIS A 1 672 ? 7.280 3.296 11.620 1.00 76.06 672 HIS A CA 1
ATOM 5238 C C . HIS A 1 672 ? 6.590 4.099 10.525 1.00 76.06 672 HIS A C 1
ATOM 5240 O O . HIS A 1 672 ? 6.995 4.013 9.375 1.00 76.06 672 HIS A O 1
ATOM 5246 N N . LYS A 1 673 ? 5.601 4.929 10.857 1.00 77.31 673 LYS A N 1
ATOM 5247 C CA . LYS A 1 673 ? 4.968 5.880 9.939 1.00 77.31 673 LYS A CA 1
ATOM 5248 C C . LYS A 1 673 ? 5.991 6.895 9.443 1.00 77.31 673 LYS A C 1
ATOM 5250 O O . LYS A 1 673 ? 6.036 7.158 8.246 1.00 77.31 673 LYS A O 1
ATOM 5255 N N . HIS A 1 674 ? 6.835 7.421 10.333 1.00 78.50 674 HIS A N 1
ATOM 5256 C CA . HIS A 1 674 ? 7.928 8.309 9.952 1.00 78.50 674 HIS A CA 1
ATOM 5257 C C . HIS A 1 674 ? 8.940 7.594 9.049 1.00 78.50 674 HIS A C 1
ATOM 5259 O O . HIS A 1 674 ? 9.191 8.079 7.953 1.00 78.50 674 HIS A O 1
ATOM 5265 N N . LEU A 1 675 ? 9.431 6.416 9.439 1.00 77.69 675 LEU A N 1
ATOM 5266 C CA . LEU A 1 675 ? 10.329 5.584 8.636 1.00 77.69 675 LEU A CA 1
ATOM 5267 C C . LEU A 1 675 ? 9.731 5.310 7.249 1.00 77.69 675 LEU A C 1
ATOM 5269 O O . LEU A 1 675 ? 10.363 5.611 6.246 1.00 77.69 675 LEU A O 1
ATOM 5273 N N . ASN A 1 676 ? 8.480 4.849 7.189 1.00 75.81 676 ASN A N 1
ATOM 5274 C CA . ASN A 1 676 ? 7.754 4.600 5.945 1.00 75.81 676 ASN A CA 1
ATOM 5275 C C . ASN A 1 676 ? 7.558 5.875 5.107 1.00 75.81 676 ASN A C 1
ATOM 5277 O O . ASN A 1 676 ? 7.516 5.789 3.885 1.00 75.81 676 ASN A O 1
ATOM 5281 N N . SER A 1 677 ? 7.453 7.054 5.729 1.00 75.69 677 SER A N 1
ATOM 5282 C CA . SER A 1 677 ? 7.327 8.334 5.014 1.00 75.69 677 SER A CA 1
ATOM 5283 C C . SER A 1 677 ? 8.627 8.820 4.365 1.00 75.69 677 SER A C 1
ATOM 5285 O O . SER A 1 677 ? 8.580 9.691 3.499 1.00 75.69 677 SER A O 1
ATOM 5287 N N . LEU A 1 678 ? 9.785 8.273 4.759 1.00 68.38 678 LEU A N 1
ATOM 5288 C CA . LEU A 1 678 ? 11.081 8.625 4.168 1.00 68.38 678 LEU A CA 1
ATOM 5289 C C . LEU A 1 678 ? 11.304 7.978 2.792 1.00 68.38 678 LEU A C 1
ATOM 5291 O O . LEU A 1 678 ? 12.249 8.351 2.091 1.00 68.38 678 LEU A O 1
ATOM 5295 N N . PHE A 1 679 ? 10.445 7.034 2.396 1.00 64.81 679 PHE A N 1
ATOM 5296 C CA . PHE A 1 679 ? 10.560 6.277 1.153 1.00 64.81 679 PHE A CA 1
ATOM 5297 C C . PHE A 1 679 ? 9.426 6.611 0.180 1.00 64.81 679 PHE A C 1
ATOM 5299 O O . PHE A 1 679 ? 8.259 6.695 0.554 1.00 64.81 679 PHE A O 1
ATOM 5306 N N . TYR A 1 680 ? 9.785 6.791 -1.094 1.00 54.28 680 TYR A N 1
ATOM 5307 C CA . TYR A 1 680 ? 8.848 7.104 -2.183 1.00 54.28 680 TYR A CA 1
ATOM 5308 C C . TYR A 1 680 ? 8.193 5.855 -2.793 1.00 54.28 680 TYR A C 1
ATOM 5310 O O . TYR A 1 680 ? 7.253 5.965 -3.573 1.00 54.28 680 TYR A O 1
ATOM 5318 N N . THR A 1 681 ? 8.697 4.668 -2.455 1.00 56.97 681 THR A N 1
ATOM 5319 C CA . THR A 1 681 ? 8.244 3.365 -2.949 1.00 56.97 681 THR A CA 1
ATOM 5320 C C . THR A 1 681 ? 8.086 2.405 -1.771 1.00 56.97 681 THR A C 1
ATOM 5322 O O . THR A 1 681 ? 8.766 2.540 -0.757 1.00 56.97 681 THR A O 1
ATOM 5325 N N . ALA A 1 682 ? 7.206 1.408 -1.902 1.00 56.53 682 ALA A N 1
ATOM 5326 C CA . ALA A 1 682 ? 6.998 0.385 -0.869 1.00 56.53 682 ALA A CA 1
ATOM 5327 C C . ALA A 1 682 ? 8.144 -0.650 -0.774 1.00 56.53 682 ALA A C 1
ATOM 5329 O O . ALA A 1 682 ? 8.054 -1.596 -0.006 1.00 56.53 682 ALA A O 1
ATOM 5330 N N . ASN A 1 683 ? 9.184 -0.520 -1.605 1.00 72.31 683 ASN A N 1
ATOM 5331 C CA . ASN A 1 683 ? 10.364 -1.383 -1.587 1.00 72.31 683 ASN A CA 1
ATOM 5332 C C . ASN A 1 683 ? 11.577 -0.570 -2.090 1.00 72.31 683 ASN A C 1
ATOM 5334 O O . ASN A 1 683 ? 11.906 -0.655 -3.281 1.00 72.31 683 ASN A O 1
ATOM 5338 N N . PRO A 1 684 ? 12.184 0.291 -1.251 1.00 76.00 684 PRO A N 1
ATOM 5339 C CA . PRO A 1 684 ? 13.374 1.050 -1.632 1.00 76.00 684 PRO A CA 1
ATOM 5340 C C . PRO A 1 684 ? 14.552 0.107 -1.900 1.00 76.00 684 PRO A C 1
ATOM 5342 O O . PRO A 1 684 ? 14.605 -1.003 -1.367 1.00 76.00 684 PRO A O 1
ATOM 5345 N N . SER A 1 685 ? 15.524 0.550 -2.701 1.00 77.75 685 SER A N 1
ATOM 5346 C CA . SER A 1 685 ? 16.778 -0.203 -2.820 1.00 77.75 685 SER A CA 1
ATOM 5347 C C . SER A 1 685 ? 17.512 -0.242 -1.477 1.00 77.75 685 SER A C 1
ATOM 5349 O O . SER A 1 685 ? 17.369 0.668 -0.654 1.00 77.75 685 SER A O 1
ATOM 5351 N N . VAL A 1 686 ? 18.349 -1.263 -1.263 1.00 76.19 686 VAL A N 1
ATOM 5352 C CA . VAL A 1 686 ? 19.146 -1.372 -0.030 1.00 76.19 686 VAL A CA 1
ATOM 5353 C C . VAL A 1 686 ? 19.988 -0.115 0.220 1.00 76.19 686 VAL A C 1
ATOM 5355 O O . VAL A 1 686 ? 20.078 0.316 1.362 1.00 76.19 686 VAL A O 1
ATOM 5358 N N . PHE A 1 687 ? 20.501 0.536 -0.835 1.00 75.50 687 PHE A N 1
ATOM 5359 C CA . PHE A 1 687 ? 21.277 1.780 -0.751 1.00 75.50 687 PHE A CA 1
ATOM 5360 C C . PHE A 1 687 ? 20.434 3.006 -0.371 1.00 75.50 687 PHE A C 1
ATOM 5362 O O . PHE A 1 687 ? 20.890 3.863 0.375 1.00 75.50 687 PHE A O 1
ATOM 5369 N N . GLU A 1 688 ? 19.193 3.109 -0.843 1.00 74.44 688 GLU A N 1
ATOM 5370 C CA . GLU A 1 688 ? 18.310 4.215 -0.449 1.00 74.44 688 GLU A CA 1
ATOM 5371 C C . GLU A 1 688 ? 17.834 4.060 0.992 1.00 74.44 688 GLU A C 1
ATOM 5373 O O . GLU A 1 688 ? 17.820 5.031 1.750 1.00 74.44 688 GLU A O 1
ATOM 5378 N N . LEU A 1 689 ? 17.473 2.834 1.384 1.00 79.06 689 LEU A N 1
ATOM 5379 C CA . LEU A 1 689 ? 17.190 2.501 2.776 1.00 79.06 689 LEU A CA 1
ATOM 5380 C C . LEU A 1 689 ? 18.375 2.874 3.660 1.00 79.06 689 LEU A C 1
ATOM 5382 O O . LEU A 1 689 ? 18.196 3.529 4.684 1.00 79.06 689 LEU A O 1
ATOM 5386 N N . ASN A 1 690 ? 19.578 2.533 3.210 1.00 75.50 690 ASN A N 1
ATOM 5387 C CA . ASN A 1 690 ? 20.834 2.888 3.841 1.00 75.50 690 ASN A CA 1
ATOM 5388 C C . ASN A 1 690 ? 20.928 4.356 4.233 1.00 75.50 690 ASN A C 1
ATOM 5390 O O . ASN A 1 690 ? 21.134 4.694 5.399 1.00 75.50 690 ASN A O 1
ATOM 5394 N N . ASP A 1 691 ? 20.770 5.219 3.232 1.00 74.75 691 ASP A N 1
ATOM 5395 C CA . ASP A 1 691 ? 20.964 6.651 3.367 1.00 74.75 691 ASP A CA 1
ATOM 5396 C C . ASP A 1 691 ? 19.931 7.228 4.338 1.00 74.75 691 ASP A C 1
ATOM 5398 O O . ASP A 1 691 ? 20.262 8.046 5.197 1.00 74.75 691 ASP A O 1
ATOM 5402 N N . ARG A 1 692 ? 18.689 6.730 4.293 1.00 81.31 692 ARG A N 1
ATOM 5403 C CA . ARG A 1 692 ? 17.624 7.156 5.212 1.00 81.31 692 ARG A CA 1
ATOM 5404 C C . ARG A 1 692 ? 17.814 6.644 6.634 1.00 81.31 692 ARG A C 1
ATOM 5406 O O . ARG A 1 692 ? 17.562 7.396 7.573 1.00 81.31 692 ARG A O 1
ATOM 5413 N N . LEU A 1 693 ? 18.299 5.417 6.829 1.00 81.81 693 LEU A N 1
ATOM 5414 C CA . LEU A 1 693 ? 18.648 4.926 8.166 1.00 81.81 693 LEU A CA 1
ATOM 5415 C C . LEU A 1 693 ? 19.778 5.769 8.778 1.00 81.81 693 LEU A C 1
ATOM 5417 O O . LEU A 1 693 ? 19.724 6.092 9.965 1.00 81.81 693 LEU A O 1
ATOM 5421 N N . GLN A 1 694 ? 20.757 6.194 7.974 1.00 76.75 694 GLN A N 1
ATOM 5422 C CA . GLN A 1 694 ? 21.827 7.100 8.410 1.00 76.75 694 GLN A CA 1
ATOM 5423 C C . GLN A 1 694 ? 21.304 8.494 8.780 1.00 76.75 694 GLN A C 1
ATOM 5425 O O . GLN A 1 694 ? 21.738 9.065 9.785 1.00 76.75 694 GLN A O 1
ATOM 5430 N N . GLU A 1 695 ? 20.344 9.030 8.023 1.00 79.81 695 GLU A N 1
ATOM 5431 C CA . GLU A 1 695 ? 19.650 10.275 8.368 1.00 79.81 695 GLU A CA 1
ATOM 5432 C C . GLU A 1 695 ? 18.888 10.143 9.696 1.00 79.81 695 GLU A C 1
ATOM 5434 O O . GLU A 1 695 ? 19.054 10.993 10.570 1.00 79.81 695 GLU A O 1
ATOM 5439 N N . ILE A 1 696 ? 18.140 9.051 9.904 1.00 83.56 696 ILE A N 1
ATOM 5440 C CA . ILE A 1 696 ? 17.414 8.794 11.161 1.00 83.56 696 ILE A CA 1
ATOM 5441 C C . ILE A 1 696 ? 18.378 8.678 12.343 1.00 83.56 696 ILE A C 1
ATOM 5443 O O . ILE A 1 696 ? 18.116 9.243 13.409 1.00 83.56 696 ILE A O 1
ATOM 5447 N N . MET A 1 697 ? 19.487 7.949 12.187 1.00 80.06 697 MET A N 1
ATOM 5448 C CA . MET A 1 697 ? 20.508 7.840 13.232 1.00 80.06 697 MET A CA 1
ATOM 5449 C C . MET A 1 697 ? 21.116 9.216 13.532 1.00 80.06 697 MET A C 1
ATOM 5451 O O . MET A 1 697 ? 21.217 9.609 14.692 1.00 80.06 697 MET A O 1
ATOM 5455 N N . SER A 1 698 ? 21.423 10.006 12.503 1.00 80.56 698 SER A N 1
ATOM 5456 C CA . SER A 1 698 ? 21.930 11.375 12.657 1.00 80.56 698 SER A CA 1
ATOM 5457 C C . SER A 1 698 ? 20.934 12.293 13.372 1.00 80.56 698 SER A C 1
ATOM 5459 O O . SER A 1 698 ? 21.319 13.032 14.272 1.00 80.56 698 SER A O 1
ATOM 5461 N N . GLU A 1 699 ? 19.645 12.224 13.040 1.00 81.69 699 GLU A N 1
ATOM 5462 C CA . GLU A 1 699 ? 18.596 12.987 13.727 1.00 81.69 699 GLU A CA 1
ATOM 5463 C C . GLU A 1 699 ? 18.449 12.549 15.192 1.00 81.69 699 GLU A C 1
ATOM 5465 O O . GLU A 1 699 ? 18.322 13.371 16.103 1.00 81.69 699 GLU A O 1
ATOM 5470 N N . SER A 1 700 ? 18.519 11.240 15.431 1.00 83.12 700 SER A N 1
ATOM 5471 C CA . SER A 1 700 ? 18.428 10.646 16.764 1.00 83.12 700 SER A CA 1
ATOM 5472 C C . SER A 1 700 ? 19.574 11.084 17.674 1.00 83.12 700 SER A C 1
ATOM 5474 O O . SER A 1 700 ? 19.347 11.301 18.864 1.00 83.12 700 SER A O 1
ATOM 5476 N N . LYS A 1 701 ? 20.777 11.312 17.124 1.00 81.44 701 LYS A N 1
ATOM 5477 C CA . LYS A 1 701 ? 21.893 11.933 17.853 1.00 81.44 701 LYS A CA 1
ATOM 5478 C C . LYS A 1 701 ? 21.489 13.261 18.476 1.00 81.44 701 LYS A C 1
ATOM 5480 O O . LYS A 1 701 ? 21.705 13.467 19.667 1.00 81.44 701 LYS A O 1
ATOM 5485 N N . PHE A 1 702 ? 20.889 14.148 17.684 1.00 80.75 702 PHE A N 1
ATOM 5486 C CA . PHE A 1 702 ? 20.486 15.467 18.163 1.00 80.75 702 PHE A CA 1
ATOM 5487 C C . PHE A 1 702 ? 19.395 15.368 19.233 1.00 80.75 702 PHE A C 1
ATOM 5489 O O . PHE A 1 702 ? 19.467 16.090 20.223 1.00 80.75 702 PHE A O 1
ATOM 5496 N N . LYS A 1 703 ? 18.445 14.432 19.090 1.00 80.94 703 LYS A N 1
ATOM 5497 C CA . LYS A 1 703 ? 17.399 14.163 20.099 1.00 80.94 703 LYS A CA 1
ATOM 5498 C C . LYS A 1 703 ? 17.977 13.664 21.429 1.00 80.94 703 LYS A C 1
ATOM 5500 O O . LYS A 1 703 ? 17.511 14.052 22.497 1.00 80.94 703 LYS A O 1
ATOM 5505 N N . LEU A 1 704 ? 19.003 12.815 21.377 1.00 80.75 704 LEU A N 1
ATOM 5506 C CA . LEU A 1 704 ? 19.666 12.286 22.573 1.00 80.75 704 LEU A CA 1
ATOM 5507 C C . LEU A 1 704 ? 20.587 13.313 23.246 1.00 80.75 704 LEU A C 1
ATOM 5509 O O . LEU A 1 704 ? 20.697 13.322 24.467 1.00 80.75 704 LEU A O 1
ATOM 5513 N N . GLN A 1 705 ? 21.242 14.180 22.468 1.00 77.25 705 GLN A N 1
ATOM 5514 C CA . GLN A 1 705 ? 22.176 15.190 22.980 1.00 77.25 705 GLN A CA 1
ATOM 5515 C C . GLN A 1 705 ? 21.498 16.502 23.397 1.00 77.25 705 GLN A C 1
ATOM 5517 O O . GLN A 1 705 ? 22.100 17.299 24.118 1.00 77.25 705 GLN A O 1
ATOM 5522 N N . SER A 1 706 ? 20.262 16.757 22.963 1.00 67.44 706 SER A N 1
ATOM 5523 C CA . SER A 1 706 ? 19.528 17.946 23.383 1.00 67.44 706 SER A CA 1
ATOM 5524 C C . SER A 1 706 ? 19.153 17.855 24.865 1.00 67.44 706 SER A C 1
ATOM 5526 O O . SER A 1 706 ? 18.343 17.020 25.254 1.00 67.44 706 SER A O 1
ATOM 5528 N N . THR A 1 707 ? 19.697 18.763 25.679 1.00 54.03 707 THR A N 1
ATOM 5529 C CA . THR A 1 707 ? 19.326 18.988 27.091 1.00 54.03 707 THR A CA 1
ATOM 5530 C C . THR A 1 707 ? 18.016 19.763 27.252 1.00 54.03 707 THR A C 1
ATOM 5532 O O . THR A 1 707 ? 17.533 19.965 28.366 1.00 54.03 707 THR A O 1
ATOM 5535 N N . ALA A 1 708 ? 17.426 20.222 26.147 1.00 47.62 708 ALA A N 1
ATOM 5536 C CA . ALA A 1 708 ? 16.145 20.900 26.162 1.00 47.62 708 ALA A CA 1
ATOM 5537 C C . ALA A 1 708 ? 15.035 19.877 26.427 1.00 47.62 708 ALA A C 1
ATOM 5539 O O . ALA A 1 708 ? 14.840 18.962 25.631 1.00 47.62 708 ALA A O 1
ATOM 5540 N N . ASN A 1 709 ? 14.284 20.072 27.515 1.00 46.72 709 ASN A N 1
ATOM 5541 C CA . ASN A 1 709 ? 12.977 19.457 27.734 1.00 46.72 709 ASN A CA 1
ATOM 5542 C C . ASN A 1 709 ? 12.100 19.708 26.496 1.00 46.72 709 ASN A C 1
ATOM 5544 O O . ASN A 1 709 ? 11.457 20.755 26.374 1.00 46.72 709 ASN A O 1
ATOM 5548 N N . LEU A 1 710 ? 12.120 18.780 25.539 1.00 46.84 710 LEU A N 1
ATOM 5549 C CA . LEU A 1 710 ? 11.336 18.848 24.317 1.00 46.84 710 LEU A CA 1
ATOM 5550 C C . LEU A 1 710 ? 9.866 18.715 24.706 1.00 46.84 710 LEU A C 1
ATOM 5552 O O . LEU A 1 710 ? 9.369 17.611 24.853 1.00 46.84 710 LEU A O 1
ATOM 5556 N N . ARG A 1 711 ? 9.227 19.879 24.888 1.00 46.25 711 ARG A N 1
ATOM 5557 C CA . ARG A 1 711 ? 7.787 20.146 25.023 1.00 46.25 711 ARG A CA 1
ATOM 5558 C C . ARG A 1 711 ? 7.055 19.202 25.982 1.00 46.25 711 ARG A C 1
ATOM 5560 O O . ARG A 1 711 ? 6.826 18.036 25.686 1.00 46.25 711 ARG A O 1
ATOM 5567 N N . SER A 1 712 ? 6.599 19.778 27.095 1.00 46.06 712 SER A N 1
ATOM 5568 C CA . SER A 1 712 ? 5.591 19.193 27.980 1.00 46.06 712 SER A CA 1
ATOM 5569 C C . SER A 1 712 ? 4.559 18.385 27.192 1.00 46.06 712 SER A C 1
ATOM 5571 O O . SER A 1 712 ? 4.052 18.849 26.164 1.00 46.06 712 SER A O 1
ATOM 5573 N N . SER A 1 713 ? 4.275 17.166 27.667 1.00 50.47 713 SER A N 1
ATOM 5574 C CA . SER A 1 713 ? 3.195 16.315 27.167 1.00 50.47 713 SER A CA 1
ATOM 5575 C C . SER A 1 713 ? 2.001 17.187 26.787 1.00 50.47 713 SER A C 1
ATOM 5577 O O . SER A 1 713 ? 1.596 18.041 27.583 1.00 50.47 713 SER A O 1
ATOM 5579 N N . LYS A 1 714 ? 1.475 17.032 25.562 1.00 56.12 714 LYS A N 1
ATOM 5580 C CA . LYS A 1 714 ? 0.367 17.864 25.066 1.00 56.12 714 LYS A CA 1
ATOM 5581 C C . LYS A 1 714 ? -0.703 17.927 26.160 1.00 56.12 714 LYS A C 1
ATOM 5583 O O . LYS A 1 714 ? -1.031 16.894 26.732 1.00 56.12 714 LYS A O 1
ATOM 5588 N N . ALA A 1 715 ? -1.275 19.099 26.446 1.00 56.91 715 ALA A N 1
ATOM 5589 C CA . ALA A 1 715 ? -2.232 19.279 27.553 1.00 56.91 715 ALA A CA 1
ATOM 5590 C C . ALA A 1 715 ? -3.389 18.248 27.563 1.00 56.91 715 ALA A C 1
ATOM 5592 O O . ALA A 1 715 ? -3.944 17.931 28.611 1.00 56.91 715 ALA A O 1
ATOM 5593 N N . LYS A 1 716 ? -3.725 17.686 26.394 1.00 55.38 716 LYS A N 1
ATOM 5594 C CA . LYS A 1 716 ? -4.687 16.590 26.215 1.00 55.38 716 LYS A CA 1
ATOM 5595 C C . LYS A 1 716 ? -4.228 15.252 26.826 1.00 55.38 716 LYS A C 1
ATOM 5597 O O . LYS A 1 716 ? -5.052 14.552 27.405 1.00 55.38 716 LYS A O 1
ATOM 5602 N N . ASP A 1 717 ? -2.943 14.913 26.730 1.00 64.25 717 ASP A N 1
ATOM 5603 C CA . ASP A 1 717 ? -2.365 13.681 27.288 1.00 64.25 717 ASP A CA 1
ATOM 5604 C C . ASP A 1 717 ? -2.259 13.759 28.817 1.00 64.25 717 ASP A C 1
ATOM 5606 O O . ASP A 1 717 ? -2.511 12.772 29.504 1.00 64.25 717 ASP A O 1
ATOM 5610 N N . VAL A 1 718 ? -1.970 14.952 29.351 1.00 69.44 718 VAL A N 1
ATOM 5611 C CA . VAL A 1 718 ? -1.969 15.220 30.801 1.00 69.44 718 VAL A CA 1
ATOM 5612 C C . VAL A 1 718 ? -3.376 15.059 31.377 1.00 69.44 718 VAL A C 1
ATOM 5614 O O . VAL A 1 718 ? -3.567 14.247 32.275 1.00 69.44 718 VAL A O 1
ATOM 5617 N N . LYS A 1 719 ? -4.383 15.719 30.785 1.00 73.44 719 LYS A N 1
ATOM 5618 C CA . LYS A 1 719 ? -5.787 15.588 31.216 1.00 73.44 719 LYS A CA 1
ATOM 5619 C C . LYS A 1 719 ? -6.306 14.151 31.135 1.00 73.44 719 LYS A C 1
ATOM 5621 O O . LYS A 1 719 ? -7.018 13.700 32.027 1.00 73.44 719 LYS A O 1
ATOM 5626 N N . LYS A 1 720 ? -5.948 13.410 30.077 1.00 75.75 720 LYS A N 1
ATOM 5627 C CA . LYS A 1 720 ? -6.308 11.989 29.945 1.00 75.75 720 LYS A CA 1
ATOM 5628 C C . LYS A 1 720 ? -5.689 11.154 31.070 1.00 75.75 720 LYS A C 1
ATOM 5630 O O . LYS A 1 720 ? -6.366 10.294 31.623 1.00 75.75 720 LYS A O 1
ATOM 5635 N N . ARG A 1 721 ? -4.423 11.408 31.413 1.00 76.81 721 ARG A N 1
ATOM 5636 C CA . ARG A 1 721 ? -3.726 10.719 32.507 1.00 76.81 721 ARG A CA 1
ATOM 5637 C C . ARG A 1 721 ? -4.340 11.037 33.869 1.00 76.81 721 ARG A C 1
ATOM 5639 O O . ARG A 1 721 ? -4.579 10.115 34.637 1.00 76.81 721 ARG A O 1
ATOM 5646 N N . GLU A 1 722 ? -4.629 12.304 34.147 1.00 82.38 722 GLU A N 1
ATOM 5647 C CA . GLU A 1 722 ? -5.297 12.730 35.385 1.00 82.38 722 GLU A CA 1
ATOM 5648 C C . GLU A 1 722 ? -6.665 12.057 35.546 1.00 82.38 722 GLU A C 1
ATOM 5650 O O . GLU A 1 722 ? -6.975 11.535 36.614 1.00 82.38 722 GLU A O 1
ATOM 5655 N N . TRP A 1 723 ? -7.452 11.984 34.468 1.00 84.69 723 TRP A N 1
ATOM 5656 C CA . TRP A 1 723 ? -8.736 11.283 34.476 1.00 84.69 723 TRP A CA 1
ATOM 5657 C C . TRP A 1 723 ? -8.586 9.778 34.752 1.00 84.69 723 TRP A C 1
ATOM 5659 O O . TRP A 1 723 ? -9.305 9.242 35.593 1.00 84.69 723 TRP A O 1
ATOM 5669 N N . LEU A 1 724 ? -7.623 9.100 34.111 1.00 82.25 724 LEU A N 1
ATOM 5670 C CA . LEU A 1 724 ? -7.357 7.674 34.354 1.00 82.25 724 LEU A CA 1
ATOM 5671 C C . LEU A 1 724 ? -6.962 7.408 35.816 1.00 82.25 724 LEU A C 1
ATOM 5673 O O . LEU A 1 724 ? -7.464 6.464 36.423 1.00 82.25 724 LEU A O 1
ATOM 5677 N N . LEU A 1 725 ? -6.102 8.260 36.387 1.00 84.56 725 LEU A N 1
ATOM 5678 C CA . LEU A 1 725 ? -5.693 8.173 37.792 1.00 84.56 725 LEU A CA 1
ATOM 5679 C C . LEU A 1 725 ? -6.870 8.414 38.745 1.00 84.56 725 LEU A C 1
ATOM 5681 O O . LEU A 1 725 ? -6.982 7.725 39.754 1.00 84.56 725 LEU A O 1
ATOM 5685 N N . SER A 1 726 ? -7.770 9.346 38.416 1.00 87.38 726 SER A N 1
ATOM 5686 C CA . SER A 1 726 ? -8.979 9.599 39.206 1.00 87.38 726 SER A CA 1
ATOM 5687 C C . SER A 1 726 ? -9.905 8.383 39.243 1.00 87.38 726 SER A C 1
ATOM 5689 O O . SER A 1 726 ? -10.334 7.981 40.321 1.00 87.38 726 SER A O 1
ATOM 5691 N N . ILE A 1 727 ? -10.203 7.784 38.084 1.00 87.19 727 ILE A N 1
ATOM 5692 C CA . ILE A 1 727 ? -11.079 6.603 37.989 1.00 87.19 727 ILE A CA 1
ATOM 5693 C C . ILE A 1 727 ? -10.453 5.401 38.706 1.00 87.19 727 ILE A C 1
ATOM 5695 O O . ILE A 1 727 ? -11.138 4.686 39.436 1.00 87.19 727 ILE A O 1
ATOM 5699 N N . GLN A 1 728 ? -9.140 5.208 38.562 1.00 86.25 728 GLN A N 1
ATOM 5700 C CA . GLN A 1 728 ? -8.421 4.177 39.306 1.00 86.25 728 GLN A CA 1
ATOM 5701 C C . GLN A 1 728 ? -8.448 4.425 40.820 1.00 86.25 728 GLN A C 1
ATOM 5703 O O . GLN A 1 728 ? -8.619 3.483 41.588 1.00 86.25 728 GLN A O 1
ATOM 5708 N N . GLY A 1 729 ? -8.315 5.679 41.257 1.00 86.50 729 GLY A N 1
ATOM 5709 C CA . GLY A 1 729 ? -8.431 6.047 42.665 1.00 86.50 729 GLY A CA 1
ATOM 5710 C C . GLY A 1 729 ? -9.793 5.673 43.252 1.00 86.50 729 GLY A C 1
ATOM 5711 O O . GLY A 1 729 ? -9.848 5.112 44.342 1.00 86.50 729 GLY A O 1
ATOM 5712 N N . SER A 1 730 ? -10.883 5.912 42.515 1.00 87.50 730 SER A N 1
ATOM 5713 C CA . SER A 1 730 ? -12.236 5.506 42.920 1.00 87.50 730 SER A CA 1
ATOM 5714 C C . SER A 1 730 ? -12.398 3.983 43.008 1.00 87.50 730 SER A C 1
ATOM 5716 O O . SER A 1 730 ? -12.961 3.480 43.979 1.00 87.50 730 SER A O 1
ATOM 5718 N N . PHE A 1 731 ? -11.844 3.234 42.052 1.00 88.56 731 PHE A N 1
ATOM 5719 C CA . PHE A 1 731 ? -11.838 1.770 42.107 1.00 88.56 731 PHE A CA 1
ATOM 5720 C C . PHE A 1 731 ? -11.045 1.238 43.312 1.00 88.56 731 PHE A C 1
ATOM 5722 O O . PHE A 1 731 ? -11.572 0.457 44.099 1.00 88.56 731 PHE A O 1
ATOM 5729 N N . ASN A 1 732 ? -9.828 1.742 43.535 1.00 86.31 732 ASN A N 1
ATOM 5730 C CA . ASN A 1 732 ? -8.983 1.337 44.664 1.00 86.31 732 ASN A CA 1
ATOM 5731 C C . ASN A 1 732 ? -9.584 1.718 46.030 1.00 86.31 732 ASN A C 1
ATOM 5733 O O . ASN A 1 732 ? -9.331 1.043 47.023 1.00 86.31 732 ASN A O 1
ATOM 5737 N N . ALA A 1 733 ? -10.378 2.792 46.090 1.00 87.88 733 ALA A N 1
ATOM 5738 C CA . ALA A 1 733 ? -11.104 3.208 47.289 1.00 87.88 733 ALA A CA 1
ATOM 5739 C C . ALA A 1 733 ? -12.385 2.387 47.547 1.00 87.88 733 ALA A C 1
ATOM 5741 O O . ALA A 1 733 ? -13.073 2.634 48.536 1.00 87.88 733 ALA A O 1
ATOM 5742 N N . GLY A 1 734 ? -12.730 1.444 46.662 1.00 87.19 734 GLY A N 1
ATOM 5743 C CA . GLY A 1 734 ? -13.935 0.620 46.767 1.00 87.19 734 GLY A CA 1
ATOM 5744 C C . GLY A 1 734 ? -15.238 1.367 46.471 1.00 87.19 734 GLY A C 1
ATOM 5745 O O . GLY A 1 734 ? -16.314 0.843 46.747 1.00 87.19 734 GLY A O 1
ATOM 5746 N N . THR A 1 735 ? -15.177 2.583 45.912 1.00 90.12 735 THR A N 1
ATOM 5747 C CA . THR A 1 735 ? -16.377 3.363 45.552 1.00 90.12 735 THR A CA 1
ATOM 5748 C C . THR A 1 735 ? -16.952 2.977 44.189 1.00 90.12 735 THR A C 1
ATOM 5750 O O . THR A 1 735 ? -18.038 3.428 43.830 1.00 90.12 735 THR A O 1
ATOM 5753 N N . MET A 1 736 ? -16.243 2.132 43.436 1.00 89.31 736 MET A N 1
ATOM 5754 C CA . MET A 1 736 ? -16.678 1.558 42.165 1.00 89.31 736 MET A CA 1
ATOM 5755 C C . MET A 1 736 ? -16.473 0.045 42.180 1.00 89.31 736 MET A C 1
ATOM 5757 O O . MET A 1 736 ? -15.437 -0.444 42.626 1.00 89.31 736 MET A O 1
ATOM 5761 N N . THR A 1 737 ? -17.440 -0.697 41.643 1.00 89.50 737 THR A N 1
ATOM 5762 C CA . THR A 1 737 ? -17.279 -2.135 41.383 1.00 89.50 737 THR A CA 1
ATOM 5763 C C . THR A 1 737 ? -16.293 -2.379 40.240 1.00 89.50 737 THR A C 1
ATOM 5765 O O . THR A 1 737 ? -16.017 -1.490 39.426 1.00 89.50 737 THR A O 1
ATOM 5768 N N . ARG A 1 738 ? -15.792 -3.614 40.132 1.00 88.31 738 ARG A N 1
ATOM 5769 C CA . ARG A 1 738 ? -14.871 -4.012 39.060 1.00 88.31 738 ARG A CA 1
ATOM 5770 C C . ARG A 1 738 ? -15.482 -3.828 37.667 1.00 88.31 738 ARG A C 1
ATOM 5772 O O . ARG A 1 738 ? -14.832 -3.259 36.792 1.00 88.31 738 ARG A O 1
ATOM 5779 N N . LEU A 1 739 ? -16.753 -4.204 37.497 1.00 87.62 739 LEU A N 1
ATOM 5780 C CA . LEU A 1 739 ? -17.507 -4.007 36.256 1.00 87.62 739 LEU A CA 1
ATOM 5781 C C . LEU A 1 739 ? -17.648 -2.520 35.891 1.00 87.62 739 LEU A C 1
ATOM 5783 O O . LEU A 1 739 ? -17.368 -2.123 34.760 1.00 87.62 739 LEU A O 1
ATOM 5787 N N . GLN A 1 740 ? -18.009 -1.676 36.863 1.00 89.94 740 GLN A N 1
ATOM 5788 C CA . GLN A 1 740 ? -18.119 -0.228 36.652 1.00 89.94 740 GLN A CA 1
ATOM 5789 C C . GLN A 1 740 ? -16.776 0.396 36.265 1.00 89.94 740 GLN A C 1
ATOM 5791 O O . GLN A 1 740 ? -16.735 1.290 35.417 1.00 89.94 740 GLN A O 1
ATOM 5796 N N . TYR A 1 741 ? -15.674 -0.073 36.855 1.00 90.44 741 TYR A N 1
ATOM 5797 C CA . TYR A 1 741 ? -14.332 0.394 36.518 1.00 90.44 741 TYR A CA 1
ATOM 5798 C C . TYR A 1 741 ? -13.977 0.093 35.055 1.00 90.44 741 TYR A C 1
ATOM 5800 O O . TYR A 1 741 ? -13.630 1.015 34.309 1.00 90.44 741 TYR A O 1
ATOM 5808 N N . ILE A 1 742 ? -14.135 -1.160 34.608 1.00 89.94 742 ILE A N 1
ATOM 5809 C CA . ILE A 1 742 ? -13.797 -1.542 33.226 1.00 89.94 742 ILE A CA 1
ATOM 5810 C C . ILE A 1 742 ? -14.706 -0.866 32.191 1.00 89.94 742 ILE A C 1
ATOM 5812 O O . ILE A 1 742 ? -14.223 -0.440 31.141 1.00 89.94 742 ILE A O 1
ATOM 5816 N N . GLN A 1 743 ? -15.995 -0.691 32.492 1.00 88.38 743 GLN A N 1
ATOM 5817 C CA . GLN A 1 743 ? -16.932 0.022 31.620 1.00 88.38 743 GLN A CA 1
ATOM 5818 C C . GLN A 1 743 ? -16.614 1.521 31.546 1.00 88.38 743 GLN A C 1
ATOM 5820 O O . GLN A 1 743 ? -16.718 2.126 30.484 1.00 88.38 743 GLN A O 1
ATOM 5825 N N . SER A 1 744 ? -16.155 2.125 32.643 1.00 87.25 744 SER A N 1
ATOM 5826 C CA . SER A 1 744 ? -15.764 3.539 32.643 1.00 87.25 744 SER A CA 1
ATOM 5827 C C . SER A 1 744 ? -14.499 3.768 31.816 1.00 87.25 744 SER A C 1
ATOM 5829 O O . SER A 1 744 ? -14.423 4.720 31.039 1.00 87.25 744 SER A O 1
ATOM 5831 N N . ILE A 1 745 ? -13.500 2.888 31.948 1.00 83.81 745 ILE A N 1
A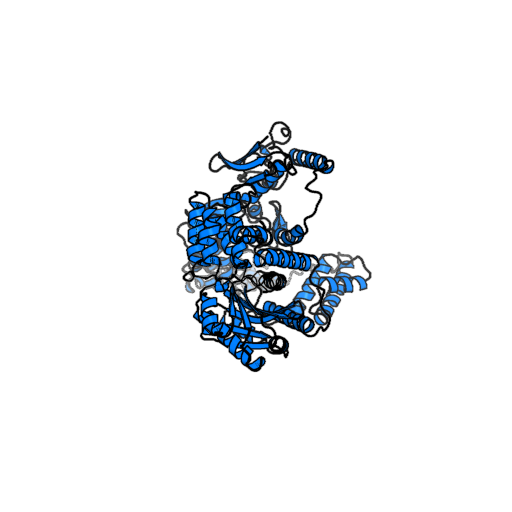TOM 5832 C CA . ILE A 1 745 ? -12.187 3.077 31.318 1.00 83.81 745 ILE A CA 1
ATOM 5833 C C . ILE A 1 745 ? -12.170 2.707 29.827 1.00 83.81 745 ILE A C 1
ATOM 5835 O O . ILE A 1 745 ? -11.381 3.282 29.063 1.00 83.81 745 ILE A O 1
ATOM 5839 N N . CYS A 1 746 ? -13.065 1.813 29.381 1.00 77.81 746 CYS A N 1
ATOM 5840 C CA . CYS A 1 746 ? -13.098 1.318 28.001 1.00 77.81 746 CYS A CA 1
ATOM 5841 C C . CYS A 1 746 ? -13.318 2.429 26.960 1.00 77.81 746 CYS A C 1
ATOM 5843 O O . CYS A 1 746 ? -12.759 2.365 25.863 1.00 77.81 746 CYS A O 1
ATOM 5845 N N . HIS A 1 747 ? -14.011 3.514 27.324 1.00 68.06 747 HIS A N 1
ATOM 5846 C CA . HIS A 1 747 ? -14.224 4.685 26.465 1.00 68.06 747 HIS A CA 1
ATOM 5847 C C . HIS A 1 747 ? -12.924 5.342 25.978 1.00 68.06 747 HIS A C 1
ATOM 5849 O O . HIS A 1 747 ? -12.901 5.970 24.921 1.00 68.06 747 HIS A O 1
ATOM 5855 N N . THR A 1 748 ? -11.813 5.177 26.702 1.00 63.16 748 THR A N 1
ATOM 5856 C CA . THR A 1 748 ? -10.506 5.709 26.279 1.00 63.16 748 THR A CA 1
ATOM 5857 C C . THR A 1 748 ? -9.717 4.798 25.342 1.00 63.16 748 THR A C 1
ATOM 5859 O O . THR A 1 748 ? -8.609 5.168 24.917 1.00 63.16 748 THR A O 1
ATOM 5862 N N . LEU A 1 749 ? -10.270 3.618 25.050 1.00 61.12 749 LEU A N 1
ATOM 5863 C CA . LEU A 1 749 ? -9.580 2.475 24.461 1.00 61.12 749 LEU A CA 1
ATOM 5864 C C . LEU A 1 749 ? -10.272 1.919 23.229 1.00 61.12 749 LEU A C 1
ATOM 5866 O O . LEU A 1 749 ? -9.622 1.158 22.515 1.00 61.12 749 LEU A O 1
ATOM 5870 N N . LEU A 1 750 ? -11.517 2.308 22.952 1.00 65.94 750 LEU A N 1
ATOM 5871 C CA . LEU A 1 750 ? -12.210 1.867 21.748 1.00 65.94 750 LEU A CA 1
ATOM 5872 C C . LEU A 1 750 ? -11.355 2.231 20.521 1.00 65.94 750 LEU A C 1
ATOM 5874 O O . LEU A 1 750 ? -10.971 3.400 20.384 1.00 65.94 750 LEU A O 1
ATOM 5878 N N . PRO A 1 751 ? -10.984 1.264 19.659 1.00 58.19 751 PRO A N 1
ATOM 5879 C CA . PRO A 1 751 ? -10.358 1.582 18.387 1.00 58.19 751 PRO A CA 1
ATOM 5880 C C . PRO A 1 751 ? -11.219 2.616 17.661 1.00 58.19 751 PRO A C 1
ATOM 5882 O O . PRO A 1 751 ? -12.442 2.472 17.587 1.00 58.19 751 PRO A O 1
ATOM 5885 N N . SER A 1 752 ? -10.589 3.687 17.172 1.00 48.75 752 SER A N 1
ATOM 5886 C CA . SER A 1 752 ? -11.259 4.601 16.255 1.00 48.75 752 SER A CA 1
ATOM 5887 C C . SER A 1 752 ? -11.802 3.759 15.112 1.00 48.75 752 SER A C 1
ATOM 5889 O O . SER A 1 752 ? -11.072 2.944 14.558 1.00 48.75 752 SER A O 1
ATOM 5891 N N . THR A 1 753 ? -13.065 3.956 14.749 1.00 39.78 753 THR A N 1
ATOM 5892 C CA . THR A 1 753 ? -13.776 3.248 13.668 1.00 39.78 753 THR A CA 1
ATOM 5893 C C . THR A 1 753 ? -13.139 3.404 12.275 1.00 39.78 753 THR A C 1
ATOM 5895 O O . THR A 1 753 ? -13.698 2.925 11.292 1.00 39.78 753 THR A O 1
ATOM 5898 N N . PHE A 1 754 ? -11.964 4.033 12.216 1.00 32.97 754 PHE A N 1
ATOM 5899 C CA . PHE A 1 754 ? -11.039 4.155 11.104 1.00 32.97 754 PHE A CA 1
ATOM 5900 C C . PHE A 1 754 ? -9.724 3.451 11.491 1.00 32.97 754 PHE A C 1
ATOM 5902 O O . PHE A 1 754 ? -8.813 4.084 12.030 1.00 32.97 754 PHE A O 1
ATOM 5909 N N . LEU A 1 755 ? -9.664 2.137 11.285 1.00 31.45 755 LEU A N 1
ATOM 5910 C CA . LEU A 1 755 ? -8.426 1.369 11.128 1.00 31.45 755 LEU A CA 1
ATOM 5911 C C . LEU A 1 755 ? -8.577 0.512 9.879 1.00 31.45 755 LEU A C 1
ATOM 5913 O O . LEU A 1 755 ? -9.616 -0.186 9.803 1.00 31.45 755 LEU A O 1
#

Secondary structure (DSSP, 8-state):
-EEEEEETTTTEEEEEEETT-TT-TTTT--EEE---STTTTHHHHHHHHHHHTTPPPTTSTT-TTS-GGG--TT-SBPP---TT--TTGGGGGGS--HHHHHHHHHHHHHHHTSTT-SSSS--TTHHHHHHHHTT-GGGTS-HHHHHHHHH-TT--B--BTTTB-GGGGGT-EEEE-TTS-EEEEPPPTT-EEETTEEEETTEEEE-TTS---TT-TT-S-S-SSTT---HHHHHHH-GGGGGSHHHHHHTHHHHHHT--S-SS-BTB-SSS---HHHHHS--SS--HHHHHTTTTTT--S-----B-S-BTTB-HHHHHHHH-GGGGGSHHHHHHBHHHHHHHGGG------------S---HHHHHHHHHHHHHHHHHHH-TTS-HHHHHHHHHGGG--TT--HHHHHHHHHHHHHHHGGGSPPPPSSHHHHHHHHHTT--SSSEEEEEETTTTEEEEEEHHHHHHTTT--EEEEEEESTT--TT-SEEEEEEEEETTEEEEEEEEEE-S---HHHHHHHHHHHHHHHHHHTTT--TT-EEEE-S-HHHHHHHHHH-TTSEEEE-HHHHHHHHHHHHHHTTTHHHHH-SS-HHHHHHHHHTTGGGS-TTTHHHIIIIIIGGG--S-HHHHHHHHHHIIIIISTTSSS-GGGT--S-TTS---THHHHHHHHHHHHT-SSSS--HHHHHHHHHHHHHHHHHHHH--S------HHHHHHHHHHHHHHHHHHTTSS-HHHHHHHHHTTTSPPS--

Organism: NCBI:txid1093978

Foldseek 3Di:
DKDFAAEDPPSDTFKIAAALCCLPPPPRNDMDGDDQWQCFRVLVVVQRVLRNLHFAAQCDDQNVVGHLQLPASRNSYDDQDDPPDDLNSLLNSLDDDPSSVVRSVVSVVVLVPDPSNPPPDDDPCVVVVCVVPVQKCLQVAELQNSLCRNANDLKGWDDFPVQDQLFQQQRWTWMQHPQRDTDTGHRIFQHQSAAQWTRDSSGTDHHVPRHRCPLANRAAAQPPDVPRDGLLRVCVVPLLCCVDPRSCSRHVVNNVVQQPVDPQAGNAANDPDDAVVQLVVQDPPGDPSCSNRCRRNVPDDDDDFDADCDDPRDGLLVVCVVPHLVVCVPPVSCRRNVVNNVVVVPPDDDDDDDDPDDPDDDQPLVVLLVQLLVQLLVVLVVPVPDDSVVSSVVSNVVSPDPSHDPVSSVSSSVSSVVSNVVPDDDFDPALVSLLVVLQVLPDDDFWDWDADVVQSKIKIFRLVVLQLCLVFAEKEWDWDQQAAAPNARTWIWIWGADLNAIATGMIMGHHDDLALVSLLVVVLVVQVSSCVRSVNDLANHEYEYALRLSNVVSCCVRSVRYHAAYALVNVLVVLVVLCVVLVVVVLLVDPPRLQVLLSLLLLLLQQDALVCQQVCCVPPRVVSQDPDPSSVVSSVVCVQAEDDPNHSHYSSRRHDNDLPPPNHCPNVVVVVVVLSVQDPGSHDGSVSNSVVVVVSSVVSVCSSPDPDSPDDDDVVVVVLSVVLVVLSVCVVVVVDDPSRSSSVNSVVRNPDPPD

InterPro domains:
  IPR001590 Peptidase M12B, ADAM/reprolysin [PS50215] (10-110)
  IPR018289 MULE transposase domain [PF10551] (478-573)
  IPR024079 Metallopeptidase, catalytic domain superfamily [G3DSA:3.40.390.10] (3-124)
  IPR041645 ADAMTS, cysteine-rich domain 2 [PF17771] (138-205)

pLDDT: mean 77.93, std 14.41, range [31.45, 97.44]